Protein AF-A0A940Q2D5-F1 (afdb_monomer_lite)

Sequence (499 aa):
MKLNKYKYTERERLSEFDKWITPSLGDIKDSIEFRNILARLEDGFDSLSNYTNNFSNLETCSSYHVAEKITSSISKVADIQSHLSNILNAILLSTGKTDNNLKCQYPIVLNKIYENGKIPACKNGKAVLVKIPRVFDLDKVIHHFEALSVFPDMLTPQLKLYLDLLLSDEQYKSQLYTLGVSYHKLKETGQSLNLLSSIAIFQSRGSITAKAGHEPERILRSYMADWGLNAGTDYNTDDIDIYELISIKKKKNDKARKYDFIVPFRSKSEGKKLFVQCQFYAGDSGSVSHKVVDQTDASRKQTLKFYPDAVFVEYLDGAGYFAALNGDLKKMLAKKTTKSFIQVKTAPVKFRRELQEIDFLTPLEIEHAILSGNSGEEELVDILQKQGYDKKEIYRCLEICKHNSLLAFEKGKYTIKEERRDIIIKYCLLDCIANFGHVVNVKKEKGILFVPGFSNNWGMSQTNLLETFNKEFPDIELSAKDILEKIQWLIENEFIILK

Structure (mmCIF, N/CA/C/O backbone):
data_AF-A0A940Q2D5-F1
#
_entry.id   AF-A0A940Q2D5-F1
#
loop_
_atom_site.group_PDB
_atom_site.id
_atom_site.type_symbol
_atom_site.label_atom_id
_atom_site.label_alt_id
_atom_site.label_comp_id
_atom_site.label_asym_id
_atom_site.label_entity_id
_atom_site.label_seq_id
_atom_site.pdbx_PDB_ins_code
_atom_site.Cartn_x
_atom_site.Cartn_y
_atom_site.Cartn_z
_atom_site.occupancy
_atom_site.B_iso_or_equiv
_atom_site.auth_seq_id
_atom_site.auth_comp_id
_atom_site.auth_asym_id
_atom_site.auth_atom_id
_atom_site.pdbx_PDB_model_num
ATOM 1 N N . MET A 1 1 ? -12.208 -2.945 23.334 1.00 90.12 1 MET A N 1
ATOM 2 C CA . MET A 1 1 ? -13.595 -2.428 23.319 1.00 90.12 1 MET A CA 1
ATOM 3 C C . MET A 1 1 ? -14.207 -2.775 21.971 1.00 90.12 1 MET A C 1
ATOM 5 O O . MET A 1 1 ? -13.575 -2.516 20.956 1.00 90.12 1 MET A O 1
ATOM 9 N N . LYS A 1 2 ? -15.388 -3.395 21.932 1.00 94.69 2 LYS A N 1
ATOM 10 C CA . LYS A 1 2 ? -16.064 -3.693 20.660 1.00 94.69 2 LYS A CA 1
ATOM 11 C C . LYS A 1 2 ? -16.701 -2.435 20.068 1.00 94.69 2 LYS A C 1
ATOM 13 O O . LYS A 1 2 ? -17.316 -1.659 20.795 1.00 94.69 2 LYS A O 1
ATOM 18 N N . LEU A 1 3 ? -16.544 -2.238 18.764 1.00 96.31 3 LEU A N 1
ATOM 19 C CA . LEU A 1 3 ? -17.105 -1.117 18.020 1.00 96.31 3 LEU A CA 1
ATOM 20 C C . LEU A 1 3 ? -18.589 -1.346 17.728 1.00 96.31 3 LEU A C 1
ATOM 22 O O . LEU A 1 3 ? -19.019 -2.447 17.368 1.00 96.31 3 LEU A O 1
ATOM 26 N N . ASN A 1 4 ? -19.371 -0.276 17.830 1.00 93.88 4 ASN A N 1
ATOM 27 C CA . ASN A 1 4 ? -20.795 -0.299 17.549 1.00 93.88 4 ASN A CA 1
ATOM 28 C C . ASN A 1 4 ? -21.067 -0.645 16.081 1.00 93.88 4 ASN A C 1
ATOM 30 O O . ASN A 1 4 ? -20.465 -0.096 15.148 1.00 93.88 4 ASN A O 1
ATOM 34 N N . LYS A 1 5 ? -22.031 -1.549 15.876 1.00 91.00 5 LYS A N 1
ATOM 35 C CA . LYS A 1 5 ? -22.525 -1.897 14.542 1.00 91.00 5 LYS A CA 1
ATOM 36 C C . LYS A 1 5 ? -23.202 -0.686 13.919 1.00 91.00 5 LYS A C 1
ATOM 38 O O . LYS A 1 5 ? -23.965 0.016 14.580 1.00 91.00 5 LYS A O 1
ATOM 43 N N . TYR A 1 6 ? -22.980 -0.490 12.626 1.00 89.00 6 TYR A N 1
ATOM 44 C CA . TYR A 1 6 ? -23.624 0.583 11.884 1.00 89.00 6 TYR A CA 1
ATOM 45 C C . TYR A 1 6 ? -24.028 0.107 10.492 1.00 89.00 6 TYR A C 1
ATOM 47 O O . TYR A 1 6 ? -23.233 -0.490 9.764 1.00 89.00 6 TYR A O 1
ATOM 55 N N . LYS A 1 7 ? -25.284 0.362 10.118 1.00 85.88 7 LYS A N 1
ATOM 56 C CA . LYS A 1 7 ? -25.827 -0.023 8.817 1.00 85.88 7 LYS A CA 1
ATOM 57 C C . LYS A 1 7 ? -25.999 1.212 7.949 1.00 85.88 7 LYS A C 1
ATOM 59 O O . LYS A 1 7 ? -26.886 2.020 8.186 1.00 85.88 7 LYS A O 1
ATOM 64 N N . TYR A 1 8 ? -25.184 1.293 6.909 1.00 84.69 8 TYR A N 1
ATOM 65 C CA . TYR A 1 8 ? -25.208 2.398 5.962 1.00 84.69 8 TYR A CA 1
ATOM 66 C C . TYR A 1 8 ? -26.262 2.231 4.876 1.00 84.69 8 TYR A C 1
ATOM 68 O O . TYR A 1 8 ? -26.434 1.140 4.320 1.00 84.69 8 TYR A O 1
ATOM 76 N N . THR A 1 9 ? -26.855 3.349 4.477 1.00 86.62 9 THR A N 1
ATOM 77 C CA . THR A 1 9 ? -27.491 3.496 3.166 1.00 86.62 9 THR A CA 1
ATOM 78 C C . THR A 1 9 ? -26.442 3.659 2.060 1.00 86.62 9 THR A C 1
ATOM 80 O O . THR A 1 9 ? -25.302 4.053 2.307 1.00 86.62 9 THR A O 1
ATOM 83 N N . GLU A 1 10 ? -26.814 3.391 0.807 1.00 82.19 10 GLU A N 1
ATOM 84 C CA . GLU A 1 10 ? -25.918 3.599 -0.343 1.00 82.19 10 GLU A CA 1
ATOM 85 C C . GLU A 1 10 ? -25.460 5.062 -0.465 1.00 82.19 10 GLU A C 1
ATOM 87 O O . GLU A 1 10 ? -24.292 5.337 -0.736 1.00 82.19 10 GLU A O 1
ATOM 92 N N . ARG A 1 11 ? -26.359 6.011 -0.176 1.00 85.69 11 ARG A N 1
ATOM 93 C CA . ARG A 1 11 ? -26.053 7.445 -0.179 1.00 85.69 11 ARG A CA 1
ATOM 94 C C . ARG A 1 11 ? -25.023 7.818 0.887 1.00 85.69 11 ARG A C 1
ATOM 96 O O . ARG A 1 11 ? -24.127 8.608 0.605 1.00 85.69 11 ARG A O 1
ATOM 103 N N . GLU A 1 12 ? -25.138 7.260 2.090 1.00 88.50 12 GLU A N 1
ATOM 104 C CA . GLU A 1 12 ? -24.152 7.478 3.156 1.00 88.50 12 GLU A CA 1
ATOM 105 C C . GLU A 1 12 ? -22.805 6.856 2.807 1.00 88.50 12 GLU A C 1
ATOM 107 O O . GLU A 1 12 ? -21.790 7.498 3.036 1.00 88.50 12 GLU A O 1
ATOM 112 N N . ARG A 1 13 ? -22.778 5.666 2.189 1.00 88.12 13 ARG A N 1
ATOM 113 C CA . ARG A 1 13 ? -21.525 5.044 1.727 1.00 88.12 13 ARG A CA 1
ATOM 114 C C . ARG A 1 13 ? -20.759 5.958 0.776 1.00 88.12 13 ARG A C 1
ATOM 116 O O . ARG A 1 13 ? -19.569 6.159 0.971 1.00 88.12 13 ARG A O 1
ATOM 123 N N . LEU A 1 14 ? -21.439 6.521 -0.225 1.00 88.88 14 LEU A N 1
ATOM 124 C CA . LEU A 1 14 ? -20.814 7.432 -1.189 1.00 88.88 14 LEU A CA 1
ATOM 125 C C . LEU A 1 14 ? -20.388 8.752 -0.536 1.00 88.88 14 LEU A C 1
ATOM 127 O O . LEU A 1 14 ? -19.290 9.235 -0.780 1.00 88.88 14 LEU A O 1
ATOM 131 N N . SER A 1 15 ? -21.228 9.315 0.334 1.00 89.00 15 SER A N 1
ATOM 132 C CA . SER A 1 15 ? -20.894 10.560 1.027 1.00 89.00 15 SER A CA 1
ATOM 133 C C . SER A 1 15 ? -19.738 10.401 2.020 1.00 89.00 15 SER A C 1
ATOM 135 O O . SER A 1 15 ? -18.958 11.337 2.189 1.00 89.00 15 SER A O 1
ATOM 137 N N . GLU A 1 16 ? -19.642 9.255 2.697 1.00 90.94 16 GLU A N 1
ATOM 138 C CA . GLU A 1 16 ? -18.508 8.909 3.554 1.00 90.94 16 GLU A CA 1
ATOM 139 C C . GLU A 1 16 ? -17.251 8.736 2.700 1.00 90.94 16 GLU A C 1
ATOM 141 O O . GLU A 1 16 ? -16.222 9.317 3.034 1.00 90.94 16 GLU A O 1
ATOM 146 N N . PHE A 1 17 ? -17.355 8.008 1.582 1.00 91.88 17 PHE A N 1
ATOM 147 C CA . PHE A 1 17 ? -16.243 7.785 0.662 1.00 91.88 17 PHE A CA 1
ATOM 148 C C . PHE A 1 17 ? -15.585 9.104 0.252 1.00 91.88 17 PHE A C 1
ATOM 150 O O . PHE A 1 17 ? -14.380 9.258 0.432 1.00 91.88 17 PHE A O 1
ATOM 157 N N . ASP A 1 18 ? -16.375 10.072 -0.222 1.00 91.25 18 ASP A N 1
ATOM 158 C CA . ASP A 1 18 ? -15.868 11.375 -0.668 1.00 91.25 18 ASP A CA 1
ATOM 159 C C . ASP A 1 18 ? -15.246 12.185 0.481 1.00 91.25 18 ASP A C 1
ATOM 161 O O . ASP A 1 18 ? -14.256 12.887 0.285 1.00 91.25 18 ASP A O 1
ATOM 165 N N . LYS A 1 19 ? -15.808 12.088 1.695 1.00 91.19 19 LYS A N 1
ATOM 166 C CA . LYS A 1 19 ? -15.309 12.812 2.874 1.00 91.19 19 LYS A CA 1
ATOM 167 C C . LYS A 1 19 ? -13.954 12.287 3.354 1.00 91.19 19 LYS A C 1
ATOM 169 O O . LYS A 1 19 ? -13.156 13.076 3.853 1.00 91.19 19 LYS A O 1
ATOM 174 N N . TRP A 1 20 ? -13.724 10.982 3.238 1.00 93.56 20 TRP A N 1
ATOM 175 C CA . TRP A 1 20 ? -12.554 10.293 3.794 1.00 93.56 20 TRP A CA 1
ATOM 176 C C . TRP A 1 20 ? -11.592 9.769 2.728 1.00 93.56 20 TRP A C 1
ATOM 178 O O . TRP A 1 20 ? -10.704 8.974 3.035 1.00 93.56 20 TRP A O 1
ATOM 188 N N . ILE A 1 21 ? -11.750 10.216 1.482 1.00 91.88 21 ILE A N 1
ATOM 189 C CA . ILE A 1 21 ? -10.858 9.834 0.397 1.00 91.88 21 ILE A CA 1
ATOM 190 C C . ILE A 1 21 ? -9.441 10.342 0.646 1.00 91.88 21 ILE A C 1
ATOM 192 O O . ILE A 1 21 ? -9.218 11.456 1.131 1.00 91.88 21 ILE A O 1
ATOM 196 N N . THR A 1 22 ? -8.474 9.515 0.281 1.00 90.38 22 THR A N 1
ATOM 197 C CA . THR A 1 22 ? -7.057 9.850 0.298 1.00 90.38 22 THR A CA 1
ATOM 198 C C . THR A 1 22 ? -6.662 10.335 -1.094 1.00 90.38 22 THR A C 1
ATOM 200 O O . THR A 1 22 ? -6.645 9.536 -2.031 1.00 90.38 22 THR A O 1
ATOM 203 N N . PRO A 1 23 ? -6.360 11.633 -1.294 1.00 83.12 23 PRO A N 1
ATOM 204 C CA . PRO A 1 23 ? -6.081 12.153 -2.633 1.00 83.12 23 PRO A CA 1
ATOM 205 C C . PRO A 1 23 ? -4.799 11.569 -3.238 1.00 83.12 23 PRO A C 1
ATOM 207 O O . PRO A 1 23 ? -4.766 11.240 -4.422 1.00 83.12 23 PRO A O 1
ATOM 210 N N . SER A 1 24 ? -3.760 11.418 -2.413 1.00 81.50 24 SER A N 1
ATOM 211 C CA . SER A 1 24 ? -2.483 10.798 -2.761 1.00 81.50 24 SER A CA 1
ATOM 212 C C . SER A 1 24 ? -1.836 10.182 -1.518 1.00 81.50 24 SER A C 1
ATOM 214 O O . SER A 1 24 ? -2.090 10.642 -0.409 1.00 81.50 24 SER A O 1
ATOM 216 N N . LEU A 1 25 ? -0.985 9.173 -1.714 1.00 76.75 25 LEU A N 1
ATOM 217 C CA . LEU A 1 25 ? -0.151 8.555 -0.671 1.00 76.75 25 LEU A CA 1
ATOM 218 C C . LEU A 1 25 ? 1.284 9.117 -0.628 1.00 76.75 25 LEU A C 1
ATOM 220 O O . LEU A 1 25 ? 2.097 8.674 0.175 1.00 76.75 25 LEU A O 1
ATOM 224 N N . GLY A 1 26 ? 1.602 10.081 -1.495 1.00 71.94 26 GLY A N 1
ATOM 225 C CA . GLY A 1 26 ? 2.913 10.733 -1.588 1.00 71.94 26 GLY A CA 1
ATOM 226 C C . GLY A 1 26 ? 3.161 11.322 -2.980 1.00 71.94 26 GLY A C 1
ATOM 227 O O . GLY A 1 26 ? 2.351 11.126 -3.891 1.00 71.94 26 GLY A O 1
ATOM 228 N N . ASP A 1 27 ? 4.267 12.046 -3.169 1.00 70.31 27 ASP A N 1
ATOM 229 C CA . ASP A 1 27 ? 4.745 12.373 -4.516 1.00 70.31 27 ASP A CA 1
ATOM 230 C C . ASP A 1 27 ? 5.512 11.162 -5.072 1.00 70.31 27 ASP A C 1
ATOM 232 O O . ASP A 1 27 ? 6.335 10.552 -4.388 1.00 70.31 27 ASP A O 1
ATOM 236 N N . ILE A 1 28 ? 5.278 10.819 -6.342 1.00 71.12 28 ILE A N 1
ATOM 237 C CA . ILE A 1 28 ? 6.061 9.803 -7.061 1.00 71.12 28 ILE A CA 1
ATOM 238 C C . ILE A 1 28 ? 7.558 10.113 -6.940 1.00 71.12 28 ILE A C 1
ATOM 240 O O . ILE A 1 28 ? 8.365 9.190 -6.815 1.00 71.12 28 ILE A O 1
ATOM 244 N N . LYS A 1 29 ? 7.916 11.403 -6.925 1.00 72.38 29 LYS A N 1
ATOM 245 C CA . LYS A 1 29 ? 9.298 11.872 -6.792 1.00 72.38 29 LYS A CA 1
ATOM 246 C C . LYS A 1 29 ? 9.964 11.480 -5.477 1.00 72.38 29 LYS A C 1
ATOM 248 O O . LYS A 1 29 ? 11.183 11.315 -5.448 1.00 72.38 29 LYS A O 1
ATOM 253 N N . ASP A 1 30 ? 9.181 11.282 -4.424 1.00 74.62 30 ASP A N 1
ATOM 254 C CA . ASP A 1 30 ? 9.704 10.949 -3.103 1.00 74.62 30 ASP A CA 1
ATOM 255 C C . ASP A 1 30 ? 9.999 9.452 -2.951 1.00 74.62 30 ASP A C 1
ATOM 257 O O . ASP A 1 30 ? 10.758 9.076 -2.052 1.00 74.62 30 ASP A O 1
ATOM 261 N N . SER A 1 31 ? 9.469 8.609 -3.849 1.00 75.06 31 SER A N 1
ATOM 262 C CA . SER A 1 31 ? 9.656 7.154 -3.811 1.00 75.06 31 SER A CA 1
ATOM 263 C C . SER A 1 31 ? 11.112 6.734 -4.049 1.00 75.06 31 SER A C 1
ATOM 265 O O . SER A 1 31 ? 11.834 7.310 -4.870 1.00 75.06 31 SER A O 1
ATOM 267 N N . ILE A 1 32 ? 11.546 5.684 -3.345 1.00 79.25 32 ILE A N 1
ATOM 268 C CA . ILE A 1 32 ? 12.887 5.096 -3.499 1.00 79.25 32 ILE A CA 1
ATOM 269 C C . ILE A 1 32 ? 13.068 4.587 -4.935 1.00 79.25 32 ILE A C 1
ATOM 271 O O . ILE A 1 32 ? 14.128 4.750 -5.534 1.00 79.25 32 ILE A O 1
ATOM 275 N N . GLU A 1 33 ? 12.015 4.024 -5.522 1.00 78.00 33 GLU A N 1
ATOM 276 C CA . GLU A 1 33 ? 11.989 3.541 -6.897 1.00 78.00 33 GLU A CA 1
ATOM 277 C C . GLU A 1 33 ? 12.253 4.661 -7.903 1.00 78.00 33 GLU A C 1
ATOM 279 O O . GLU A 1 33 ? 13.044 4.466 -8.827 1.00 78.00 33 GLU A O 1
ATOM 284 N N . PHE A 1 34 ? 11.632 5.833 -7.728 1.00 83.81 34 PHE A N 1
ATOM 285 C CA . PHE A 1 34 ? 11.876 6.972 -8.609 1.00 83.81 34 PHE A CA 1
ATOM 286 C C . PHE A 1 34 ? 13.307 7.490 -8.472 1.00 83.81 34 PHE A C 1
ATOM 288 O O . PHE A 1 34 ? 13.963 7.725 -9.485 1.00 83.81 34 PHE A O 1
ATOM 295 N N . ARG A 1 35 ? 13.837 7.582 -7.244 1.00 87.31 35 ARG A N 1
ATOM 296 C CA . ARG A 1 35 ? 15.248 7.946 -7.016 1.00 87.31 35 ARG A CA 1
ATOM 297 C C . ARG A 1 35 ? 16.206 6.956 -7.680 1.00 87.31 35 ARG A C 1
ATOM 299 O O . ARG A 1 35 ? 17.155 7.378 -8.330 1.00 87.31 35 ARG A O 1
ATOM 306 N N . ASN A 1 36 ? 15.918 5.657 -7.596 1.00 88.44 36 ASN A N 1
ATOM 307 C CA . ASN A 1 36 ? 16.700 4.618 -8.269 1.00 88.44 36 ASN A CA 1
ATOM 308 C C . ASN A 1 36 ? 16.637 4.743 -9.798 1.00 88.44 36 ASN A C 1
ATOM 310 O O . ASN A 1 36 ? 17.638 4.512 -10.471 1.00 88.44 36 ASN A O 1
ATOM 314 N N . ILE A 1 37 ? 15.482 5.112 -10.362 1.00 88.94 37 ILE A N 1
ATOM 315 C CA . ILE A 1 37 ? 15.353 5.394 -11.799 1.00 88.94 37 ILE A CA 1
ATOM 316 C C . ILE A 1 37 ? 16.200 6.608 -12.186 1.00 88.94 37 ILE A C 1
ATOM 318 O O . ILE A 1 37 ? 16.905 6.544 -13.189 1.00 88.94 37 ILE A O 1
ATOM 322 N N . LEU A 1 38 ? 16.173 7.686 -11.396 1.00 92.31 38 LEU A N 1
ATOM 323 C CA . LEU A 1 38 ? 16.992 8.869 -11.664 1.00 92.31 38 LEU A CA 1
ATOM 324 C C . LEU A 1 38 ? 18.486 8.567 -11.610 1.00 92.31 38 LEU A C 1
ATOM 326 O O . LEU A 1 38 ? 19.187 8.960 -12.534 1.00 92.31 38 LEU A O 1
ATOM 330 N N . ALA A 1 39 ? 18.946 7.827 -10.600 1.00 93.12 39 ALA A N 1
ATOM 331 C CA . ALA A 1 39 ? 20.347 7.423 -10.490 1.00 93.12 39 ALA A CA 1
ATOM 332 C C . ALA A 1 39 ? 20.797 6.603 -11.713 1.00 93.12 39 ALA A C 1
ATOM 334 O O . ALA A 1 39 ? 21.811 6.902 -12.330 1.00 93.12 39 ALA A O 1
ATOM 335 N N . ARG A 1 40 ? 19.984 5.630 -12.148 1.00 93.50 40 ARG A N 1
ATOM 336 C CA . ARG A 1 40 ? 20.274 4.827 -13.351 1.00 93.50 40 ARG A CA 1
ATOM 337 C C . ARG A 1 40 ? 20.299 5.652 -14.635 1.00 93.50 40 ARG A C 1
ATOM 339 O O . ARG A 1 40 ? 21.111 5.394 -15.520 1.00 93.50 40 ARG A O 1
ATOM 346 N N . LEU A 1 41 ? 19.390 6.620 -14.767 1.00 95.12 41 LEU A N 1
ATOM 347 C CA . LEU A 1 41 ? 19.390 7.539 -15.904 1.00 95.12 41 LEU A CA 1
ATOM 348 C C . LEU A 1 41 ? 20.630 8.434 -15.877 1.00 95.12 41 LEU A C 1
ATOM 350 O O . LEU A 1 41 ? 21.238 8.632 -16.923 1.00 95.12 41 LEU A O 1
ATOM 354 N N . GLU A 1 42 ? 21.019 8.934 -14.704 1.00 96.06 42 GLU A N 1
ATOM 355 C CA . GLU A 1 42 ? 22.235 9.722 -14.514 1.00 96.06 42 GLU A CA 1
ATOM 356 C C . GLU A 1 42 ? 23.479 8.935 -14.951 1.00 96.06 42 GLU A C 1
ATOM 358 O O . GLU A 1 42 ? 24.201 9.398 -15.832 1.00 96.06 42 GLU A O 1
ATOM 363 N N . ASP A 1 43 ? 23.646 7.703 -14.463 1.00 96.19 43 ASP A N 1
ATOM 364 C CA . ASP A 1 43 ? 24.731 6.797 -14.869 1.00 96.19 43 ASP A CA 1
ATOM 365 C C . ASP A 1 43 ? 24.744 6.539 -16.390 1.00 96.19 43 ASP A C 1
ATOM 367 O O . ASP A 1 43 ? 25.799 6.458 -17.034 1.00 96.19 43 ASP A O 1
ATOM 371 N N . GLY A 1 44 ? 23.555 6.406 -16.986 1.00 97.00 44 GLY A N 1
ATOM 372 C CA . GLY A 1 44 ? 23.381 6.216 -18.423 1.00 97.00 44 GLY A CA 1
ATOM 373 C C . GLY A 1 44 ? 23.829 7.432 -19.233 1.00 97.00 44 GLY A C 1
ATOM 374 O O . GLY A 1 44 ? 24.582 7.287 -20.200 1.00 97.00 44 GLY A O 1
ATOM 375 N N . PHE A 1 45 ? 23.408 8.634 -18.831 1.00 97.75 45 PHE A N 1
ATOM 376 C CA . PHE A 1 45 ? 23.828 9.882 -19.472 1.00 97.75 45 PHE A CA 1
ATOM 377 C C . PHE A 1 45 ? 25.312 10.181 -19.261 1.00 97.75 45 PHE A C 1
ATOM 379 O O . PHE A 1 45 ? 25.948 10.687 -20.182 1.00 97.75 45 PHE A O 1
ATOM 386 N N . ASP A 1 46 ? 25.887 9.810 -18.121 1.00 96.94 46 ASP A N 1
ATOM 387 C CA . ASP A 1 46 ? 27.324 9.923 -17.868 1.00 96.94 46 ASP A CA 1
ATOM 388 C C . ASP A 1 46 ? 28.150 9.033 -18.784 1.00 96.94 46 ASP A C 1
ATOM 390 O O . ASP A 1 46 ? 29.125 9.475 -19.402 1.00 96.94 46 ASP A O 1
ATOM 394 N N . SER A 1 47 ? 27.715 7.786 -18.943 1.00 96.81 47 SER A N 1
ATOM 395 C CA . SER A 1 47 ? 28.331 6.852 -19.881 1.00 96.81 47 SER A CA 1
ATOM 396 C C . SER A 1 47 ? 28.249 7.379 -21.316 1.00 96.81 47 SER A C 1
ATOM 398 O O . SER A 1 47 ? 29.248 7.392 -22.038 1.00 96.81 47 SER A O 1
ATOM 400 N N . LEU A 1 48 ? 27.082 7.890 -21.718 1.00 97.56 48 LEU A N 1
ATOM 401 C CA . LEU A 1 48 ? 26.889 8.502 -23.031 1.00 97.56 48 LEU A CA 1
ATOM 402 C C . LEU A 1 48 ? 27.724 9.773 -23.210 1.00 97.56 48 LEU A C 1
ATOM 404 O O . LEU A 1 48 ? 28.305 9.950 -24.278 1.00 97.56 48 LEU A O 1
ATOM 408 N N . SER A 1 49 ? 27.857 10.622 -22.189 1.00 96.62 49 SER A N 1
ATOM 409 C CA . SER A 1 49 ? 28.731 11.801 -22.215 1.00 96.62 49 SER A CA 1
ATOM 410 C C . SER A 1 49 ? 30.165 11.379 -22.531 1.00 96.62 49 SER A C 1
ATOM 412 O O . SER A 1 49 ? 30.775 11.906 -23.458 1.00 96.62 49 SER A O 1
ATOM 414 N N . ASN A 1 50 ? 30.677 10.344 -21.864 1.00 95.06 50 ASN A N 1
ATOM 415 C CA . ASN A 1 50 ? 32.020 9.828 -22.131 1.00 95.06 50 ASN A CA 1
ATOM 416 C C . ASN A 1 50 ? 32.168 9.276 -23.561 1.00 95.06 50 ASN A C 1
ATOM 418 O O . ASN A 1 50 ? 33.167 9.536 -24.233 1.00 95.06 50 ASN A O 1
ATOM 422 N N . TYR A 1 51 ? 31.177 8.537 -24.066 1.00 95.75 51 TYR A N 1
ATOM 423 C CA . TYR A 1 51 ? 31.238 7.947 -25.409 1.00 95.75 51 TYR A CA 1
ATOM 424 C C . TYR A 1 51 ? 31.101 8.968 -26.533 1.00 95.75 51 TYR A C 1
ATOM 426 O O . TYR A 1 51 ? 31.744 8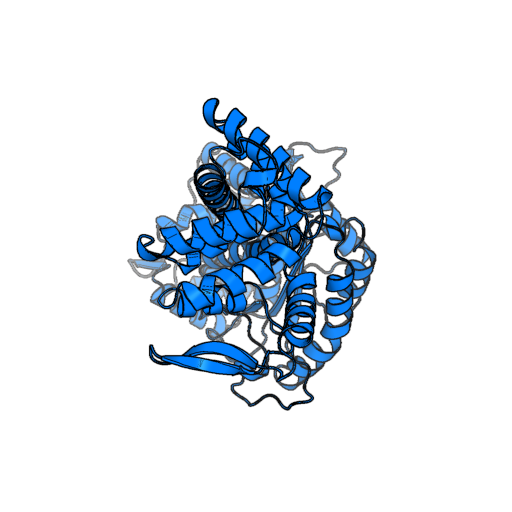.835 -27.575 1.00 95.75 51 TYR A O 1
ATOM 434 N N . THR A 1 52 ? 30.302 10.005 -26.316 1.00 95.88 52 THR A N 1
ATOM 435 C CA . THR A 1 52 ? 29.998 11.038 -27.312 1.00 95.88 52 THR A CA 1
ATOM 436 C C . THR A 1 52 ? 30.947 12.241 -27.243 1.00 95.88 52 THR A C 1
ATOM 438 O O . THR A 1 52 ? 30.756 13.217 -27.977 1.00 95.88 52 THR A O 1
ATOM 441 N N . ASN A 1 53 ? 31.979 12.169 -26.388 1.00 94.50 53 ASN A N 1
ATOM 442 C CA . ASN A 1 53 ? 32.873 13.278 -26.052 1.00 94.50 53 ASN A CA 1
ATOM 443 C C . ASN A 1 53 ? 32.075 14.517 -25.617 1.00 94.50 53 ASN A C 1
ATOM 445 O O . ASN A 1 53 ? 32.075 15.544 -26.293 1.00 94.50 53 ASN A O 1
ATOM 449 N N . ASN A 1 54 ? 31.322 14.358 -24.530 1.00 95.62 54 ASN A N 1
ATOM 450 C CA . ASN A 1 54 ? 30.398 15.332 -23.955 1.00 95.62 54 ASN A CA 1
ATOM 451 C C . ASN A 1 54 ? 29.371 15.859 -24.960 1.00 95.62 54 ASN A C 1
ATOM 453 O O . ASN A 1 54 ? 29.065 17.049 -24.978 1.00 95.62 54 ASN A O 1
ATOM 457 N N . PHE A 1 55 ? 28.855 14.968 -25.815 1.00 96.25 55 PHE A N 1
ATOM 458 C CA . PHE A 1 55 ? 27.917 15.311 -26.882 1.00 96.25 55 PHE A CA 1
ATOM 459 C C . PHE A 1 55 ? 28.448 16.459 -27.755 1.00 96.25 55 PHE A C 1
ATOM 461 O O . PHE A 1 55 ? 27.753 17.437 -28.011 1.00 96.25 55 PHE A O 1
ATOM 468 N N . SER A 1 56 ? 29.713 16.375 -28.188 1.00 93.06 56 SER A N 1
ATOM 469 C CA . SER A 1 56 ? 30.376 17.493 -28.885 1.00 93.06 56 SER A CA 1
ATOM 470 C C . SER A 1 56 ? 29.728 17.865 -30.228 1.00 93.06 56 SER A C 1
ATOM 472 O O . SER A 1 56 ? 29.757 19.032 -30.615 1.00 93.06 56 SER A O 1
ATOM 474 N N . ASN A 1 57 ? 29.123 16.907 -30.939 1.00 94.62 57 ASN A N 1
ATOM 475 C CA . ASN A 1 57 ? 28.372 17.135 -32.177 1.00 94.62 57 ASN A CA 1
ATOM 476 C C . ASN A 1 57 ? 27.349 16.008 -32.430 1.00 94.62 57 ASN A C 1
ATOM 478 O O . ASN A 1 57 ? 27.292 15.025 -31.694 1.00 94.62 57 ASN A O 1
ATOM 482 N N . LEU A 1 58 ? 26.533 16.158 -33.477 1.00 93.75 58 LEU A N 1
ATOM 483 C CA . LEU A 1 58 ? 25.476 15.201 -33.814 1.00 93.75 58 LEU A CA 1
ATOM 484 C C . LEU A 1 58 ? 26.021 13.829 -34.259 1.00 93.75 58 LEU A C 1
ATOM 486 O O . LEU A 1 58 ? 25.417 12.803 -33.952 1.00 93.75 58 LEU A O 1
ATOM 490 N N . GLU A 1 59 ? 27.176 13.788 -34.930 1.00 92.88 59 GLU A N 1
ATOM 491 C CA . GLU A 1 59 ? 27.765 12.548 -35.460 1.00 92.88 59 GLU A CA 1
ATOM 492 C C . GLU A 1 59 ? 28.247 11.607 -34.353 1.00 92.88 59 GLU A C 1
ATOM 494 O O . GLU A 1 59 ? 28.136 10.382 -34.477 1.00 92.88 59 GLU A O 1
ATOM 499 N N . THR A 1 60 ? 28.711 12.156 -33.224 1.00 93.50 60 THR A N 1
ATOM 500 C CA . THR A 1 60 ? 29.084 11.333 -32.064 1.00 93.50 60 THR A CA 1
ATOM 501 C C . THR A 1 60 ? 27.878 10.641 -31.428 1.00 93.50 60 THR A C 1
ATOM 503 O O . THR A 1 60 ? 28.051 9.657 -30.716 1.00 93.50 60 THR A O 1
ATOM 506 N N . CYS A 1 61 ? 26.656 11.092 -31.725 1.00 94.62 61 CYS A N 1
ATOM 507 C CA . CYS A 1 61 ? 25.409 10.455 -31.302 1.00 94.62 61 CYS A CA 1
ATOM 508 C C . CYS A 1 61 ? 24.891 9.414 -32.311 1.00 94.62 61 CYS A C 1
ATOM 510 O O . CYS A 1 61 ? 23.773 8.927 -32.159 1.00 94.62 61 CYS A O 1
ATOM 512 N N . SER A 1 62 ? 25.658 9.074 -33.352 1.00 94.75 62 SER A N 1
ATOM 513 C CA . SER A 1 62 ? 25.272 8.033 -34.309 1.00 94.75 62 SER A CA 1
ATOM 514 C C . SER A 1 62 ? 25.265 6.639 -33.670 1.00 94.75 62 SER A C 1
ATOM 516 O O . SER A 1 62 ? 26.069 6.319 -32.791 1.00 94.75 62 SER A O 1
ATOM 518 N N . SER A 1 63 ? 24.373 5.773 -34.156 1.00 95.06 63 SER A N 1
ATOM 519 C CA . SER A 1 63 ? 24.264 4.374 -33.723 1.00 95.06 63 SER A CA 1
ATOM 520 C C . SER A 1 63 ? 25.588 3.616 -33.842 1.00 95.06 63 SER A C 1
ATOM 522 O O . SER A 1 63 ? 25.939 2.850 -32.947 1.00 95.06 63 SER A O 1
ATOM 524 N N . TYR A 1 64 ? 26.336 3.857 -34.923 1.00 94.88 64 TYR A N 1
ATOM 525 C CA . TYR A 1 64 ? 27.649 3.264 -35.161 1.00 94.88 64 TYR A CA 1
ATOM 526 C C . TYR A 1 64 ? 28.662 3.687 -34.091 1.00 94.88 64 TYR A C 1
ATOM 528 O O . TYR A 1 64 ? 29.235 2.829 -33.422 1.00 94.88 64 TYR A O 1
ATOM 536 N N . HIS A 1 65 ? 28.838 4.997 -33.885 1.00 95.50 65 HIS A N 1
ATOM 537 C CA . HIS A 1 65 ? 29.815 5.524 -32.929 1.00 95.50 65 HIS A CA 1
ATOM 538 C C . HIS A 1 65 ? 29.517 5.049 -31.504 1.00 95.50 65 HIS A C 1
ATOM 540 O O . HIS A 1 65 ? 30.410 4.582 -30.797 1.00 95.50 65 HIS A O 1
ATOM 546 N N . VAL A 1 66 ? 28.248 5.104 -31.089 1.00 96.44 66 VAL A N 1
ATOM 547 C CA . VAL A 1 66 ? 27.826 4.637 -29.762 1.00 96.44 66 VAL A CA 1
ATOM 548 C C . VAL A 1 66 ? 28.046 3.123 -29.613 1.00 96.44 66 VAL A C 1
ATOM 550 O O . VAL A 1 66 ? 28.586 2.697 -28.593 1.00 96.44 66 VAL A O 1
ATOM 553 N N . ALA A 1 67 ? 27.713 2.306 -30.623 1.00 97.38 67 ALA A N 1
ATOM 554 C CA . ALA A 1 67 ? 27.944 0.856 -30.594 1.00 97.38 67 ALA A CA 1
ATOM 555 C C . ALA A 1 67 ? 29.431 0.497 -30.444 1.00 97.38 67 ALA A C 1
ATOM 557 O O . ALA A 1 67 ? 29.778 -0.364 -29.629 1.00 97.38 67 ALA A O 1
ATOM 558 N N . GLU A 1 68 ? 30.313 1.159 -31.198 1.00 97.06 68 GLU A N 1
ATOM 559 C CA . GLU A 1 68 ? 31.760 0.941 -31.101 1.00 97.06 68 GLU A CA 1
ATOM 560 C C . GLU A 1 68 ? 32.299 1.324 -29.722 1.00 97.06 68 GLU A C 1
ATOM 562 O O . GLU A 1 68 ? 33.064 0.570 -29.115 1.00 97.06 68 GLU A O 1
ATOM 567 N N . LYS A 1 69 ? 31.880 2.475 -29.184 1.00 96.94 69 LYS A N 1
ATOM 568 C CA . LYS A 1 69 ? 32.337 2.937 -27.868 1.00 96.94 69 LYS A CA 1
ATOM 569 C C . LYS A 1 69 ? 31.871 2.027 -26.738 1.00 96.94 69 LYS A C 1
ATOM 571 O O . LYS A 1 69 ? 32.692 1.679 -25.884 1.00 96.94 69 LYS A O 1
ATOM 576 N N . ILE A 1 70 ? 30.620 1.567 -26.773 1.00 96.38 70 ILE A N 1
ATOM 577 C CA . ILE A 1 70 ? 30.121 0.552 -25.837 1.00 96.38 70 ILE A CA 1
ATOM 578 C C . ILE A 1 70 ? 30.988 -0.705 -25.946 1.00 96.38 70 ILE A C 1
ATOM 580 O O . ILE A 1 70 ? 31.590 -1.116 -24.959 1.00 96.38 70 ILE A O 1
ATOM 584 N N . THR A 1 71 ? 31.143 -1.262 -27.148 1.00 96.50 71 THR A N 1
ATOM 585 C CA . THR A 1 71 ? 31.878 -2.522 -27.352 1.00 96.50 71 THR A CA 1
ATOM 586 C C . THR A 1 71 ? 33.343 -2.427 -26.915 1.00 96.50 71 THR A C 1
ATOM 588 O O . THR A 1 71 ? 33.853 -3.327 -26.254 1.00 96.50 71 THR A O 1
ATOM 591 N N . SER A 1 72 ? 34.016 -1.310 -27.203 1.00 94.00 72 SER A N 1
ATOM 592 C CA . SER A 1 72 ? 35.421 -1.088 -26.823 1.00 94.00 72 SER A CA 1
ATOM 593 C C . SER A 1 72 ? 35.651 -0.939 -25.312 1.00 94.00 72 SER A C 1
ATOM 595 O O . SER A 1 72 ? 36.769 -1.135 -24.834 1.00 94.00 72 SER A O 1
ATOM 597 N N . SER A 1 73 ? 34.612 -0.582 -24.552 1.00 93.19 73 SER A N 1
ATOM 598 C CA . SER A 1 73 ? 34.710 -0.328 -23.110 1.00 93.19 73 SER A CA 1
ATOM 599 C C . SER A 1 73 ? 34.098 -1.436 -22.253 1.00 93.19 73 SER A C 1
ATOM 601 O O . SER A 1 73 ? 34.472 -1.557 -21.088 1.00 93.19 73 SER A O 1
ATOM 603 N N . ILE A 1 74 ? 33.230 -2.278 -22.823 1.00 92.75 74 ILE A N 1
ATOM 604 C CA . ILE A 1 74 ? 32.435 -3.274 -22.091 1.00 92.75 74 ILE A CA 1
ATOM 605 C C . ILE A 1 74 ? 33.281 -4.299 -21.323 1.00 92.75 74 ILE A C 1
ATOM 607 O O . ILE A 1 74 ? 32.880 -4.743 -20.256 1.00 92.75 74 ILE A O 1
ATOM 611 N N . SER A 1 75 ? 34.485 -4.619 -21.808 1.00 86.88 75 SER A N 1
ATOM 612 C CA . SER A 1 75 ? 35.412 -5.552 -21.148 1.00 86.88 75 SER A CA 1
ATOM 613 C C . SER A 1 75 ? 35.997 -5.027 -19.833 1.00 86.88 75 SER A C 1
ATOM 615 O O . SER A 1 75 ? 36.550 -5.802 -19.057 1.00 86.88 75 SER A O 1
ATOM 617 N N . LYS A 1 76 ? 35.892 -3.716 -19.579 1.00 89.25 76 LYS A N 1
ATOM 618 C CA . LYS A 1 76 ? 36.373 -3.050 -18.357 1.00 89.25 76 LYS A CA 1
ATOM 619 C C . LYS A 1 76 ? 35.256 -2.799 -17.343 1.00 89.25 76 LYS A C 1
ATOM 621 O O . LYS A 1 76 ? 35.516 -2.252 -16.275 1.00 89.25 76 LYS A O 1
ATOM 626 N N . VAL A 1 77 ? 34.020 -3.152 -17.684 1.00 92.31 77 VAL A N 1
ATOM 627 C CA . VAL A 1 77 ? 32.840 -2.917 -16.856 1.00 92.31 77 VAL A CA 1
ATOM 628 C C . VAL A 1 77 ? 32.600 -4.142 -15.977 1.00 92.31 77 VAL A C 1
ATOM 630 O O . VAL A 1 77 ? 32.503 -5.255 -16.482 1.00 92.31 77 VAL A O 1
ATOM 633 N N . ALA A 1 78 ? 32.498 -3.939 -14.661 1.00 90.56 78 ALA A N 1
ATOM 634 C CA . ALA A 1 78 ? 32.261 -5.028 -13.710 1.00 90.56 78 ALA A CA 1
ATOM 635 C C . ALA A 1 78 ? 30.836 -5.604 -13.811 1.00 90.56 78 ALA A C 1
ATOM 637 O O . ALA A 1 78 ? 30.659 -6.816 -13.752 1.00 90.56 78 ALA A O 1
ATOM 638 N N . ASP A 1 79 ? 29.836 -4.736 -13.990 1.00 94.56 79 ASP A N 1
ATOM 639 C CA . ASP A 1 79 ? 28.428 -5.105 -14.164 1.00 94.56 79 ASP A CA 1
ATOM 640 C C . ASP A 1 79 ? 27.940 -4.659 -15.551 1.00 94.56 79 ASP A C 1
ATOM 642 O O . ASP A 1 79 ? 27.439 -3.548 -15.749 1.00 94.56 79 ASP A O 1
ATOM 646 N N . ILE A 1 80 ? 28.157 -5.529 -16.540 1.00 94.62 80 ILE A N 1
ATOM 647 C CA . ILE A 1 80 ? 27.819 -5.268 -17.945 1.00 94.62 80 ILE A CA 1
ATOM 648 C C . ILE A 1 80 ? 26.308 -5.084 -18.122 1.00 94.62 80 ILE A C 1
ATOM 650 O O . ILE A 1 80 ? 25.880 -4.215 -18.887 1.00 94.62 80 ILE A O 1
ATOM 654 N N . GLN A 1 81 ? 25.500 -5.882 -17.420 1.00 94.44 81 GLN A N 1
ATOM 655 C CA . GLN A 1 81 ? 24.047 -5.838 -17.528 1.00 94.44 81 GLN A CA 1
ATOM 656 C C . GLN A 1 81 ? 23.500 -4.484 -17.066 1.00 94.44 81 GLN A C 1
ATOM 658 O O . GLN A 1 81 ? 22.736 -3.850 -17.798 1.00 94.44 81 GLN A O 1
ATOM 663 N N . SER A 1 82 ? 23.907 -4.023 -15.880 1.00 94.62 82 SER A N 1
ATOM 664 C CA . SER A 1 82 ? 23.492 -2.723 -15.345 1.00 94.62 82 SER A CA 1
ATOM 665 C C . SER A 1 82 ? 23.952 -1.576 -16.245 1.00 94.62 82 SER A C 1
ATOM 667 O O . SER A 1 82 ? 23.156 -0.711 -16.614 1.00 94.62 82 SER A O 1
ATOM 669 N N . HIS A 1 83 ? 25.203 -1.621 -16.709 1.00 96.31 83 HIS A N 1
ATOM 670 C CA . HIS A 1 83 ? 25.773 -0.602 -17.590 1.00 96.31 83 HIS A CA 1
ATOM 671 C C . HIS A 1 83 ? 25.013 -0.456 -18.915 1.00 96.31 83 HIS A C 1
ATOM 673 O O . HIS A 1 83 ? 24.593 0.644 -19.285 1.00 96.31 83 HIS A O 1
ATOM 679 N N . LEU A 1 84 ? 24.765 -1.572 -19.610 1.00 96.81 84 LEU A N 1
ATOM 680 C CA . LEU A 1 84 ? 23.965 -1.585 -20.838 1.00 96.81 84 LEU A CA 1
ATOM 681 C C . LEU A 1 84 ? 22.532 -1.109 -20.582 1.00 96.81 84 LEU A C 1
ATOM 683 O O . LEU A 1 84 ? 21.991 -0.339 -21.378 1.00 96.81 84 LEU A O 1
ATOM 687 N N . SER A 1 85 ? 21.927 -1.537 -19.472 1.00 95.69 85 SER A N 1
ATOM 688 C CA . SER A 1 85 ? 20.580 -1.115 -19.088 1.00 95.69 85 SER A CA 1
ATOM 689 C C . SER A 1 85 ? 20.490 0.398 -18.913 1.00 95.69 85 SER A C 1
ATOM 691 O O . SER A 1 85 ? 19.601 1.029 -19.485 1.00 95.69 85 SER A O 1
ATOM 693 N N . ASN A 1 86 ? 21.430 1.001 -18.186 1.00 96.44 86 ASN A N 1
ATOM 694 C CA . ASN A 1 86 ? 21.448 2.437 -17.917 1.00 96.44 86 ASN A CA 1
ATOM 695 C C . ASN A 1 86 ? 21.584 3.250 -19.214 1.00 96.44 86 ASN A C 1
ATOM 697 O O . ASN A 1 86 ? 20.793 4.162 -19.461 1.00 96.44 86 ASN A O 1
ATOM 701 N N . ILE A 1 87 ? 22.516 2.867 -20.095 1.00 97.50 87 ILE A N 1
ATOM 702 C CA . ILE A 1 87 ? 22.719 3.530 -21.393 1.00 97.50 87 ILE A CA 1
ATOM 703 C C . ILE A 1 87 ? 21.471 3.432 -22.272 1.00 97.50 87 ILE A C 1
ATOM 705 O O . ILE A 1 87 ? 20.989 4.442 -22.787 1.00 97.50 87 ILE A O 1
ATOM 709 N N . LEU A 1 88 ? 20.927 2.224 -22.453 1.00 96.44 88 LEU A N 1
ATOM 710 C CA . LEU A 1 88 ? 19.775 2.023 -23.331 1.00 96.44 88 LEU A CA 1
ATOM 711 C C . LEU A 1 88 ? 18.530 2.736 -22.790 1.00 96.44 88 LEU A C 1
ATOM 713 O O . LEU A 1 88 ? 17.781 3.315 -23.575 1.00 96.44 88 LEU A O 1
ATOM 717 N N . ASN A 1 89 ? 18.334 2.775 -21.469 1.00 94.12 89 ASN A N 1
ATOM 718 C CA . ASN A 1 89 ? 17.245 3.536 -20.857 1.00 94.12 89 ASN A CA 1
ATOM 719 C C . ASN A 1 89 ? 17.407 5.052 -21.034 1.00 94.12 89 ASN A C 1
ATOM 721 O O . ASN A 1 89 ? 16.413 5.727 -21.300 1.00 94.12 89 ASN A O 1
ATOM 725 N N . ALA A 1 90 ? 18.629 5.590 -20.973 1.00 95.81 90 ALA A N 1
ATOM 726 C CA . ALA A 1 90 ? 18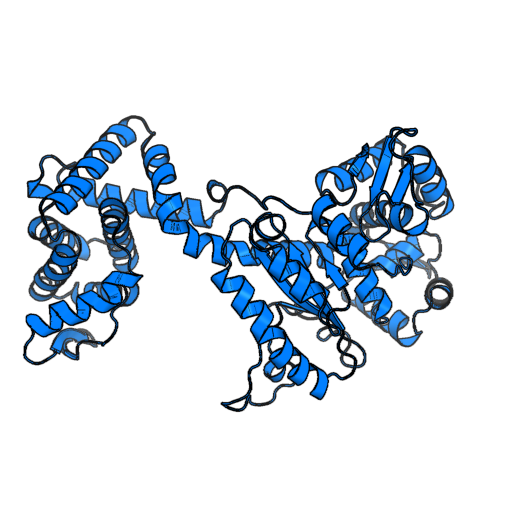.877 7.002 -21.272 1.00 95.81 90 ALA A CA 1
ATOM 727 C C . ALA A 1 90 ? 18.555 7.348 -22.741 1.00 95.81 90 ALA A C 1
ATOM 729 O O . ALA A 1 90 ? 17.930 8.375 -23.020 1.00 95.81 90 ALA A O 1
ATOM 730 N N . ILE A 1 91 ? 18.887 6.466 -23.692 1.00 96.00 91 ILE A N 1
ATOM 731 C CA . ILE A 1 91 ? 18.511 6.639 -25.109 1.00 96.00 91 ILE A CA 1
ATOM 732 C C . ILE A 1 91 ? 16.989 6.530 -25.299 1.00 96.00 91 ILE A C 1
ATOM 734 O O . ILE A 1 91 ? 16.397 7.325 -26.032 1.00 96.00 91 ILE A O 1
ATOM 738 N N . LEU A 1 92 ? 16.325 5.586 -24.625 1.00 93.31 92 LEU A N 1
ATOM 739 C CA . LEU A 1 92 ? 14.862 5.462 -24.646 1.00 93.31 92 LEU A CA 1
ATOM 740 C C . LEU A 1 92 ? 14.176 6.720 -24.104 1.00 93.31 92 LEU A C 1
ATOM 742 O O . LEU A 1 92 ? 13.240 7.210 -24.734 1.00 93.31 92 LEU A O 1
ATOM 746 N N . LEU A 1 93 ? 14.668 7.271 -22.986 1.00 92.69 93 LEU A N 1
ATOM 747 C CA . LEU A 1 93 ? 14.178 8.535 -22.429 1.00 92.69 93 LEU A CA 1
ATOM 748 C C . LEU A 1 93 ? 14.329 9.666 -23.452 1.00 92.69 93 LEU A C 1
ATOM 750 O O . LEU A 1 93 ? 13.387 10.421 -23.678 1.00 92.69 93 LEU A O 1
ATOM 754 N N . SER A 1 94 ? 15.497 9.746 -24.094 1.00 93.62 94 SER A N 1
ATOM 755 C CA . SER A 1 94 ? 15.824 10.807 -25.051 1.00 93.62 94 SER A CA 1
ATOM 756 C C . SER A 1 94 ? 14.945 10.763 -26.300 1.00 93.62 94 SER A C 1
ATOM 758 O O . SER A 1 94 ? 14.507 11.797 -26.790 1.00 93.62 94 SER A O 1
ATOM 760 N N . THR A 1 95 ? 14.666 9.562 -26.805 1.00 92.25 95 THR A N 1
ATOM 761 C CA . THR A 1 95 ? 13.910 9.343 -28.050 1.00 92.25 95 THR A CA 1
ATOM 762 C C . THR A 1 95 ? 12.399 9.228 -27.836 1.00 92.25 95 THR A C 1
ATOM 764 O O . THR A 1 95 ? 11.634 9.167 -28.798 1.00 92.25 95 THR A O 1
ATOM 767 N N . GLY A 1 96 ? 11.943 9.123 -26.583 1.00 88.00 96 GLY A N 1
ATOM 768 C CA . GLY A 1 96 ? 10.546 8.843 -26.243 1.00 88.00 96 GLY A CA 1
ATOM 769 C C . GLY A 1 96 ? 10.060 7.449 -26.668 1.00 88.00 96 GLY A C 1
ATOM 770 O O . GLY A 1 96 ? 8.860 7.168 -26.610 1.00 88.00 96 GLY A O 1
ATOM 771 N N . LYS A 1 97 ? 10.960 6.560 -27.113 1.00 89.25 97 LYS A N 1
ATOM 772 C CA . LYS A 1 97 ? 10.613 5.180 -27.475 1.00 89.25 97 LYS A CA 1
ATOM 773 C C . LYS A 1 97 ? 10.388 4.340 -26.218 1.00 89.25 97 LYS A C 1
ATOM 775 O O . LYS A 1 97 ? 10.906 4.623 -25.141 1.00 89.25 97 LYS A O 1
ATOM 780 N N . THR A 1 98 ? 9.591 3.280 -26.353 1.00 86.06 98 THR A N 1
ATOM 781 C CA . THR A 1 98 ? 9.238 2.394 -25.235 1.00 86.06 98 THR A CA 1
ATOM 782 C C . THR A 1 98 ? 9.551 0.942 -25.567 1.00 86.06 98 THR A C 1
ATOM 784 O O . THR A 1 98 ? 9.357 0.500 -26.703 1.00 86.06 98 THR A O 1
ATOM 787 N N . ASP A 1 99 ? 9.970 0.176 -24.556 1.00 86.50 99 ASP A N 1
ATOM 788 C CA . ASP A 1 99 ? 10.189 -1.271 -24.688 1.00 86.50 99 ASP A CA 1
ATOM 789 C C . ASP A 1 99 ? 8.933 -1.996 -25.201 1.00 86.50 99 ASP A C 1
ATOM 791 O O . ASP A 1 99 ? 9.015 -2.894 -26.035 1.00 86.50 99 ASP A O 1
ATOM 795 N N . ASN A 1 100 ? 7.741 -1.538 -24.800 1.00 82.12 100 ASN A N 1
ATOM 796 C CA . ASN A 1 100 ? 6.478 -2.116 -25.258 1.00 82.12 100 ASN A CA 1
ATOM 797 C C . ASN A 1 100 ? 6.325 -2.133 -26.783 1.00 82.12 100 ASN A C 1
ATOM 799 O O . ASN A 1 100 ? 5.762 -3.094 -27.312 1.00 82.12 100 ASN A O 1
ATOM 803 N N . ASN A 1 101 ? 6.841 -1.118 -27.476 1.00 83.19 101 ASN A N 1
ATOM 804 C CA . ASN A 1 101 ? 6.840 -1.080 -28.935 1.00 83.19 101 ASN A CA 1
ATOM 805 C C . ASN A 1 101 ? 8.022 -1.878 -29.505 1.00 83.19 101 ASN A C 1
ATOM 807 O O . ASN A 1 101 ? 7.858 -2.680 -30.428 1.00 83.19 101 ASN A O 1
ATOM 811 N N . LEU A 1 102 ? 9.213 -1.690 -28.934 1.00 90.50 102 LEU A N 1
ATOM 812 C CA . LEU A 1 102 ? 10.463 -2.243 -29.460 1.00 90.50 102 LEU A CA 1
ATOM 813 C C . LEU A 1 102 ? 10.541 -3.763 -29.354 1.00 90.50 102 LEU A C 1
ATOM 815 O O . LEU A 1 102 ? 11.005 -4.405 -30.297 1.00 90.50 102 LEU A O 1
ATOM 819 N N . LYS A 1 103 ? 10.003 -4.355 -28.282 1.00 91.94 103 LYS A N 1
ATOM 820 C CA . LYS A 1 103 ? 10.023 -5.808 -28.066 1.00 91.94 103 LYS A CA 1
ATOM 821 C C . LYS A 1 103 ? 9.348 -6.608 -29.178 1.00 91.94 103 LYS A C 1
ATOM 823 O O . LYS A 1 103 ? 9.639 -7.790 -29.354 1.00 91.94 103 LYS A O 1
ATOM 828 N N . CYS A 1 104 ? 8.458 -5.966 -29.934 1.00 91.44 104 CYS A N 1
ATOM 829 C CA . CYS A 1 104 ? 7.805 -6.534 -31.109 1.00 91.44 104 CYS A CA 1
ATOM 830 C C . CYS A 1 104 ? 8.499 -6.123 -32.419 1.00 91.44 104 CYS A C 1
ATOM 832 O O . CYS A 1 104 ? 8.552 -6.916 -33.356 1.00 91.44 104 CYS A O 1
ATOM 834 N N . GLN A 1 105 ? 9.035 -4.902 -32.500 1.00 93.62 105 GLN A N 1
ATOM 835 C CA . GLN A 1 105 ? 9.675 -4.374 -33.711 1.00 93.62 105 GLN A CA 1
ATOM 836 C C . GLN A 1 105 ? 11.070 -4.962 -33.955 1.00 93.62 105 GLN A C 1
ATOM 838 O O . GLN A 1 105 ? 11.401 -5.290 -35.094 1.00 93.62 105 GLN A O 1
ATOM 843 N N . TYR A 1 106 ? 11.878 -5.140 -32.908 1.00 95.06 106 TYR A N 1
ATOM 844 C CA . TYR A 1 106 ? 13.259 -5.596 -33.051 1.00 95.06 106 TYR A CA 1
ATOM 845 C C . TYR A 1 106 ? 13.373 -6.993 -33.689 1.00 95.06 106 TYR A C 1
ATOM 847 O O . TYR A 1 106 ? 14.109 -7.129 -34.669 1.00 95.06 106 TYR A O 1
ATOM 855 N N . PRO A 1 107 ? 12.579 -8.010 -33.288 1.00 94.44 107 PRO A N 1
ATOM 856 C CA . PRO A 1 107 ? 12.511 -9.276 -34.017 1.00 94.44 107 PRO A CA 1
ATOM 857 C C . PRO A 1 107 ? 12.193 -9.145 -35.507 1.00 94.44 107 PRO A C 1
ATOM 859 O O . PRO A 1 107 ? 12.710 -9.914 -36.315 1.00 94.44 107 PRO A O 1
ATOM 862 N N . ILE A 1 108 ? 11.331 -8.198 -35.890 1.00 92.88 108 ILE A N 1
ATOM 863 C CA . ILE A 1 108 ? 10.956 -7.980 -37.293 1.00 92.88 108 ILE A CA 1
ATOM 864 C C . ILE A 1 108 ? 12.156 -7.438 -38.071 1.00 92.88 108 ILE A C 1
ATOM 866 O O . ILE A 1 108 ? 12.429 -7.917 -39.169 1.00 92.88 108 ILE A O 1
ATOM 870 N N . VAL A 1 109 ? 12.892 -6.482 -37.495 1.00 92.75 109 VAL A N 1
ATOM 871 C CA . VAL A 1 109 ? 14.133 -5.952 -38.083 1.00 92.75 109 VAL A CA 1
ATOM 872 C C . VAL A 1 109 ? 15.170 -7.063 -38.241 1.00 92.75 109 VAL A C 1
ATOM 874 O O . VAL A 1 109 ? 15.708 -7.243 -39.330 1.00 92.75 109 VAL A O 1
ATOM 877 N N . LEU A 1 110 ? 15.380 -7.873 -37.201 1.00 94.19 110 LEU A N 1
ATOM 878 C CA . LEU A 1 110 ? 16.315 -8.995 -37.251 1.00 94.19 110 LEU A CA 1
ATOM 879 C C . LEU A 1 110 ? 15.952 -10.008 -38.344 1.00 94.19 110 LEU A C 1
ATOM 881 O O . LEU A 1 110 ? 16.837 -10.438 -39.071 1.00 94.19 110 LEU A O 1
ATOM 885 N N . ASN A 1 111 ? 14.671 -10.357 -38.516 1.00 92.44 111 ASN A N 1
ATOM 886 C CA . ASN A 1 111 ? 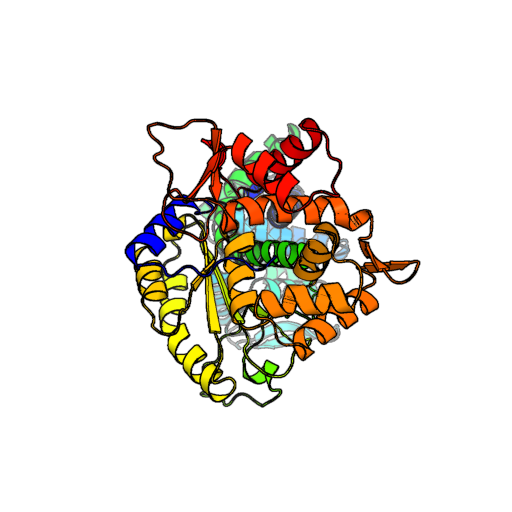14.249 -11.300 -39.564 1.00 92.44 111 ASN A CA 1
ATOM 887 C C . ASN A 1 111 ? 14.433 -10.750 -40.989 1.00 92.44 111 ASN A C 1
ATOM 889 O O . ASN A 1 111 ? 14.533 -11.539 -41.922 1.00 92.44 111 ASN A O 1
ATOM 893 N N . LYS A 1 112 ? 14.477 -9.424 -41.174 1.00 91.19 112 LYS A N 1
ATOM 894 C CA . LYS A 1 112 ? 14.786 -8.813 -42.479 1.00 91.19 112 LYS A CA 1
ATOM 895 C C . LYS A 1 112 ? 16.274 -8.873 -42.819 1.00 91.19 112 LYS A C 1
ATOM 897 O O . LYS A 1 112 ? 16.619 -8.882 -43.991 1.00 91.19 112 LYS A O 1
ATOM 902 N N . ILE A 1 113 ? 17.135 -8.874 -41.804 1.00 91.94 113 ILE A N 1
ATOM 903 C CA . ILE A 1 113 ? 18.595 -8.870 -41.964 1.00 91.94 113 ILE A CA 1
ATOM 904 C C . ILE A 1 113 ? 19.141 -10.299 -41.995 1.00 91.94 113 ILE A C 1
ATOM 906 O O . ILE A 1 113 ? 20.016 -10.625 -42.791 1.00 91.94 113 ILE A O 1
ATOM 910 N N . TYR A 1 114 ? 18.616 -11.164 -41.132 1.00 91.06 114 TYR A N 1
ATOM 911 C CA . TYR A 1 114 ? 19.013 -12.559 -41.004 1.00 91.06 114 TYR A CA 1
ATOM 912 C C . TYR A 1 114 ? 17.972 -13.458 -41.673 1.00 91.06 114 TYR A C 1
ATOM 914 O O . TYR A 1 114 ? 17.090 -14.005 -41.010 1.00 91.06 114 TYR A O 1
ATOM 922 N N . GLU A 1 115 ? 18.092 -13.637 -42.990 1.00 80.06 115 GLU A N 1
ATOM 923 C CA . GLU A 1 115 ? 17.142 -14.401 -43.822 1.00 80.06 115 GLU A CA 1
ATOM 924 C C . GLU A 1 115 ? 16.930 -15.853 -43.351 1.00 80.06 115 GLU A C 1
ATOM 926 O O . GLU A 1 115 ? 15.867 -16.439 -43.546 1.00 80.06 115 GLU A O 1
ATOM 931 N N . ASN A 1 116 ? 17.917 -16.440 -42.664 1.00 87.38 116 ASN A N 1
ATOM 932 C CA . ASN A 1 116 ? 17.827 -17.786 -42.089 1.00 87.38 116 ASN A CA 1
ATOM 933 C C . ASN A 1 116 ? 17.060 -17.848 -40.747 1.00 87.38 116 ASN A C 1
ATOM 935 O O . ASN A 1 116 ? 16.960 -18.923 -40.143 1.00 87.38 116 ASN A O 1
ATOM 939 N N . GLY A 1 117 ? 16.552 -16.713 -40.253 1.00 90.12 117 GLY A N 1
ATOM 940 C CA . GLY A 1 117 ? 15.804 -16.598 -39.002 1.00 90.12 117 GLY A CA 1
ATOM 941 C C . GLY A 1 117 ? 16.641 -16.822 -37.738 1.00 90.12 117 GLY A C 1
ATOM 942 O O . GLY A 1 117 ? 16.079 -17.163 -36.687 1.00 90.12 117 GLY A O 1
ATOM 943 N N . LYS A 1 118 ? 17.974 -16.697 -37.820 1.00 94.62 118 LYS A N 1
ATOM 944 C CA . LYS A 1 118 ? 18.899 -16.933 -36.705 1.00 94.62 118 LYS A CA 1
ATOM 945 C C . LYS A 1 118 ? 19.884 -15.782 -36.512 1.00 94.62 118 LYS A C 1
ATOM 947 O O . LYS A 1 118 ? 20.418 -15.254 -37.477 1.00 94.62 118 LYS A O 1
ATOM 952 N N . ILE A 1 119 ? 20.184 -15.469 -35.255 1.00 94.88 119 ILE A N 1
ATOM 953 C CA . ILE A 1 119 ? 21.151 -14.440 -34.847 1.00 94.88 119 ILE A CA 1
ATOM 954 C C . ILE A 1 119 ? 22.354 -15.059 -34.120 1.00 94.88 119 ILE A C 1
ATOM 956 O O . ILE A 1 119 ? 22.196 -16.116 -33.493 1.00 94.88 119 ILE A O 1
ATOM 960 N N . PRO A 1 120 ? 23.545 -14.432 -34.188 1.00 93.94 120 PRO A N 1
ATOM 961 C CA . PRO A 1 120 ? 24.694 -14.799 -33.361 1.00 93.94 120 PRO A CA 1
ATOM 962 C C . PRO A 1 120 ? 24.356 -14.710 -31.876 1.00 93.94 120 PRO A C 1
ATOM 964 O O . PRO A 1 120 ? 23.708 -13.766 -31.456 1.00 93.94 120 PRO A O 1
ATOM 967 N N . ALA A 1 121 ? 24.799 -15.673 -31.077 1.00 93.62 121 ALA A N 1
ATOM 968 C CA . ALA A 1 121 ? 24.682 -15.677 -29.623 1.00 93.62 121 ALA A CA 1
ATOM 969 C C . ALA A 1 121 ? 25.872 -16.412 -28.999 1.00 93.62 121 ALA A C 1
ATOM 971 O O . ALA A 1 121 ? 26.564 -17.177 -29.671 1.00 93.62 121 ALA A O 1
ATOM 972 N N . CYS A 1 122 ? 26.064 -16.247 -27.693 1.00 92.19 122 CYS A N 1
ATOM 973 C CA . CYS A 1 122 ? 27.000 -17.052 -26.919 1.00 92.19 122 CYS A CA 1
ATOM 974 C C . CYS A 1 122 ? 26.241 -18.096 -26.090 1.00 92.19 122 CYS A C 1
ATOM 976 O O . CYS A 1 122 ? 25.306 -17.768 -25.359 1.00 92.19 122 CYS A O 1
ATOM 978 N N . LYS A 1 123 ? 26.635 -19.368 -26.201 1.00 87.44 123 LYS A N 1
ATOM 979 C CA . LYS A 1 123 ? 26.195 -20.446 -25.303 1.00 87.44 123 LYS A CA 1
ATOM 980 C C . LYS A 1 123 ? 27.411 -21.191 -24.784 1.00 87.44 123 LYS A C 1
ATOM 982 O O . LYS A 1 123 ? 28.218 -21.669 -25.577 1.00 87.44 123 LYS A O 1
ATOM 987 N N . ASN A 1 124 ? 27.522 -21.318 -23.462 1.00 85.31 124 ASN A N 1
ATOM 988 C CA . ASN A 1 124 ? 28.640 -21.994 -22.795 1.00 85.31 124 ASN A CA 1
ATOM 989 C C . ASN A 1 124 ? 30.014 -21.484 -23.284 1.00 85.31 124 ASN A C 1
ATOM 991 O O . ASN A 1 124 ? 30.906 -22.278 -23.574 1.00 85.31 124 ASN A O 1
ATOM 995 N N . GLY A 1 125 ? 30.148 -20.163 -23.462 1.00 84.12 125 GLY A N 1
ATOM 996 C CA . GLY A 1 125 ? 31.383 -19.523 -23.930 1.00 84.12 125 GLY A CA 1
ATOM 997 C C . GLY A 1 125 ? 31.699 -19.714 -25.417 1.00 84.12 125 GLY A C 1
ATOM 998 O O . GLY A 1 125 ? 32.790 -19.360 -25.851 1.00 84.12 125 GLY A O 1
ATOM 999 N N . LYS A 1 126 ? 30.784 -20.283 -26.213 1.00 90.88 126 LYS A N 1
ATOM 1000 C CA . LYS A 1 126 ? 30.974 -20.514 -27.651 1.00 90.88 126 LYS A CA 1
ATOM 1001 C C . LYS A 1 126 ? 29.974 -19.721 -28.478 1.00 90.88 126 LYS A C 1
ATOM 1003 O O . LYS A 1 126 ? 28.790 -19.661 -28.140 1.00 90.88 126 LYS A O 1
ATOM 1008 N N . ALA A 1 127 ? 30.447 -19.185 -29.598 1.00 92.19 127 ALA A N 1
ATOM 1009 C CA . ALA A 1 127 ? 29.595 -18.565 -30.598 1.00 92.19 127 ALA A CA 1
ATOM 1010 C C . ALA A 1 127 ? 28.693 -19.615 -31.268 1.00 92.19 127 ALA A C 1
ATOM 1012 O O . ALA A 1 127 ? 29.159 -20.644 -31.760 1.00 92.19 127 ALA A O 1
ATOM 1013 N N . VAL A 1 128 ? 27.389 -19.355 -31.276 1.00 94.25 128 VAL A N 1
ATOM 1014 C CA . VAL A 1 128 ? 26.355 -20.206 -31.874 1.00 94.25 128 VAL A CA 1
ATOM 1015 C C . VAL A 1 128 ? 25.304 -19.347 -32.572 1.00 94.25 128 VAL A C 1
ATOM 1017 O O . VAL A 1 128 ? 25.157 -18.167 -32.277 1.00 94.25 128 VAL A O 1
ATOM 1020 N N . LEU A 1 129 ? 24.521 -19.947 -33.469 1.00 93.81 129 LEU A N 1
ATOM 1021 C CA . LEU A 1 129 ? 23.351 -19.297 -34.063 1.00 93.81 129 LEU A CA 1
ATOM 1022 C C . LEU A 1 129 ? 22.073 -19.759 -33.357 1.00 93.81 129 LEU A C 1
ATOM 1024 O O . LEU A 1 129 ? 21.790 -20.958 -33.289 1.00 93.81 129 LEU A O 1
ATOM 1028 N N . VAL A 1 130 ? 21.275 -18.813 -32.862 1.00 94.44 130 VAL A N 1
ATOM 1029 C CA . VAL A 1 130 ? 19.997 -19.080 -32.180 1.00 94.44 130 VAL A CA 1
ATOM 1030 C C . VAL A 1 130 ? 18.833 -18.490 -32.957 1.00 94.44 130 VAL A C 1
ATOM 1032 O O . VAL A 1 130 ? 18.979 -17.487 -33.644 1.00 94.44 130 VAL A O 1
ATOM 1035 N N . LYS A 1 131 ? 17.658 -19.115 -32.856 1.00 96.25 131 LYS A N 1
ATOM 1036 C CA . LYS A 1 131 ? 16.444 -18.638 -33.526 1.00 96.25 131 LYS A CA 1
ATOM 1037 C C . LYS A 1 131 ? 16.024 -17.270 -32.980 1.00 96.25 131 LYS A C 1
ATOM 1039 O O . LYS A 1 131 ? 16.008 -17.084 -31.765 1.00 96.25 131 LYS A O 1
ATOM 1044 N N . ILE A 1 132 ? 15.607 -16.368 -33.867 1.00 94.81 132 ILE A N 1
ATOM 1045 C CA . ILE A 1 132 ? 15.042 -15.071 -33.480 1.00 94.81 132 ILE A CA 1
ATOM 1046 C C . ILE A 1 132 ? 13.728 -15.301 -32.707 1.00 94.81 132 ILE A C 1
ATOM 1048 O O . ILE A 1 132 ? 12.829 -15.991 -33.210 1.00 94.81 132 ILE A O 1
ATOM 1052 N N . PRO A 1 133 ? 13.585 -14.765 -31.481 1.00 93.31 133 PRO A N 1
ATOM 1053 C CA . PRO A 1 133 ? 12.352 -14.897 -30.713 1.00 93.31 133 PRO A CA 1
ATOM 1054 C C . PRO A 1 133 ? 11.231 -14.042 -31.321 1.00 93.31 133 PRO A C 1
ATOM 1056 O O . PRO A 1 133 ? 11.488 -13.034 -31.965 1.00 93.31 133 PRO A O 1
ATOM 1059 N N . ARG A 1 134 ? 9.962 -14.406 -31.087 1.00 91.06 134 ARG A N 1
ATOM 1060 C CA . ARG A 1 134 ? 8.818 -13.581 -31.536 1.00 91.06 134 ARG A CA 1
ATOM 1061 C C . ARG A 1 134 ? 8.672 -12.266 -30.766 1.00 91.06 134 ARG A C 1
ATOM 1063 O O . ARG A 1 134 ? 8.101 -11.324 -31.298 1.00 91.06 134 ARG A O 1
ATOM 1070 N N . VAL A 1 135 ? 9.145 -12.238 -29.522 1.00 92.75 135 VAL A N 1
ATOM 1071 C CA . VAL A 1 135 ? 9.170 -11.063 -28.646 1.00 92.75 135 VAL A CA 1
ATOM 1072 C C . VAL A 1 135 ? 10.549 -11.003 -28.008 1.00 92.75 135 VAL A C 1
ATOM 1074 O O . VAL A 1 135 ? 10.996 -12.001 -27.437 1.00 92.75 135 VAL A O 1
ATOM 1077 N N . PHE A 1 136 ? 11.204 -9.852 -28.108 1.00 93.81 136 PHE A N 1
ATOM 1078 C CA . PHE A 1 136 ? 12.560 -9.626 -27.617 1.00 93.81 136 PHE A CA 1
ATOM 1079 C C . PHE A 1 136 ? 12.593 -8.341 -26.787 1.00 93.81 136 PHE A C 1
ATOM 1081 O O . PHE A 1 136 ? 12.951 -7.284 -27.292 1.00 93.81 136 PHE A O 1
ATOM 1088 N N . ASP A 1 137 ? 12.113 -8.435 -25.546 1.00 92.81 137 ASP A N 1
ATOM 1089 C CA . ASP A 1 137 ? 12.121 -7.327 -24.582 1.00 92.81 137 ASP A CA 1
ATOM 1090 C C . ASP A 1 137 ? 13.544 -6.883 -24.214 1.00 92.81 137 ASP A C 1
ATOM 1092 O O . ASP A 1 137 ? 14.512 -7.628 -24.399 1.00 92.81 137 ASP A O 1
ATOM 1096 N N . LEU A 1 138 ? 13.657 -5.651 -23.716 1.00 92.88 138 LEU A N 1
ATOM 1097 C CA . LEU A 1 138 ? 14.921 -5.000 -23.385 1.00 92.88 138 LEU A CA 1
ATOM 1098 C C . LEU A 1 138 ? 15.803 -5.856 -22.465 1.00 92.88 138 LEU A C 1
ATOM 1100 O O . LEU A 1 138 ? 16.996 -5.973 -22.731 1.00 92.88 138 LEU A O 1
ATOM 1104 N N . ASP A 1 139 ? 15.235 -6.507 -21.447 1.00 93.69 139 ASP A N 1
ATOM 1105 C CA . ASP A 1 139 ? 15.992 -7.367 -20.525 1.00 93.69 139 ASP A CA 1
ATOM 1106 C C . ASP A 1 139 ? 16.649 -8.542 -21.263 1.00 93.69 139 ASP A C 1
ATOM 1108 O O . ASP A 1 139 ? 17.839 -8.818 -21.091 1.00 93.69 139 ASP A O 1
ATOM 1112 N N . LYS A 1 140 ? 15.907 -9.213 -22.153 1.00 95.38 140 LYS A N 1
ATOM 1113 C CA . LYS A 1 140 ? 16.473 -10.274 -22.997 1.00 95.38 140 LYS A CA 1
ATOM 1114 C C . LYS A 1 140 ? 17.522 -9.736 -23.964 1.00 95.38 140 LYS A C 1
ATOM 1116 O O . LYS A 1 140 ? 18.506 -10.431 -24.213 1.00 95.38 140 LYS A O 1
ATOM 1121 N N . VAL A 1 141 ? 17.314 -8.549 -24.538 1.00 96.12 141 VAL A N 1
ATOM 1122 C CA . VAL A 1 141 ? 18.283 -7.910 -25.445 1.00 96.12 141 VAL A CA 1
ATOM 1123 C C . VAL A 1 141 ? 19.587 -7.603 -24.706 1.00 96.12 141 VAL A C 1
ATOM 1125 O O . VAL A 1 141 ? 20.660 -7.925 -25.210 1.00 96.12 141 VAL A O 1
ATOM 1128 N N . ILE A 1 142 ? 19.508 -7.065 -23.488 1.00 96.81 142 ILE A N 1
ATOM 1129 C CA . ILE A 1 142 ? 20.679 -6.782 -22.652 1.00 96.81 142 ILE A CA 1
ATOM 1130 C C . ILE A 1 142 ? 21.431 -8.072 -22.326 1.00 96.81 142 ILE A C 1
ATOM 1132 O O . ILE A 1 142 ? 22.631 -8.140 -22.574 1.00 96.81 142 ILE A O 1
ATOM 1136 N N . HIS A 1 143 ? 20.743 -9.118 -21.859 1.00 95.44 143 HIS A N 1
ATOM 1137 C CA . HIS A 1 143 ? 21.383 -10.412 -21.597 1.00 95.44 143 HIS A CA 1
ATOM 1138 C C . HIS A 1 143 ? 22.024 -11.022 -22.846 1.00 95.44 143 HIS A C 1
ATOM 1140 O O . HIS A 1 143 ? 23.062 -11.680 -22.778 1.00 95.44 143 HIS A O 1
ATOM 1146 N N . HIS A 1 144 ? 21.414 -10.808 -24.010 1.00 95.44 144 HIS A N 1
ATOM 1147 C CA . HIS A 1 144 ? 21.984 -11.245 -25.273 1.00 95.44 144 HIS A CA 1
ATOM 1148 C C . HIS A 1 144 ? 23.294 -10.510 -25.599 1.00 95.44 144 HIS A C 1
ATOM 1150 O O . HIS A 1 144 ? 24.273 -11.155 -25.974 1.00 95.44 144 HIS A O 1
ATOM 1156 N N . PHE A 1 145 ? 23.337 -9.189 -25.417 1.00 96.12 145 PHE A N 1
ATOM 1157 C CA . PHE A 1 145 ? 24.544 -8.380 -25.616 1.00 96.12 145 PHE A CA 1
ATOM 1158 C C . PHE A 1 145 ? 25.632 -8.684 -24.588 1.00 96.12 145 PHE A C 1
ATOM 1160 O O . PHE A 1 145 ? 26.794 -8.831 -24.956 1.00 96.12 145 PHE A O 1
ATOM 1167 N N . GLU A 1 146 ? 25.259 -8.853 -23.322 1.00 95.12 146 GLU A N 1
ATOM 1168 C CA . GLU A 1 146 ? 26.154 -9.284 -22.252 1.00 95.12 146 GLU A CA 1
ATOM 1169 C C . GLU A 1 146 ? 26.839 -10.606 -22.613 1.00 95.12 146 GLU A C 1
ATOM 1171 O O . GLU A 1 146 ? 28.065 -10.699 -22.581 1.00 95.12 146 GLU A O 1
ATOM 1176 N N . ALA A 1 147 ? 26.073 -11.609 -23.049 1.00 93.94 147 ALA A N 1
ATOM 1177 C CA . ALA A 1 147 ? 26.631 -12.894 -23.454 1.00 93.94 147 ALA A CA 1
ATOM 1178 C C . ALA A 1 147 ? 27.596 -12.764 -24.651 1.00 93.94 147 ALA A C 1
ATOM 1180 O O . ALA A 1 147 ? 28.560 -13.523 -24.760 1.00 93.94 147 ALA A O 1
ATOM 1181 N N . LEU A 1 148 ? 27.353 -11.802 -25.546 1.00 94.94 148 LEU A N 1
ATOM 1182 C CA . LEU A 1 148 ? 28.207 -11.501 -26.696 1.00 94.94 148 LEU A CA 1
ATOM 1183 C C . LEU A 1 148 ? 29.422 -10.620 -26.369 1.00 94.94 148 LEU A C 1
ATOM 1185 O O . LEU A 1 148 ? 30.277 -10.462 -27.235 1.00 94.94 148 LEU A O 1
ATOM 1189 N N . SER A 1 149 ? 29.556 -10.092 -25.151 1.00 93.88 149 SER A N 1
ATOM 1190 C CA . SER A 1 149 ? 30.667 -9.203 -24.764 1.00 93.88 149 SER A CA 1
ATOM 1191 C C . SER A 1 149 ? 32.062 -9.809 -24.947 1.00 93.88 149 SER A C 1
ATOM 1193 O O . SER A 1 149 ? 33.019 -9.084 -25.213 1.00 93.88 149 SER A O 1
ATOM 1195 N N . VAL A 1 150 ? 32.177 -11.138 -24.885 1.00 91.75 150 VAL A N 1
ATOM 1196 C CA . VAL A 1 150 ? 33.424 -11.880 -25.145 1.00 91.75 150 VAL A CA 1
ATOM 1197 C C . VAL A 1 150 ? 33.763 -12.010 -26.640 1.00 91.75 150 VAL A C 1
ATOM 1199 O O . VAL A 1 150 ? 34.858 -12.448 -26.982 1.00 91.75 150 VAL A O 1
ATOM 1202 N N . PHE A 1 151 ? 32.848 -11.616 -27.533 1.00 94.44 151 PHE A N 1
ATOM 1203 C CA . PHE A 1 151 ? 33.006 -11.618 -28.991 1.00 94.44 151 PHE A CA 1
ATOM 1204 C C . PHE A 1 151 ? 32.720 -10.218 -29.573 1.00 94.44 151 PHE A C 1
ATOM 1206 O O . PHE A 1 151 ? 31.652 -10.008 -30.158 1.00 94.44 151 PHE A O 1
ATOM 1213 N N . PRO A 1 152 ? 33.656 -9.253 -29.463 1.00 92.38 152 PRO A N 1
ATOM 1214 C CA . PRO A 1 152 ? 33.460 -7.875 -29.929 1.00 92.38 152 PRO A CA 1
ATOM 1215 C C . PRO A 1 152 ? 32.979 -7.760 -31.384 1.00 92.38 152 PRO A C 1
ATOM 1217 O O . PRO A 1 152 ? 32.055 -6.998 -31.668 1.00 92.38 152 PRO A O 1
ATOM 1220 N N . ASP A 1 153 ? 33.520 -8.584 -32.286 1.00 93.62 153 ASP A N 1
ATOM 1221 C CA . ASP A 1 153 ? 33.147 -8.605 -33.710 1.00 93.62 153 ASP A CA 1
ATOM 1222 C C . ASP A 1 153 ? 31.685 -9.022 -33.947 1.00 93.62 153 ASP A C 1
ATOM 1224 O O . ASP A 1 153 ? 31.088 -8.679 -34.967 1.00 93.62 153 ASP A O 1
ATOM 1228 N N . MET A 1 154 ? 31.088 -9.758 -33.003 1.00 94.19 154 MET A N 1
ATOM 1229 C CA . MET A 1 154 ? 29.673 -10.140 -33.033 1.00 94.19 154 MET A CA 1
ATOM 1230 C C . MET A 1 154 ? 28.795 -9.148 -32.270 1.00 94.19 154 MET A C 1
ATOM 1232 O O . MET A 1 154 ? 27.652 -8.917 -32.664 1.00 94.19 154 MET A O 1
ATOM 1236 N N . LEU A 1 155 ? 29.317 -8.558 -31.192 1.00 95.56 155 LEU A N 1
ATOM 1237 C CA . LEU A 1 155 ? 28.597 -7.598 -30.366 1.00 95.56 155 LEU A CA 1
ATOM 1238 C C . LEU A 1 155 ? 28.366 -6.269 -31.098 1.00 95.56 155 LEU A C 1
ATOM 1240 O O . LEU A 1 155 ? 27.230 -5.793 -31.116 1.00 95.56 155 LEU A O 1
ATOM 1244 N N . THR A 1 156 ? 29.394 -5.686 -31.728 1.00 97.06 156 THR A N 1
ATOM 1245 C CA . THR A 1 156 ? 29.286 -4.356 -32.360 1.00 97.06 156 THR A CA 1
ATOM 1246 C C . THR A 1 156 ? 28.153 -4.291 -33.393 1.00 97.06 156 THR A C 1
ATOM 1248 O O . THR A 1 156 ? 27.320 -3.385 -33.293 1.00 97.06 156 THR A O 1
ATOM 1251 N N . PRO A 1 157 ? 28.023 -5.242 -34.346 1.00 95.31 157 PRO A N 1
ATOM 1252 C CA . PRO A 1 157 ? 26.917 -5.220 -35.302 1.00 95.31 157 PRO A CA 1
ATOM 1253 C C . PRO A 1 157 ? 25.547 -5.387 -34.635 1.00 95.31 157 PRO A C 1
ATOM 1255 O O . PRO A 1 157 ? 24.592 -4.728 -35.034 1.00 95.31 157 PRO A O 1
ATOM 1258 N N . GLN A 1 158 ? 25.439 -6.231 -33.603 1.00 95.25 158 GLN A N 1
ATOM 1259 C CA . GLN A 1 158 ? 24.184 -6.453 -32.877 1.00 95.25 158 GLN A CA 1
ATOM 1260 C C . GLN A 1 158 ? 23.738 -5.203 -32.103 1.00 95.25 158 GLN A C 1
ATOM 1262 O O . GLN A 1 158 ? 22.577 -4.801 -32.203 1.00 95.25 158 GLN A O 1
ATOM 1267 N N . LEU A 1 159 ? 24.663 -4.540 -31.401 1.00 96.50 159 LEU A N 1
ATOM 1268 C CA . LEU A 1 159 ? 24.404 -3.259 -30.740 1.00 96.50 159 LEU A CA 1
ATOM 1269 C C . LEU A 1 159 ? 23.989 -2.193 -31.747 1.00 96.50 159 LEU A C 1
ATOM 1271 O O . LEU A 1 159 ? 22.990 -1.509 -31.532 1.00 96.50 159 LEU A O 1
ATOM 1275 N N . LYS A 1 160 ? 24.718 -2.081 -32.864 1.00 96.69 160 LYS A N 1
ATOM 1276 C CA . LYS A 1 160 ? 24.400 -1.119 -33.919 1.00 96.69 160 LYS A CA 1
ATOM 1277 C C . LYS A 1 160 ? 22.980 -1.315 -34.440 1.00 96.69 160 LYS A C 1
ATOM 1279 O O . LYS A 1 160 ? 22.259 -0.336 -34.549 1.00 96.69 160 LYS A O 1
ATOM 1284 N N . LEU A 1 161 ? 22.552 -2.548 -34.718 1.00 95.75 161 LEU A N 1
ATOM 1285 C CA . LEU A 1 161 ? 21.199 -2.817 -35.222 1.00 95.75 161 LEU A CA 1
ATOM 1286 C C . LEU A 1 161 ? 20.100 -2.399 -34.245 1.00 95.75 161 LEU A C 1
ATOM 1288 O O . LEU A 1 161 ? 19.068 -1.869 -34.657 1.00 95.75 161 LEU A O 1
ATOM 1292 N N . TYR A 1 162 ? 20.311 -2.623 -32.950 1.00 97.06 162 TYR A N 1
ATOM 1293 C CA . TYR A 1 162 ? 19.361 -2.175 -31.938 1.00 97.06 162 TYR A CA 1
ATOM 1294 C C . TYR A 1 162 ? 19.372 -0.649 -31.785 1.00 97.06 162 TYR A C 1
ATOM 1296 O O . TYR A 1 162 ? 18.315 -0.025 -31.705 1.00 97.06 162 TYR A O 1
ATOM 1304 N N . LEU A 1 163 ? 20.553 -0.028 -31.822 1.00 96.88 163 LEU A N 1
ATOM 1305 C CA . LEU A 1 163 ? 20.701 1.426 -31.780 1.00 96.88 163 LEU A CA 1
ATOM 1306 C C . LEU A 1 163 ? 20.159 2.110 -33.039 1.00 96.88 163 LEU A C 1
ATOM 1308 O O . LEU A 1 163 ? 19.589 3.183 -32.914 1.00 96.88 163 LEU A O 1
ATOM 1312 N N . ASP A 1 164 ? 20.251 1.494 -34.217 1.00 95.12 164 ASP A N 1
ATOM 1313 C CA . ASP A 1 164 ? 19.608 1.961 -35.452 1.00 95.12 164 ASP A CA 1
ATOM 1314 C C . ASP A 1 164 ? 18.082 1.981 -35.289 1.00 95.12 164 ASP A C 1
ATOM 1316 O O . ASP A 1 164 ? 17.411 2.880 -35.784 1.00 95.12 164 ASP A O 1
ATOM 1320 N N . LEU A 1 165 ? 17.505 1.026 -34.552 1.00 94.31 165 LEU A N 1
ATOM 1321 C CA . LEU A 1 165 ? 16.077 1.057 -34.246 1.00 94.31 165 LEU A CA 1
ATOM 1322 C C . LEU A 1 165 ? 15.730 2.188 -33.272 1.00 94.31 165 LEU A C 1
ATOM 1324 O O . LEU A 1 165 ? 14.653 2.768 -33.383 1.00 94.31 165 LEU A O 1
ATOM 1328 N N . LEU A 1 166 ? 16.609 2.520 -32.325 1.00 94.94 166 LEU A N 1
ATOM 1329 C CA . LEU A 1 166 ? 16.391 3.614 -31.376 1.00 94.94 166 LEU A CA 1
ATOM 1330 C C . LEU A 1 166 ? 16.590 4.991 -32.025 1.00 94.94 166 LEU A C 1
ATOM 1332 O O . LEU A 1 166 ? 15.740 5.863 -31.875 1.00 94.94 166 LEU A O 1
ATOM 1336 N N . LEU A 1 167 ? 17.646 5.135 -32.818 1.00 94.88 167 LEU A N 1
ATOM 1337 C CA . LEU A 1 167 ? 18.140 6.357 -33.454 1.00 94.88 167 LEU A CA 1
ATOM 1338 C C . LEU A 1 167 ? 17.887 6.330 -34.970 1.00 94.88 167 LEU A C 1
ATOM 1340 O O . LEU A 1 167 ? 18.771 6.619 -35.772 1.00 94.88 167 LEU A O 1
ATOM 1344 N N . SER A 1 168 ? 16.673 5.931 -35.353 1.00 87.38 168 SER A N 1
ATOM 1345 C CA . SER A 1 168 ? 16.310 5.543 -36.725 1.00 87.38 168 SER A CA 1
ATOM 1346 C C . SER A 1 168 ? 16.357 6.658 -37.766 1.00 87.38 168 SER A C 1
ATOM 1348 O O . SER A 1 168 ? 16.347 6.369 -38.959 1.00 87.38 168 SER A O 1
ATOM 1350 N N . ASP A 1 169 ? 16.388 7.915 -37.332 1.00 88.75 169 ASP A N 1
ATOM 1351 C CA . ASP A 1 169 ? 16.461 9.090 -38.194 1.00 88.75 169 ASP A CA 1
ATOM 1352 C C . ASP A 1 169 ? 17.224 10.237 -37.506 1.00 88.75 169 ASP A C 1
ATOM 1354 O O . ASP A 1 169 ? 17.601 10.162 -36.331 1.00 88.75 169 ASP A O 1
ATOM 1358 N N . GLU A 1 170 ? 17.465 11.314 -38.261 1.00 91.12 170 GLU A N 1
ATOM 1359 C CA . GLU A 1 170 ? 18.126 12.523 -37.758 1.00 91.12 170 GLU A CA 1
ATOM 1360 C C . GLU A 1 170 ? 17.383 13.176 -36.592 1.00 91.12 170 GLU A C 1
ATOM 1362 O O . GLU A 1 170 ? 18.017 13.778 -35.728 1.00 91.12 170 GLU A O 1
ATOM 1367 N N . GLN A 1 171 ? 16.055 13.042 -36.521 1.00 94.25 171 GLN A N 1
ATOM 1368 C CA . GLN A 1 171 ? 15.274 13.636 -35.444 1.00 94.25 171 GLN A CA 1
ATOM 1369 C C . GLN A 1 171 ? 15.558 12.926 -34.117 1.00 94.25 171 GLN A C 1
ATOM 1371 O O . GLN A 1 171 ? 15.835 13.597 -33.124 1.00 94.25 171 GLN A O 1
ATOM 1376 N N . TYR A 1 172 ? 15.571 11.591 -34.087 1.00 95.12 172 TYR A N 1
ATOM 1377 C CA . TYR A 1 172 ? 15.919 10.834 -32.878 1.00 95.12 172 TYR A CA 1
ATOM 1378 C C . TYR A 1 172 ? 17.375 11.049 -32.448 1.00 95.12 172 TYR A C 1
ATOM 1380 O O . TYR A 1 172 ? 17.652 11.182 -31.254 1.00 95.12 172 TYR A O 1
ATOM 1388 N N . LYS A 1 173 ? 18.309 11.143 -33.405 1.00 95.12 173 LYS A N 1
ATOM 1389 C CA . LYS A 1 173 ? 19.704 11.514 -33.109 1.00 95.12 173 LYS A CA 1
ATOM 1390 C C . LYS A 1 173 ? 19.800 12.922 -32.527 1.00 95.12 173 LYS A C 1
ATOM 1392 O O . LYS A 1 173 ? 20.480 13.124 -31.523 1.00 95.12 173 LYS A O 1
ATOM 1397 N N . SER A 1 174 ? 19.076 13.879 -33.109 1.00 96.06 174 SER A N 1
ATOM 1398 C CA . SER A 1 174 ? 19.021 15.257 -32.622 1.00 96.06 174 SER A CA 1
ATOM 1399 C C . SER A 1 174 ? 18.419 15.338 -31.220 1.00 96.06 174 SER A C 1
ATOM 1401 O O . SER A 1 174 ? 18.928 16.098 -30.406 1.00 96.06 174 SER A O 1
ATOM 1403 N N . GLN A 1 175 ? 17.410 14.527 -30.897 1.00 96.12 175 GLN A N 1
ATOM 1404 C CA . GLN A 1 175 ? 16.843 14.451 -29.548 1.00 96.12 175 GLN A CA 1
ATOM 1405 C C . GLN A 1 175 ? 17.861 13.957 -28.513 1.00 96.12 175 GLN A C 1
ATOM 1407 O O . GLN A 1 175 ? 18.007 14.588 -27.464 1.00 96.12 175 GLN A O 1
ATOM 1412 N N . LEU A 1 176 ? 18.597 12.877 -28.814 1.00 96.94 176 LEU A N 1
ATOM 1413 C CA . LEU A 1 176 ? 19.679 12.387 -27.951 1.00 96.94 176 LEU A CA 1
ATOM 1414 C C . LEU A 1 176 ? 20.762 13.452 -27.759 1.00 96.94 176 LEU A C 1
ATOM 1416 O O . LEU A 1 176 ? 21.161 13.721 -26.628 1.00 96.94 176 LEU A O 1
ATOM 1420 N N . TYR A 1 177 ? 21.195 14.084 -28.850 1.00 97.69 177 TYR A N 1
ATOM 1421 C CA . TYR A 1 177 ? 22.181 15.159 -28.816 1.00 97.69 177 TYR A CA 1
ATOM 1422 C C . TYR A 1 177 ? 21.717 16.333 -27.945 1.00 97.69 177 TYR A C 1
ATOM 1424 O O . TYR A 1 177 ? 22.416 16.728 -27.016 1.00 97.69 177 TYR A O 1
ATOM 1432 N N . THR A 1 178 ? 20.522 16.875 -28.197 1.00 96.56 178 THR A N 1
ATOM 1433 C CA . THR A 1 178 ? 19.993 18.029 -27.462 1.00 96.56 178 THR A CA 1
ATOM 1434 C C . THR A 1 178 ? 19.839 17.721 -25.979 1.00 96.56 178 THR A C 1
ATOM 1436 O O . THR A 1 178 ? 20.292 18.511 -25.149 1.00 96.56 178 THR A O 1
ATOM 1439 N N . LEU A 1 179 ? 19.249 16.573 -25.630 1.00 96.31 179 LEU A N 1
ATOM 1440 C CA . LEU A 1 179 ? 19.065 16.212 -24.228 1.00 96.31 179 LEU A CA 1
ATOM 1441 C C . LEU A 1 179 ? 20.407 15.942 -23.534 1.00 96.31 179 LEU A C 1
ATOM 1443 O O . LEU A 1 179 ? 20.599 16.386 -22.404 1.00 96.31 179 LEU A O 1
ATOM 1447 N N . GLY A 1 180 ? 21.348 15.291 -24.221 1.00 97.12 180 GLY A N 1
ATOM 1448 C CA . GLY A 1 180 ? 22.699 15.034 -23.727 1.00 97.12 180 GLY A CA 1
ATOM 1449 C C . GLY A 1 180 ? 23.507 16.308 -23.467 1.00 97.12 180 GLY A C 1
ATOM 1450 O O . GLY A 1 180 ? 24.080 16.461 -22.389 1.00 97.12 180 GLY A O 1
ATOM 1451 N N . VAL A 1 181 ? 23.490 17.271 -24.398 1.00 97.12 181 VAL A N 1
ATOM 1452 C CA . VAL A 1 181 ? 24.133 18.587 -24.217 1.00 97.12 181 VAL A CA 1
ATOM 1453 C C . VAL A 1 181 ? 23.523 19.337 -23.032 1.00 97.12 181 VAL A C 1
ATOM 1455 O O . VAL A 1 181 ? 24.254 19.902 -22.217 1.00 97.12 181 VAL A O 1
ATOM 1458 N N . SER A 1 182 ? 22.192 19.348 -22.917 1.00 96.75 182 SER A N 1
ATOM 1459 C CA . SER A 1 182 ? 21.503 19.976 -21.785 1.00 96.75 182 SER A CA 1
ATOM 1460 C C . SER A 1 182 ? 21.856 19.306 -20.458 1.00 96.75 182 SER A C 1
ATOM 1462 O O . SER A 1 182 ? 22.156 20.007 -19.494 1.00 96.75 182 SER A O 1
ATOM 1464 N N . TYR A 1 183 ? 21.864 17.972 -20.412 1.00 97.06 183 TYR A N 1
ATOM 1465 C CA . TYR A 1 183 ? 22.269 17.208 -19.235 1.00 97.06 183 TYR A CA 1
ATOM 1466 C C . TYR A 1 183 ? 23.701 17.554 -18.815 1.00 97.06 183 TYR A C 1
ATOM 1468 O O . TYR A 1 183 ? 23.917 17.924 -17.663 1.00 97.06 183 TYR A O 1
ATOM 1476 N N . HIS A 1 184 ? 24.655 17.506 -19.751 1.00 95.19 184 HIS A N 1
ATOM 1477 C CA . HIS A 1 184 ? 26.069 17.755 -19.473 1.00 95.19 184 HIS A CA 1
ATOM 1478 C C . HIS A 1 184 ? 26.294 19.159 -18.895 1.00 95.19 184 HIS A C 1
ATOM 1480 O O . HIS A 1 184 ? 26.891 19.299 -17.831 1.00 95.19 184 HIS A O 1
ATOM 1486 N N . LYS A 1 185 ? 25.722 20.193 -19.529 1.00 95.19 185 LYS A N 1
ATOM 1487 C CA . LYS A 1 185 ? 25.808 21.580 -19.039 1.00 95.19 185 LYS A CA 1
ATOM 1488 C C . LYS A 1 185 ? 25.189 21.757 -17.654 1.00 95.19 185 LYS A C 1
ATOM 1490 O O . LYS A 1 185 ? 25.736 22.450 -16.806 1.00 95.19 185 LYS A O 1
ATOM 1495 N N . LEU A 1 186 ? 24.033 21.142 -17.403 1.00 96.00 186 LEU A N 1
ATOM 1496 C CA . LEU A 1 186 ? 23.384 21.246 -16.096 1.00 96.00 186 LEU A CA 1
ATOM 1497 C C . LEU A 1 186 ? 24.136 20.465 -15.018 1.00 96.00 186 LEU A C 1
ATOM 1499 O O . LEU A 1 186 ? 24.104 20.874 -13.856 1.00 96.00 186 LEU A O 1
ATOM 1503 N N . LYS A 1 187 ? 24.850 19.396 -15.385 1.00 94.56 187 LYS A N 1
ATOM 1504 C CA . LYS A 1 187 ? 25.693 18.636 -14.462 1.00 94.56 187 LYS A CA 1
ATOM 1505 C C . LYS A 1 187 ? 26.800 19.500 -13.857 1.00 94.56 187 LYS A C 1
ATOM 1507 O O . LYS A 1 187 ? 27.015 19.427 -12.652 1.00 94.56 187 LYS A O 1
ATOM 1512 N N . GLU A 1 188 ? 27.416 20.386 -14.643 1.00 92.06 188 GLU A N 1
ATOM 1513 C CA . GLU A 1 188 ? 28.437 21.339 -14.165 1.00 92.06 188 GLU A CA 1
ATOM 1514 C C . GLU A 1 188 ? 27.920 22.260 -13.045 1.00 92.06 188 GLU A C 1
ATOM 1516 O O . GLU A 1 188 ? 28.688 22.730 -12.209 1.00 92.06 188 GLU A O 1
ATOM 1521 N N . THR A 1 189 ? 26.604 22.482 -12.995 1.00 94.31 189 THR A N 1
ATOM 1522 C CA . THR A 1 189 ? 25.930 23.309 -11.978 1.00 94.31 189 THR A CA 1
ATOM 1523 C C . THR A 1 189 ? 25.195 22.495 -10.903 1.00 94.31 189 THR A C 1
ATOM 1525 O O . THR A 1 189 ? 24.514 23.071 -10.056 1.00 94.31 189 THR A O 1
ATOM 1528 N N . GLY A 1 190 ? 25.290 21.160 -10.936 1.00 92.81 190 GLY A N 1
ATOM 1529 C CA . GLY A 1 190 ? 24.573 20.264 -10.019 1.00 92.81 190 GLY A CA 1
ATOM 1530 C C . GLY A 1 190 ? 23.054 20.202 -10.241 1.00 92.81 190 GLY A C 1
ATOM 1531 O O . GLY A 1 190 ? 22.314 19.854 -9.327 1.00 92.81 190 GLY A O 1
ATOM 1532 N N . GLN A 1 191 ? 22.568 20.564 -11.434 1.00 93.56 191 GLN A N 1
ATOM 1533 C CA . GLN A 1 191 ? 21.137 20.676 -11.764 1.00 93.56 191 GLN A CA 1
ATOM 1534 C C . GLN A 1 191 ? 20.635 19.585 -12.729 1.00 93.56 191 GLN A C 1
ATOM 1536 O O . GLN A 1 191 ? 19.462 19.582 -13.106 1.00 93.56 191 GLN A O 1
ATOM 1541 N N . SER A 1 192 ? 21.492 18.647 -13.143 1.00 93.44 192 SER A N 1
ATOM 1542 C CA . SER A 1 192 ? 21.162 17.562 -14.087 1.00 93.44 192 SER A CA 1
ATOM 1543 C C . SER A 1 192 ? 19.957 16.723 -13.638 1.00 93.44 192 SER A C 1
ATOM 1545 O O . SER A 1 192 ? 19.073 16.420 -14.442 1.00 93.44 192 SER A O 1
ATOM 1547 N N . LEU A 1 193 ? 19.868 16.405 -12.344 1.00 91.62 193 LEU A N 1
ATOM 1548 C CA . LEU A 1 193 ? 18.763 15.623 -11.782 1.00 91.62 193 LEU A CA 1
ATOM 1549 C C . LEU A 1 193 ? 17.410 16.338 -11.876 1.00 91.62 193 LEU A C 1
ATOM 1551 O O . LEU A 1 193 ? 16.388 15.673 -12.039 1.00 91.62 193 LEU A O 1
ATOM 1555 N N . ASN A 1 194 ? 17.379 17.674 -11.846 1.00 91.38 194 ASN A N 1
ATOM 1556 C CA . ASN A 1 194 ? 16.137 18.435 -12.010 1.00 91.38 194 ASN A CA 1
ATOM 1557 C C . ASN A 1 194 ? 15.583 18.301 -13.437 1.00 91.38 194 ASN A C 1
ATOM 1559 O O . ASN A 1 194 ? 14.374 18.119 -13.611 1.00 91.38 194 ASN A O 1
ATOM 1563 N N . LEU A 1 195 ? 16.464 18.297 -14.446 1.00 92.81 195 LEU A N 1
ATOM 1564 C CA . LEU A 1 195 ? 16.093 17.996 -15.831 1.00 92.81 195 LEU A CA 1
ATOM 1565 C C . LEU A 1 195 ? 15.537 16.570 -15.940 1.00 92.81 195 LEU A C 1
ATOM 1567 O O . LEU A 1 195 ? 14.407 16.391 -16.394 1.00 92.81 195 LEU A O 1
ATOM 1571 N N . LEU A 1 196 ? 16.289 15.567 -15.473 1.00 92.56 196 LEU A N 1
ATOM 1572 C CA . LEU A 1 196 ? 15.887 14.160 -15.583 1.00 92.56 196 LEU A CA 1
ATOM 1573 C C . LEU A 1 196 ? 14.585 13.866 -14.827 1.00 92.56 196 LEU A C 1
ATOM 1575 O O . LEU A 1 196 ? 13.703 13.210 -15.375 1.00 92.56 196 LEU A O 1
ATOM 1579 N N . SER A 1 197 ? 14.414 14.415 -13.621 1.00 89.19 197 SER A N 1
ATOM 1580 C CA . SER A 1 197 ? 13.202 14.275 -12.801 1.00 89.19 197 SER A CA 1
ATOM 1581 C C . SER A 1 197 ? 11.940 14.734 -13.531 1.00 89.19 197 SER A C 1
ATOM 1583 O O . SER A 1 197 ? 10.911 14.055 -13.495 1.00 89.19 197 SER A O 1
ATOM 1585 N N . SER A 1 198 ? 12.020 15.848 -14.262 1.00 85.75 198 SER A N 1
ATOM 1586 C CA . SER A 1 198 ? 10.873 16.386 -15.002 1.00 85.75 198 SER A CA 1
ATOM 1587 C C . SER A 1 198 ? 10.408 15.493 -16.162 1.00 85.75 198 SER A C 1
ATOM 1589 O O . SER A 1 198 ? 9.218 15.473 -16.474 1.00 85.75 198 SER A O 1
ATOM 1591 N N . ILE A 1 199 ? 11.316 14.717 -16.764 1.00 86.75 199 ILE A N 1
ATOM 1592 C CA . ILE A 1 199 ? 11.037 13.874 -17.937 1.00 86.75 199 ILE A CA 1
ATOM 1593 C C . ILE A 1 199 ? 10.728 12.436 -17.503 1.00 86.75 199 ILE A C 1
ATOM 1595 O O . ILE A 1 199 ? 9.738 11.844 -17.942 1.00 86.75 199 ILE A O 1
ATOM 1599 N N . ALA A 1 200 ? 11.532 11.885 -16.587 1.00 85.56 200 ALA A N 1
ATOM 1600 C CA . ALA A 1 200 ? 11.427 10.510 -16.104 1.00 85.56 200 ALA A CA 1
ATOM 1601 C C . ALA A 1 200 ? 10.046 10.203 -15.511 1.00 85.56 200 ALA A C 1
ATOM 1603 O O . ALA A 1 200 ? 9.549 9.082 -15.638 1.00 85.56 200 ALA A O 1
ATOM 1604 N N . ILE A 1 201 ? 9.379 11.197 -14.914 1.00 77.31 201 ILE A N 1
ATOM 1605 C CA . ILE A 1 201 ? 8.027 11.036 -14.365 1.00 77.31 201 ILE A CA 1
ATOM 1606 C C . ILE A 1 201 ? 6.995 10.652 -15.435 1.00 77.31 201 ILE A C 1
ATOM 1608 O O . ILE A 1 201 ? 6.051 9.933 -15.133 1.00 77.31 201 ILE A O 1
ATOM 1612 N N . PHE A 1 202 ? 7.155 11.069 -16.694 1.00 73.50 202 PHE A N 1
ATOM 1613 C CA . PHE A 1 202 ? 6.221 10.705 -17.766 1.00 73.50 202 PHE A CA 1
ATOM 1614 C C . PHE A 1 202 ? 6.482 9.303 -18.318 1.00 73.50 202 PHE A C 1
ATOM 1616 O O . PHE A 1 202 ? 5.536 8.604 -18.676 1.00 73.50 202 PHE A O 1
ATOM 1623 N N . GLN A 1 203 ? 7.740 8.863 -18.325 1.00 70.88 203 GLN A N 1
ATOM 1624 C CA . GLN A 1 203 ? 8.117 7.525 -18.784 1.00 70.88 203 GLN A CA 1
ATOM 1625 C C . GLN A 1 203 ? 7.787 6.440 -17.743 1.00 70.88 203 GLN A C 1
ATOM 1627 O O . GLN A 1 203 ? 7.423 5.319 -18.092 1.00 70.88 203 GLN A O 1
ATOM 1632 N N . SER A 1 204 ? 7.889 6.771 -16.453 1.00 62.66 204 SER A N 1
ATOM 1633 C CA . SER A 1 204 ? 7.824 5.806 -15.347 1.00 62.66 204 SER A CA 1
ATOM 1634 C C . SER A 1 204 ? 6.441 5.631 -14.705 1.00 62.66 204 SER A C 1
ATOM 1636 O O . SER A 1 204 ? 6.248 4.672 -13.951 1.00 62.66 204 SER A O 1
ATOM 1638 N N . ARG A 1 205 ? 5.456 6.480 -15.048 1.00 57.72 205 ARG A N 1
ATOM 1639 C CA . ARG A 1 205 ? 4.073 6.448 -14.518 1.00 57.72 205 ARG A CA 1
ATOM 1640 C C . ARG A 1 205 ? 3.453 5.048 -14.503 1.00 57.72 205 ARG A C 1
ATOM 1642 O O . ARG A 1 205 ? 2.852 4.665 -13.515 1.00 57.72 205 ARG A O 1
ATOM 1649 N N . GLY A 1 206 ? 3.634 4.239 -15.547 1.00 53.31 206 GLY A N 1
ATOM 1650 C CA . GLY A 1 206 ? 3.047 2.891 -15.586 1.00 53.31 206 GLY A CA 1
ATOM 1651 C C . GLY A 1 206 ? 3.663 1.890 -14.594 1.00 53.31 206 GLY A C 1
ATOM 1652 O O . GLY A 1 206 ? 2.948 1.061 -14.041 1.00 53.31 206 GLY A O 1
ATOM 1653 N N . SER A 1 207 ? 4.978 1.962 -14.362 1.00 53.47 207 SER A N 1
ATOM 1654 C CA . SER A 1 207 ? 5.731 0.994 -13.544 1.00 53.47 207 SER A CA 1
ATOM 1655 C C . SER A 1 207 ? 5.749 1.381 -12.064 1.00 53.47 207 SER A C 1
ATOM 1657 O O . SER A 1 207 ? 5.533 0.538 -11.193 1.00 53.47 207 SER A O 1
ATOM 1659 N N . ILE A 1 208 ? 5.935 2.673 -11.770 1.00 53.44 208 ILE A N 1
ATOM 1660 C CA . ILE A 1 208 ? 5.972 3.161 -10.389 1.00 53.44 208 ILE A CA 1
ATOM 1661 C C . ILE A 1 208 ? 4.572 3.168 -9.787 1.00 53.44 208 ILE A C 1
ATOM 1663 O O . ILE A 1 208 ? 4.415 2.720 -8.660 1.00 53.44 208 ILE A O 1
ATOM 1667 N N . THR A 1 209 ? 3.533 3.575 -10.527 1.00 53.09 209 THR A N 1
ATOM 1668 C CA . THR A 1 209 ? 2.155 3.527 -10.010 1.00 53.09 209 THR A CA 1
ATOM 1669 C C . THR A 1 209 ? 1.685 2.092 -9.753 1.00 53.09 209 THR A C 1
ATOM 1671 O O . THR A 1 209 ? 0.935 1.870 -8.809 1.00 53.09 209 THR A O 1
ATOM 1674 N N . ALA A 1 210 ? 2.160 1.106 -10.524 1.00 50.03 210 ALA A N 1
ATOM 1675 C CA . ALA A 1 210 ? 1.868 -0.303 -10.256 1.00 50.03 210 ALA A CA 1
ATOM 1676 C C . ALA A 1 210 ? 2.517 -0.795 -8.949 1.00 50.03 210 ALA A C 1
ATOM 1678 O O . ALA A 1 210 ? 1.860 -1.486 -8.179 1.00 50.03 210 ALA A O 1
ATOM 1679 N N . LYS A 1 211 ? 3.768 -0.402 -8.665 1.00 51.47 211 LYS A N 1
ATOM 1680 C CA . LYS A 1 211 ? 4.461 -0.757 -7.410 1.00 51.47 211 LYS A CA 1
ATOM 1681 C C . LYS A 1 211 ? 3.977 0.044 -6.199 1.00 51.47 211 LYS A C 1
ATOM 1683 O O . LYS A 1 211 ? 3.826 -0.526 -5.126 1.00 51.47 211 LYS A O 1
ATOM 1688 N N . ALA A 1 212 ? 3.649 1.323 -6.384 1.00 50.75 212 ALA A N 1
ATOM 1689 C CA . ALA A 1 212 ? 2.956 2.144 -5.389 1.00 50.75 212 ALA A CA 1
ATOM 1690 C C . ALA A 1 212 ? 1.563 1.585 -5.044 1.00 50.75 212 ALA A C 1
ATOM 1692 O O . ALA A 1 212 ? 1.015 1.917 -3.998 1.00 50.75 212 ALA A O 1
ATOM 1693 N N . GLY A 1 213 ? 1.008 0.694 -5.877 1.00 57.78 213 GLY A N 1
ATOM 1694 C CA . GLY A 1 213 ? -0.195 -0.079 -5.568 1.00 57.78 213 GLY A CA 1
ATOM 1695 C C . GLY A 1 213 ? -0.081 -0.952 -4.312 1.00 57.78 213 GLY A C 1
ATOM 1696 O O . GLY A 1 213 ? -1.110 -1.224 -3.703 1.00 57.78 213 GLY A O 1
ATOM 1697 N N . HIS A 1 214 ? 1.137 -1.306 -3.875 1.00 73.06 214 HIS A N 1
ATOM 1698 C CA . HIS A 1 214 ? 1.372 -2.031 -2.618 1.00 73.06 214 HIS A CA 1
ATOM 1699 C C . HIS A 1 214 ? 1.460 -1.120 -1.386 1.00 73.06 214 HIS A C 1
ATOM 1701 O O . HIS A 1 214 ? 1.426 -1.608 -0.258 1.00 73.06 214 HIS A O 1
ATOM 1707 N N . GLU A 1 215 ? 1.572 0.199 -1.563 1.00 80.50 215 GLU A N 1
ATOM 1708 C CA . GLU A 1 215 ? 1.628 1.140 -0.441 1.00 80.50 215 GLU A CA 1
ATOM 1709 C C . GLU A 1 215 ? 0.356 1.106 0.434 1.00 80.50 215 GLU A C 1
ATOM 1711 O O . GLU A 1 215 ? 0.485 0.965 1.651 1.00 80.50 215 GLU A O 1
ATOM 1716 N N . PRO A 1 216 ? -0.872 1.115 -0.131 1.00 85.12 216 PRO A N 1
ATOM 1717 C CA . PRO A 1 216 ? -2.100 0.907 0.639 1.00 85.12 216 PRO A CA 1
ATOM 1718 C C . PRO A 1 216 ? -2.092 -0.386 1.460 1.00 85.12 216 PRO A C 1
ATOM 1720 O O . PRO A 1 216 ? -2.558 -0.406 2.601 1.00 85.12 216 PRO A O 1
ATOM 1723 N N . GLU A 1 217 ? -1.554 -1.470 0.895 1.00 90.31 217 GLU A N 1
ATOM 1724 C CA . GLU A 1 217 ? -1.434 -2.743 1.599 1.00 90.31 217 GLU A CA 1
ATOM 1725 C C . GLU A 1 217 ? -0.412 -2.652 2.737 1.00 90.31 217 GLU A C 1
ATOM 1727 O O . GLU A 1 217 ? -0.665 -3.149 3.830 1.00 90.31 217 GLU A O 1
ATOM 1732 N N . ARG A 1 218 ? 0.744 -2.012 2.509 1.00 90.75 218 ARG A N 1
ATOM 1733 C CA . ARG A 1 218 ? 1.772 -1.788 3.537 1.00 90.75 218 ARG A CA 1
ATOM 1734 C C . ARG A 1 218 ? 1.205 -1.006 4.719 1.00 90.75 218 ARG A C 1
ATOM 1736 O O . ARG A 1 218 ? 1.425 -1.402 5.860 1.00 90.75 218 ARG A O 1
ATOM 1743 N N . ILE A 1 219 ? 0.429 0.038 4.440 1.00 92.12 219 ILE A N 1
ATOM 1744 C CA . ILE A 1 219 ? -0.256 0.839 5.457 1.00 92.12 219 ILE A CA 1
ATOM 1745 C C . ILE A 1 219 ? -1.303 -0.000 6.210 1.00 92.12 219 ILE A C 1
ATOM 1747 O O . ILE A 1 219 ? -1.378 0.039 7.436 1.00 92.12 219 ILE A O 1
ATOM 1751 N N . LEU A 1 220 ? -2.091 -0.827 5.513 1.00 95.38 220 LEU A N 1
ATOM 1752 C CA . LEU A 1 220 ? -3.043 -1.703 6.201 1.00 95.38 220 LEU A CA 1
ATOM 1753 C C . LEU A 1 220 ? -2.335 -2.735 7.093 1.00 95.38 220 LEU A C 1
ATOM 1755 O O . LEU A 1 220 ? -2.802 -3.012 8.199 1.00 95.38 220 LEU A O 1
ATOM 1759 N N . ARG A 1 221 ? -1.198 -3.282 6.640 1.00 96.25 221 ARG A N 1
ATOM 1760 C CA . ARG A 1 221 ? -0.349 -4.183 7.437 1.00 96.25 221 ARG A CA 1
ATOM 1761 C C . ARG A 1 221 ? 0.174 -3.489 8.694 1.00 96.25 221 ARG A C 1
ATOM 1763 O O . ARG A 1 221 ? 0.147 -4.116 9.751 1.00 96.25 221 ARG A O 1
ATOM 1770 N N . SER A 1 222 ? 0.591 -2.220 8.615 1.00 96.25 222 SER A N 1
ATOM 1771 C CA . SER A 1 222 ? 1.032 -1.482 9.806 1.00 96.25 222 SER A CA 1
ATOM 1772 C C . SER A 1 222 ? -0.104 -1.272 10.802 1.00 96.25 222 SER A C 1
ATOM 1774 O O . SER A 1 222 ? 0.099 -1.510 11.985 1.00 96.25 222 SER A O 1
ATOM 1776 N N . TYR A 1 223 ? -1.321 -0.952 10.349 1.00 97.62 223 TYR A N 1
ATOM 1777 C CA . TYR A 1 223 ? -2.461 -0.851 11.269 1.00 97.62 223 TYR A CA 1
ATOM 1778 C C . TYR A 1 223 ? -2.794 -2.196 11.919 1.00 97.62 223 TYR A C 1
ATOM 1780 O O . TYR A 1 223 ? -3.004 -2.267 13.122 1.00 97.62 223 TYR A O 1
ATOM 1788 N N . MET A 1 224 ? -2.787 -3.293 11.158 1.00 97.81 224 MET A N 1
ATOM 1789 C CA . MET A 1 224 ? -2.991 -4.627 11.733 1.00 97.81 224 MET A CA 1
ATOM 1790 C C . MET A 1 224 ? -1.915 -4.988 12.766 1.00 97.81 224 MET A C 1
ATOM 1792 O O . MET A 1 224 ? -2.238 -5.600 13.784 1.00 97.81 224 MET A O 1
ATOM 1796 N N . ALA A 1 225 ? -0.663 -4.582 12.541 1.00 96.88 225 ALA A N 1
ATOM 1797 C CA . ALA A 1 225 ? 0.413 -4.740 13.516 1.00 96.88 225 ALA A CA 1
ATOM 1798 C C . ALA A 1 225 ? 0.175 -3.889 14.776 1.00 96.88 225 ALA A C 1
ATOM 1800 O O . ALA A 1 225 ? 0.364 -4.384 15.890 1.00 96.88 225 ALA A O 1
ATOM 1801 N N . ASP A 1 226 ? -0.331 -2.658 14.633 1.00 96.81 226 ASP A N 1
ATOM 1802 C CA . ASP A 1 226 ? -0.766 -1.854 15.780 1.00 96.81 226 ASP A CA 1
ATOM 1803 C C . ASP A 1 226 ? -1.853 -2.569 16.588 1.00 96.81 226 ASP A C 1
ATOM 1805 O O . ASP A 1 226 ? -1.899 -2.416 17.804 1.00 96.81 226 ASP A O 1
ATOM 1809 N N . TRP A 1 227 ? -2.703 -3.382 15.952 1.00 97.62 227 TRP A N 1
ATOM 1810 C CA . TRP A 1 227 ? -3.747 -4.160 16.635 1.00 97.62 227 TRP A CA 1
ATOM 1811 C C . TRP A 1 227 ? -3.235 -5.477 17.242 1.00 97.62 227 TRP A C 1
ATOM 1813 O O . TRP A 1 227 ? -4.014 -6.240 17.817 1.00 97.62 227 TRP A O 1
ATOM 1823 N N . GLY A 1 228 ? -1.933 -5.753 17.106 1.00 96.06 228 GLY A N 1
ATOM 1824 C CA . GLY A 1 228 ? -1.259 -6.952 17.604 1.00 96.06 228 GLY A CA 1
ATOM 1825 C C . GLY A 1 228 ? -1.349 -8.172 16.680 1.00 96.06 228 GLY A C 1
ATOM 1826 O O . GLY A 1 228 ? -1.060 -9.282 17.122 1.00 96.06 228 GLY A O 1
ATOM 1827 N N . LEU A 1 229 ? -1.760 -7.997 15.418 1.00 96.88 229 LEU A N 1
ATOM 1828 C CA . LEU A 1 229 ? -1.863 -9.086 14.442 1.00 96.88 229 LEU A CA 1
ATOM 1829 C C . LEU A 1 229 ? -0.526 -9.357 13.741 1.00 96.88 229 LEU A C 1
ATOM 1831 O O . LEU A 1 229 ? 0.179 -8.437 13.325 1.00 96.88 229 LEU A O 1
ATOM 1835 N N . ASN A 1 230 ? -0.230 -10.635 13.510 1.00 95.25 230 ASN A N 1
ATOM 1836 C CA . ASN A 1 230 ? 1.015 -11.078 12.890 1.00 95.25 230 ASN A CA 1
ATOM 1837 C C . ASN A 1 230 ? 0.866 -11.410 11.403 1.00 95.25 230 ASN A C 1
ATOM 1839 O O . ASN A 1 230 ? -0.005 -12.188 10.990 1.00 95.25 230 ASN A O 1
ATOM 1843 N N . ALA A 1 231 ? 1.820 -10.929 10.607 1.00 94.94 231 ALA A N 1
ATOM 1844 C CA . ALA A 1 231 ? 1.978 -11.333 9.216 1.00 94.94 231 ALA A CA 1
ATOM 1845 C C . ALA A 1 231 ? 2.241 -12.844 9.088 1.00 94.94 231 ALA A C 1
ATOM 1847 O O . ALA A 1 231 ? 2.933 -13.457 9.901 1.00 94.94 231 ALA A O 1
ATOM 1848 N N . GLY A 1 232 ? 1.661 -13.465 8.064 1.00 93.44 232 GLY A N 1
ATOM 1849 C CA . GLY A 1 232 ? 1.759 -14.901 7.786 1.00 93.44 232 GLY A CA 1
ATOM 1850 C C . GLY A 1 232 ? 0.913 -15.794 8.702 1.00 93.44 232 GLY A C 1
ATOM 1851 O O . GLY A 1 232 ? 0.743 -16.976 8.394 1.00 93.44 232 GLY A O 1
ATOM 1852 N N . THR A 1 233 ? 0.351 -15.245 9.787 1.00 93.69 233 THR A N 1
ATOM 1853 C CA . THR A 1 233 ? -0.444 -15.990 10.776 1.00 93.69 233 THR A CA 1
ATOM 1854 C C . THR A 1 233 ? -1.870 -15.458 10.861 1.00 93.69 233 THR A C 1
ATOM 1856 O O . THR A 1 233 ? -2.809 -16.204 10.588 1.00 93.69 233 THR A O 1
ATOM 1859 N N . ASP A 1 234 ? -2.055 -14.177 11.172 1.00 95.75 234 ASP A N 1
ATOM 1860 C CA . ASP A 1 234 ? -3.376 -13.542 11.229 1.00 95.75 234 ASP A CA 1
ATOM 1861 C C . ASP A 1 234 ? -3.833 -13.034 9.863 1.00 95.75 234 ASP A C 1
ATOM 1863 O O . ASP A 1 234 ? -5.019 -13.102 9.551 1.00 95.75 234 ASP A O 1
ATOM 1867 N N . TYR A 1 235 ? -2.893 -12.613 9.019 1.00 96.06 235 TYR A N 1
ATOM 1868 C CA . TYR A 1 235 ? -3.123 -12.227 7.628 1.00 96.06 235 TYR A CA 1
ATOM 1869 C C . TYR A 1 235 ? -2.012 -12.782 6.725 1.00 96.06 235 TYR A C 1
ATOM 1871 O O . TYR A 1 235 ? -0.910 -13.074 7.186 1.00 96.06 235 TYR A O 1
ATOM 1879 N N . ASN A 1 236 ? -2.288 -12.967 5.436 1.00 94.50 236 ASN A N 1
ATOM 1880 C CA . ASN A 1 236 ? -1.308 -13.427 4.445 1.00 94.50 236 ASN A CA 1
ATOM 1881 C C . ASN A 1 236 ? -0.293 -12.330 4.072 1.00 94.50 236 ASN A C 1
ATOM 1883 O O . ASN A 1 236 ? -0.605 -11.142 4.088 1.00 94.50 236 ASN A O 1
ATOM 1887 N N . THR A 1 237 ? 0.932 -12.738 3.734 1.00 90.56 237 THR A N 1
ATOM 1888 C CA . THR A 1 237 ? 2.001 -11.839 3.262 1.00 90.56 237 THR A CA 1
ATOM 1889 C C . THR A 1 237 ? 1.892 -11.547 1.774 1.00 90.56 237 THR A C 1
ATOM 1891 O O . THR A 1 237 ? 2.027 -10.397 1.370 1.00 90.56 237 THR A O 1
ATOM 1894 N N . ASP A 1 238 ? 1.609 -12.587 0.995 1.00 88.88 238 ASP A N 1
ATOM 1895 C CA . ASP A 1 238 ? 1.550 -12.554 -0.462 1.00 88.88 238 ASP A CA 1
ATOM 1896 C C . ASP A 1 238 ? 0.112 -12.704 -0.948 1.00 88.88 238 ASP A C 1
ATOM 1898 O O . ASP A 1 238 ? -0.726 -13.279 -0.252 1.00 88.88 238 ASP A O 1
ATOM 1902 N N . ASP A 1 239 ? -0.154 -12.259 -2.170 1.00 88.38 239 ASP A N 1
ATOM 1903 C CA . ASP A 1 239 ? -1.441 -12.415 -2.840 1.00 88.38 239 ASP A CA 1
ATOM 1904 C C . ASP A 1 239 ? -1.814 -13.898 -3.005 1.00 88.38 239 ASP A C 1
ATOM 1906 O O . ASP A 1 239 ? -1.175 -14.645 -3.762 1.00 88.38 239 ASP A O 1
ATOM 1910 N N . ILE A 1 240 ? -2.903 -14.320 -2.361 1.00 88.00 240 ILE A N 1
ATOM 1911 C CA . ILE A 1 240 ? -3.338 -15.724 -2.337 1.00 88.00 240 ILE A CA 1
ATOM 1912 C C . ILE A 1 240 ? -4.653 -15.892 -3.088 1.00 88.00 240 ILE A C 1
ATOM 1914 O O . ILE A 1 240 ? -5.623 -15.174 -2.841 1.00 88.00 240 ILE A O 1
ATOM 1918 N N . ASP A 1 241 ? -4.718 -16.866 -4.001 1.00 88.25 241 ASP A N 1
ATOM 1919 C CA . ASP A 1 241 ? -6.005 -17.301 -4.555 1.00 88.25 241 ASP A CA 1
ATOM 1920 C C . ASP A 1 241 ? -6.647 -18.419 -3.718 1.00 88.25 241 ASP A C 1
ATOM 1922 O O . ASP A 1 241 ? -6.023 -19.051 -2.865 1.00 88.25 241 ASP A O 1
ATOM 1926 N N . ILE A 1 242 ? -7.940 -18.662 -3.942 1.00 87.50 242 ILE A N 1
ATOM 1927 C CA . ILE A 1 242 ? -8.688 -19.641 -3.146 1.00 87.50 242 ILE A CA 1
ATOM 1928 C C . ILE A 1 242 ? -8.113 -21.063 -3.231 1.00 87.50 242 ILE A C 1
ATOM 1930 O O . ILE A 1 242 ? -8.239 -21.826 -2.279 1.00 87.50 242 ILE A O 1
ATOM 1934 N N . TYR A 1 243 ? -7.480 -21.425 -4.349 1.00 86.81 243 TYR A N 1
ATOM 1935 C CA . TYR A 1 243 ? -6.906 -22.752 -4.560 1.00 86.81 243 TYR A CA 1
ATOM 1936 C C . TYR A 1 243 ? -5.597 -22.922 -3.799 1.00 86.81 243 TYR A C 1
ATOM 1938 O O . TYR A 1 243 ? -5.369 -23.982 -3.218 1.00 86.81 243 TYR A O 1
ATOM 1946 N N . GLU A 1 244 ? -4.778 -21.869 -3.763 1.00 86.06 244 GLU A N 1
ATOM 1947 C CA . GLU A 1 244 ? -3.591 -21.782 -2.912 1.00 86.06 244 GLU A CA 1
ATOM 1948 C C . GLU A 1 244 ? -3.981 -21.884 -1.426 1.00 86.06 244 GLU A C 1
ATOM 1950 O O . GLU A 1 244 ? -3.396 -22.690 -0.704 1.00 86.06 244 GLU A O 1
ATOM 1955 N N . LEU A 1 245 ? -5.027 -21.168 -0.985 1.00 86.38 245 LEU A N 1
ATOM 1956 C CA . LEU A 1 245 ? -5.504 -21.207 0.407 1.00 86.38 245 LEU A CA 1
ATOM 1957 C C . LEU A 1 245 ? -5.903 -22.622 0.862 1.00 86.38 245 LEU A C 1
ATOM 1959 O O . LEU A 1 245 ? -5.545 -23.038 1.962 1.00 86.38 245 LEU A O 1
ATOM 1963 N N . ILE A 1 246 ? -6.633 -23.363 0.023 1.00 86.50 246 ILE A N 1
ATOM 1964 C CA . ILE A 1 246 ? -7.114 -24.722 0.340 1.00 86.50 246 ILE A CA 1
ATOM 1965 C C . ILE A 1 246 ? -6.163 -25.831 -0.134 1.00 86.50 246 ILE A C 1
ATOM 1967 O O . ILE A 1 246 ? -6.474 -27.010 0.021 1.00 86.50 246 ILE A O 1
ATOM 1971 N N . SER A 1 247 ? -5.015 -25.476 -0.723 1.00 85.69 247 SER A N 1
ATOM 1972 C CA . SER A 1 247 ? -4.005 -26.416 -1.233 1.00 85.69 247 SER A CA 1
ATOM 1973 C C . SER A 1 247 ? -4.520 -27.410 -2.294 1.00 85.69 247 SER A C 1
ATOM 1975 O O . SER A 1 247 ? -4.118 -28.574 -2.325 1.00 85.69 247 SER A O 1
ATOM 1977 N N . ILE A 1 248 ? -5.395 -26.962 -3.205 1.00 86.44 248 ILE A N 1
ATOM 1978 C CA . ILE A 1 248 ? -5.944 -27.771 -4.316 1.00 86.44 248 ILE A CA 1
ATOM 1979 C C . ILE A 1 248 ? -5.443 -27.237 -5.665 1.00 86.44 248 ILE A C 1
ATOM 1981 O O . ILE A 1 248 ? -5.258 -26.040 -5.846 1.00 86.44 248 ILE A O 1
ATOM 1985 N N . LYS A 1 249 ? -5.251 -28.106 -6.669 1.00 82.62 249 LYS A N 1
ATOM 1986 C CA . LYS A 1 249 ? -4.883 -27.665 -8.028 1.00 82.62 249 LYS A CA 1
ATOM 1987 C C . LYS A 1 249 ? -6.038 -26.934 -8.725 1.00 82.62 249 LYS A C 1
ATOM 1989 O O . LYS A 1 249 ? -7.103 -27.509 -8.951 1.00 82.62 249 LYS A O 1
ATOM 1994 N N . LYS A 1 250 ? -5.776 -25.702 -9.163 1.00 80.19 250 LYS A N 1
ATOM 1995 C CA . LYS A 1 250 ? -6.659 -24.892 -10.017 1.00 80.19 250 LYS A CA 1
ATOM 1996 C C . LYS A 1 250 ? -6.896 -25.571 -11.369 1.00 80.19 250 LYS A C 1
ATOM 1998 O O . LYS A 1 250 ? -5.938 -25.955 -12.046 1.00 80.19 250 LYS A O 1
ATOM 2003 N N . LYS A 1 251 ? -8.155 -25.703 -11.804 1.00 79.25 251 LYS A N 1
ATOM 2004 C CA . LYS A 1 251 ? -8.452 -26.196 -13.161 1.00 79.25 251 LYS A CA 1
ATOM 2005 C C . LYS A 1 251 ? -8.240 -25.075 -14.178 1.00 79.25 251 LYS A C 1
ATOM 2007 O O . LYS A 1 251 ? -8.447 -23.903 -13.884 1.00 79.25 251 LYS A O 1
ATOM 2012 N N . LYS A 1 252 ? -7.883 -25.440 -15.414 1.00 71.44 252 LYS A N 1
ATOM 2013 C CA . LYS A 1 252 ? -7.501 -24.504 -16.493 1.00 71.44 252 LYS A CA 1
ATOM 2014 C C . LYS A 1 252 ? -8.569 -23.445 -16.830 1.00 71.44 252 LYS A C 1
ATOM 2016 O O . LYS A 1 252 ? -8.219 -22.378 -17.321 1.00 71.44 252 LYS A O 1
ATOM 2021 N N . ASN A 1 253 ? -9.842 -23.727 -16.543 1.00 70.56 253 ASN A N 1
ATOM 2022 C CA . ASN A 1 253 ? -10.972 -22.832 -16.821 1.00 70.56 253 ASN A CA 1
ATOM 2023 C C . ASN A 1 253 ? -11.437 -22.025 -15.596 1.00 70.56 253 ASN A C 1
ATOM 2025 O O . ASN A 1 253 ? -12.328 -21.185 -15.726 1.00 70.56 253 ASN A O 1
ATOM 2029 N N . ASP A 1 254 ? -10.861 -22.261 -14.414 1.00 71.06 254 ASP A N 1
ATOM 2030 C CA . ASP A 1 254 ? -11.294 -21.586 -13.197 1.00 71.06 254 ASP A CA 1
ATOM 2031 C C . ASP A 1 254 ? -10.663 -20.196 -13.106 1.00 71.06 254 ASP A C 1
ATOM 2033 O O . ASP A 1 254 ? -9.459 -20.029 -12.889 1.00 71.06 254 ASP A O 1
ATOM 2037 N N . LYS A 1 255 ? -11.504 -19.169 -13.241 1.00 67.25 255 LYS A N 1
ATOM 2038 C CA . LYS A 1 255 ? -11.123 -17.788 -12.944 1.00 67.25 255 LYS A CA 1
ATOM 2039 C C . LYS A 1 255 ? -11.082 -17.617 -11.426 1.00 67.25 255 LYS A C 1
ATOM 2041 O O . LYS A 1 255 ? -12.124 -17.495 -10.793 1.00 67.25 255 LYS A O 1
ATOM 2046 N N . ALA A 1 256 ? -9.884 -17.613 -10.853 1.00 69.62 256 ALA A N 1
ATOM 2047 C CA . ALA A 1 256 ? -9.666 -17.184 -9.474 1.00 69.62 256 ALA A CA 1
ATOM 2048 C C . ALA A 1 256 ? -8.700 -16.010 -9.474 1.00 69.62 256 ALA A C 1
ATOM 2050 O O . ALA A 1 256 ? -7.610 -16.108 -10.053 1.00 69.62 256 ALA A O 1
ATOM 2051 N N . ARG A 1 257 ? -9.151 -14.915 -8.865 1.00 78.19 257 ARG A N 1
ATOM 2052 C CA . ARG A 1 257 ? -8.334 -13.750 -8.567 1.00 78.19 257 ARG A CA 1
ATOM 2053 C C . ARG A 1 257 ? -7.731 -13.936 -7.180 1.00 78.19 257 ARG A C 1
ATOM 2055 O O . ARG A 1 257 ? -8.341 -14.576 -6.323 1.00 78.19 257 ARG A O 1
ATOM 2062 N N . LYS A 1 258 ? -6.537 -13.392 -6.994 1.00 87.50 258 LYS A N 1
ATOM 2063 C CA . LYS A 1 258 ? -5.878 -13.375 -5.698 1.00 87.50 258 LYS A CA 1
ATOM 2064 C C . LYS A 1 258 ? -6.503 -12.308 -4.794 1.00 87.50 258 LYS A C 1
ATOM 2066 O O . LYS A 1 258 ? -7.096 -11.338 -5.281 1.00 87.50 258 LYS A O 1
ATOM 2071 N N . TYR A 1 259 ? -6.434 -12.549 -3.499 1.00 91.19 259 TYR A N 1
ATOM 2072 C CA . TYR A 1 259 ? -6.823 -11.619 -2.453 1.00 91.19 259 TYR A CA 1
ATOM 2073 C C . TYR A 1 259 ? -5.559 -11.076 -1.807 1.00 91.19 259 TYR A C 1
ATOM 2075 O O . TYR A 1 259 ? -4.668 -11.859 -1.472 1.00 91.19 259 TYR A O 1
ATOM 2083 N N . ASP A 1 260 ? -5.516 -9.760 -1.629 1.00 92.19 260 ASP A N 1
ATOM 2084 C CA . ASP A 1 260 ? -4.394 -9.083 -0.982 1.00 92.19 260 ASP A CA 1
ATOM 2085 C C . ASP A 1 260 ? -4.406 -9.400 0.521 1.00 92.19 260 ASP A C 1
ATOM 2087 O O . ASP A 1 260 ? -3.363 -9.678 1.106 1.00 92.19 260 ASP A O 1
ATOM 2091 N N . PHE A 1 261 ? -5.602 -9.491 1.132 1.00 95.50 261 PHE A N 1
ATOM 2092 C CA . PHE A 1 261 ? -5.754 -9.945 2.519 1.00 95.50 261 PHE A CA 1
ATOM 2093 C C . PHE A 1 261 ? -6.872 -10.967 2.722 1.00 95.50 261 PHE A C 1
ATOM 2095 O O . PHE A 1 261 ? -7.990 -10.830 2.221 1.00 95.50 261 PHE A O 1
ATOM 2102 N N . ILE A 1 262 ? -6.575 -11.961 3.552 1.00 95.94 262 ILE A N 1
ATOM 2103 C CA . ILE A 1 262 ? -7.488 -12.958 4.097 1.00 95.94 262 ILE A CA 1
ATOM 2104 C C . ILE A 1 262 ? -7.306 -12.936 5.612 1.00 95.94 262 ILE A C 1
ATOM 2106 O O . ILE A 1 262 ? -6.237 -13.290 6.102 1.00 95.94 262 ILE A O 1
ATOM 2110 N N . VAL A 1 263 ? -8.331 -12.508 6.352 1.00 96.81 263 VAL A N 1
ATOM 2111 C CA . VAL A 1 263 ? -8.235 -12.299 7.808 1.00 96.81 263 VAL A CA 1
ATOM 2112 C C . VAL A 1 263 ? -9.468 -12.869 8.515 1.00 96.81 263 VAL A C 1
ATOM 2114 O O . VAL A 1 263 ? -10.584 -12.481 8.171 1.00 96.81 263 VAL A O 1
ATOM 2117 N N . PRO A 1 264 ? -9.324 -13.763 9.505 1.00 95.50 264 PRO A N 1
ATOM 2118 C CA . PRO A 1 264 ? -8.081 -14.417 9.913 1.00 95.50 264 PRO A CA 1
ATOM 2119 C C . PRO A 1 264 ? -7.542 -15.382 8.855 1.00 95.50 264 PRO A C 1
ATOM 2121 O O . PRO A 1 264 ? -8.314 -16.063 8.176 1.00 95.50 264 PRO A O 1
ATOM 2124 N N . PHE A 1 265 ? -6.219 -15.499 8.753 1.00 94.25 265 PHE A N 1
ATOM 2125 C CA . PHE A 1 265 ? -5.551 -16.386 7.803 1.00 94.25 265 PHE A CA 1
ATOM 2126 C C . PHE A 1 265 ? -5.391 -17.808 8.359 1.00 94.25 265 PHE A C 1
ATOM 2128 O O . PHE A 1 265 ? -6.193 -18.689 8.036 1.00 94.25 265 PHE A O 1
ATOM 2135 N N . ARG A 1 266 ? -4.390 -18.031 9.219 1.00 90.94 266 ARG A N 1
ATOM 2136 C CA . ARG A 1 266 ? -4.054 -19.320 9.854 1.00 90.94 266 ARG A CA 1
ATOM 2137 C C . ARG A 1 266 ? -4.343 -19.348 11.351 1.00 90.94 266 ARG A C 1
ATOM 2139 O O . ARG A 1 266 ? -4.570 -20.427 11.884 1.00 90.94 266 ARG A O 1
ATOM 2146 N N . SER A 1 267 ? -4.386 -18.192 12.012 1.00 88.56 267 SER A N 1
ATOM 2147 C CA . SER A 1 267 ? -4.674 -18.088 13.450 1.00 88.56 267 SER A CA 1
ATOM 2148 C C . SER A 1 267 ? -6.069 -18.577 13.837 1.00 88.56 267 SER A C 1
ATOM 2150 O O . SER A 1 267 ? -6.314 -18.888 15.000 1.00 88.56 267 SER A O 1
ATOM 2152 N N . LYS A 1 268 ? -6.978 -18.671 12.862 1.00 87.62 268 LYS A N 1
ATOM 2153 C CA . LYS A 1 268 ? -8.305 -19.268 12.999 1.00 87.62 268 LYS A CA 1
ATOM 2154 C C . LYS A 1 268 ? -8.668 -19.970 11.690 1.00 87.62 268 LYS A C 1
ATOM 2156 O O . LYS A 1 268 ? -8.908 -19.321 10.669 1.00 87.62 268 LYS A O 1
ATOM 2161 N N . SER A 1 269 ? -8.635 -21.301 11.688 1.00 78.00 269 SER A N 1
ATOM 2162 C CA . SER A 1 269 ? -8.911 -22.128 10.503 1.00 78.00 269 SER A CA 1
ATOM 2163 C C . SER A 1 269 ? -10.405 -22.205 10.180 1.00 78.00 269 SER A C 1
ATOM 2165 O O . SER A 1 269 ? -10.777 -22.160 9.007 1.00 78.00 269 SER A O 1
ATOM 2167 N N . GLU A 1 270 ? -11.247 -22.274 11.211 1.00 81.81 270 GLU A N 1
ATOM 2168 C CA . GLU A 1 270 ? -12.699 -22.428 11.108 1.00 81.81 270 GLU A CA 1
ATOM 2169 C C . GLU A 1 270 ? -13.456 -21.103 11.271 1.00 81.81 270 GLU A C 1
ATOM 2171 O O . GLU A 1 270 ? -13.008 -20.173 11.940 1.00 81.81 270 GLU A O 1
ATOM 2176 N N . GLY A 1 271 ? -14.653 -21.038 10.691 1.00 86.56 271 GLY A N 1
ATOM 2177 C CA . GLY A 1 271 ? -15.533 -19.878 10.783 1.00 86.56 271 GLY A CA 1
ATOM 2178 C C . GLY A 1 271 ? -15.336 -18.862 9.660 1.00 86.56 271 GLY A C 1
ATOM 2179 O O . GLY A 1 271 ? -14.828 -19.159 8.577 1.00 86.56 271 GLY A O 1
ATOM 2180 N N . LYS A 1 272 ? -15.821 -17.648 9.915 1.00 94.06 272 LYS A N 1
ATOM 2181 C CA . LYS A 1 272 ? -15.878 -16.565 8.933 1.00 94.06 272 LYS A CA 1
ATOM 2182 C C . LYS A 1 272 ? -14.493 -15.975 8.683 1.00 94.06 272 LYS A C 1
ATOM 2184 O O . LYS A 1 272 ? -13.692 -15.838 9.602 1.00 94.06 272 LYS A O 1
ATOM 2189 N N . LYS A 1 273 ? -14.242 -15.582 7.434 1.00 95.81 273 LYS A N 1
ATOM 2190 C CA . LYS A 1 273 ? -13.026 -14.879 7.008 1.00 95.81 273 LYS A CA 1
ATOM 2191 C C . LYS A 1 273 ? -13.403 -13.656 6.184 1.00 95.81 273 LYS A C 1
ATOM 2193 O O . LYS A 1 273 ? -14.315 -13.725 5.354 1.00 95.81 273 LYS A O 1
ATOM 2198 N N . LEU A 1 274 ? -12.698 -12.556 6.413 1.00 96.94 274 LEU A N 1
ATOM 2199 C CA . LEU A 1 274 ? -12.695 -11.396 5.538 1.00 96.94 274 LEU A CA 1
ATOM 2200 C C . LEU A 1 274 ? -11.773 -11.669 4.355 1.00 96.94 274 LEU A C 1
ATOM 2202 O O . LEU A 1 274 ? -10.637 -12.095 4.540 1.00 96.94 274 LEU A O 1
ATOM 2206 N N . PHE A 1 275 ? -12.261 -11.387 3.156 1.00 95.88 275 PHE A N 1
ATOM 2207 C CA . PHE A 1 275 ? -11.498 -11.405 1.916 1.00 95.88 275 PHE A CA 1
ATOM 2208 C C . PHE A 1 275 ? -11.454 -9.980 1.376 1.00 95.88 275 PHE A C 1
ATOM 2210 O O . PHE A 1 275 ? -12.502 -9.411 1.049 1.00 95.88 275 PHE A O 1
ATOM 2217 N N . VAL A 1 276 ? -10.253 -9.414 1.304 1.00 94.75 276 VAL A N 1
ATOM 2218 C CA . VAL A 1 276 ? -10.018 -8.022 0.924 1.00 94.75 276 VAL A CA 1
ATOM 2219 C C . VAL A 1 276 ? -9.273 -7.960 -0.394 1.00 94.75 276 VAL A C 1
ATOM 2221 O O . VAL A 1 276 ? -8.326 -8.715 -0.622 1.00 94.75 276 VAL A O 1
ATOM 2224 N N . GLN A 1 277 ? -9.726 -7.053 -1.256 1.00 88.94 277 GLN A N 1
ATOM 2225 C CA . GLN A 1 277 ? -9.001 -6.659 -2.456 1.00 88.94 277 GLN A CA 1
ATOM 2226 C C . GLN A 1 277 ? -8.689 -5.166 -2.396 1.00 88.94 277 GLN A C 1
ATOM 2228 O O . GLN A 1 277 ? -9.598 -4.353 -2.210 1.00 88.94 277 GLN A O 1
ATOM 2233 N N . CYS A 1 278 ? -7.414 -4.829 -2.541 1.00 89.31 278 CYS A N 1
ATOM 2234 C CA . CYS A 1 278 ? -6.878 -3.481 -2.485 1.00 89.31 278 CYS A CA 1
ATOM 2235 C C . CYS A 1 278 ? -6.875 -2.835 -3.864 1.00 89.31 278 CYS A C 1
ATOM 2237 O O . CYS A 1 278 ? -6.363 -3.364 -4.849 1.00 89.31 278 CYS A O 1
ATOM 2239 N N . GLN A 1 279 ? -7.506 -1.668 -3.939 1.00 87.56 279 GLN A N 1
ATOM 2240 C CA . GLN A 1 279 ? -7.605 -0.858 -5.140 1.00 87.56 279 GLN A CA 1
ATOM 2241 C C . GLN A 1 279 ? -7.393 0.600 -4.747 1.00 87.56 279 GLN A C 1
ATOM 2243 O O . GLN A 1 279 ? -8.271 1.244 -4.171 1.00 87.56 279 GLN A O 1
ATOM 2248 N N . PHE A 1 280 ? -6.211 1.114 -5.073 1.00 86.06 280 PHE A N 1
ATOM 2249 C CA . PHE A 1 280 ? -5.889 2.525 -4.927 1.00 86.06 280 PHE A CA 1
ATOM 2250 C C . PHE A 1 280 ? -5.629 3.139 -6.297 1.00 86.06 280 PHE A C 1
ATOM 2252 O O . PHE A 1 280 ? -4.689 2.746 -6.991 1.00 86.06 280 PHE A O 1
ATOM 2259 N N . TYR A 1 281 ? -6.444 4.117 -6.691 1.00 81.81 281 TYR A N 1
ATOM 2260 C CA . TYR A 1 281 ? -6.291 4.798 -7.975 1.00 81.81 281 TYR A CA 1
ATOM 2261 C C . TYR A 1 281 ? -6.124 6.301 -7.772 1.00 81.81 281 TYR A C 1
ATOM 2263 O O . TYR A 1 281 ? -7.091 7.015 -7.536 1.00 81.81 281 TYR A O 1
ATOM 2271 N N . ALA A 1 282 ? -4.895 6.800 -7.915 1.00 74.19 282 ALA A N 1
ATOM 2272 C CA . ALA A 1 282 ? -4.611 8.239 -7.892 1.00 74.19 282 ALA A CA 1
ATOM 2273 C C . ALA A 1 282 ? -5.043 8.964 -9.186 1.00 74.19 282 ALA A C 1
ATOM 2275 O O . ALA A 1 282 ? -5.272 10.168 -9.171 1.00 74.19 282 ALA A O 1
ATOM 2276 N N . GLY A 1 283 ? -5.136 8.236 -10.306 1.00 70.06 283 GLY A N 1
ATOM 2277 C CA . GLY A 1 283 ? -5.449 8.773 -11.635 1.00 70.06 283 GLY A CA 1
ATOM 2278 C C . GLY A 1 283 ? -6.647 8.097 -12.307 1.00 70.06 283 GLY A C 1
ATOM 2279 O O . GLY A 1 283 ? -7.373 7.314 -11.700 1.00 70.06 283 GLY A O 1
ATOM 2280 N N . ASP A 1 284 ? -6.831 8.372 -13.594 1.00 62.34 284 ASP A N 1
ATOM 2281 C CA . ASP A 1 284 ? -8.007 8.024 -14.399 1.00 62.34 284 ASP A CA 1
ATOM 2282 C C . ASP A 1 284 ? -7.906 6.671 -15.130 1.00 62.34 284 ASP A C 1
ATOM 2284 O O . ASP A 1 284 ? -8.531 6.481 -16.172 1.00 62.34 284 ASP A O 1
ATOM 2288 N N . SER A 1 285 ? -7.144 5.703 -14.605 1.00 61.09 285 SER A N 1
ATOM 2289 C CA . SER A 1 285 ? -6.906 4.407 -15.270 1.00 61.09 285 SER A CA 1
ATOM 2290 C C . SER A 1 285 ? -8.146 3.486 -15.284 1.00 61.09 285 SER A C 1
ATOM 2292 O O . SER A 1 285 ? -8.188 2.424 -14.657 1.00 61.09 285 SER A O 1
ATOM 2294 N N . GLY A 1 286 ? -9.177 3.869 -16.045 1.00 58.12 286 GLY A N 1
ATOM 2295 C CA . GLY A 1 286 ? -10.461 3.168 -16.143 1.00 58.12 286 GLY A CA 1
ATOM 2296 C C . GLY A 1 286 ? -10.355 1.762 -16.726 1.00 58.12 286 GLY A C 1
ATOM 2297 O O . GLY A 1 286 ? -11.093 0.865 -16.327 1.00 58.12 286 GLY A O 1
ATOM 2298 N N . SER A 1 287 ? -9.376 1.511 -17.603 1.00 58.75 287 SER A N 1
ATOM 2299 C CA . SER A 1 287 ? -9.198 0.189 -18.227 1.00 58.75 287 SER A CA 1
ATOM 2300 C C . SER A 1 287 ? -8.848 -0.924 -17.229 1.00 58.75 287 SER A C 1
ATOM 2302 O O . SER A 1 287 ? -9.169 -2.090 -17.475 1.00 58.75 287 SER A O 1
ATOM 2304 N N . VAL A 1 288 ? -8.200 -0.585 -16.109 1.00 61.72 288 VAL A N 1
ATOM 2305 C CA . VAL A 1 288 ? -7.886 -1.539 -15.038 1.00 61.72 288 VAL A CA 1
ATOM 2306 C C . VAL A 1 288 ? -9.101 -1.709 -14.130 1.00 61.72 288 VAL A C 1
ATOM 2308 O O . VAL A 1 288 ? -9.487 -2.844 -13.862 1.00 61.72 288 VAL A O 1
ATOM 2311 N N . SER A 1 289 ? -9.754 -0.609 -13.742 1.00 64.69 289 SER A N 1
ATOM 2312 C CA . SER A 1 289 ? -10.927 -0.640 -12.858 1.00 64.69 289 SER A CA 1
ATOM 2313 C C . SER A 1 289 ? -12.093 -1.444 -13.452 1.00 64.69 289 SER A C 1
ATOM 2315 O O . SER A 1 289 ? -12.603 -2.357 -12.804 1.00 64.69 289 SER A O 1
ATOM 2317 N N . HIS A 1 290 ? -12.434 -1.248 -14.731 1.00 70.75 290 HIS A N 1
ATOM 2318 C CA . HIS A 1 290 ? -13.493 -2.026 -15.388 1.00 70.75 290 HIS A CA 1
ATOM 2319 C C . HIS A 1 290 ? -13.214 -3.539 -15.379 1.00 70.75 290 HIS A C 1
ATOM 2321 O O . HIS A 1 290 ? -14.097 -4.338 -15.063 1.00 70.75 290 HIS A O 1
ATOM 2327 N N . LYS A 1 291 ? -11.960 -3.949 -15.636 1.00 73.31 291 LYS A N 1
ATOM 2328 C CA . LYS A 1 291 ? -11.564 -5.368 -15.566 1.00 73.31 291 LYS A CA 1
ATOM 2329 C C . LYS A 1 291 ? -11.746 -5.940 -14.164 1.00 73.31 291 LYS A C 1
ATOM 2331 O O . LYS A 1 291 ? -12.099 -7.112 -14.036 1.00 73.31 291 LYS A O 1
ATOM 2336 N N . VAL A 1 292 ? -11.493 -5.140 -13.127 1.00 74.56 292 VAL A N 1
ATOM 2337 C CA . VAL A 1 292 ? -11.705 -5.546 -11.736 1.00 74.56 292 VAL A CA 1
ATOM 2338 C C . VAL A 1 292 ? -13.187 -5.813 -11.495 1.00 74.56 292 VAL A C 1
ATOM 2340 O O . VAL A 1 292 ? -13.528 -6.922 -11.083 1.00 74.56 292 VAL A O 1
ATOM 2343 N N . VAL A 1 293 ? -14.053 -4.851 -11.824 1.00 76.81 293 VAL A N 1
ATOM 2344 C CA . VAL A 1 293 ? -15.507 -4.956 -11.624 1.00 76.81 293 VAL A CA 1
ATOM 2345 C C . VAL A 1 293 ? -16.084 -6.216 -12.281 1.00 76.81 293 VAL A C 1
ATOM 2347 O O . VAL A 1 293 ? -16.903 -6.912 -11.665 1.00 76.81 293 VAL A O 1
ATOM 2350 N N . ASP A 1 294 ? -15.625 -6.530 -13.496 1.00 74.12 294 ASP A N 1
ATOM 2351 C CA . ASP A 1 294 ? -16.092 -7.672 -14.288 1.00 74.12 294 ASP A CA 1
ATOM 2352 C C . ASP A 1 294 ? -15.607 -9.026 -13.740 1.00 74.12 294 ASP A C 1
ATOM 2354 O O . ASP A 1 294 ? -16.302 -10.040 -13.839 1.00 74.12 294 ASP A O 1
ATOM 2358 N N . GLN A 1 295 ? -14.406 -9.076 -13.157 1.00 77.31 295 GLN A N 1
ATOM 2359 C CA . GLN A 1 295 ? -13.813 -10.324 -12.663 1.00 77.31 295 GLN A CA 1
ATOM 2360 C C . GLN A 1 295 ? -14.240 -10.680 -11.234 1.00 77.31 295 GLN A C 1
ATOM 2362 O O . GLN A 1 295 ? -14.205 -11.860 -10.864 1.00 77.31 295 GLN A O 1
ATOM 2367 N N . THR A 1 296 ? -14.663 -9.694 -10.436 1.00 84.06 296 THR A N 1
ATOM 2368 C CA . THR A 1 296 ? -15.012 -9.880 -9.021 1.00 84.06 296 THR A CA 1
ATOM 2369 C C . THR A 1 296 ? -16.112 -10.924 -8.814 1.00 84.06 296 THR A C 1
ATOM 2371 O O . THR A 1 296 ? -15.970 -11.789 -7.949 1.00 84.06 296 THR A O 1
ATOM 2374 N N . ASP A 1 297 ? -17.179 -10.915 -9.617 1.00 84.94 297 ASP A N 1
ATOM 2375 C CA . ASP A 1 297 ? -18.322 -11.817 -9.394 1.00 84.94 297 ASP A CA 1
ATOM 2376 C C . ASP A 1 297 ? -17.949 -13.287 -9.615 1.00 84.94 297 ASP A C 1
ATOM 2378 O O . ASP A 1 297 ? -18.338 -14.160 -8.836 1.00 84.94 297 ASP A O 1
ATOM 2382 N N . ALA A 1 298 ? -17.142 -13.563 -10.644 1.00 82.56 298 ALA A N 1
ATOM 2383 C CA . ALA A 1 298 ? -16.659 -14.910 -10.927 1.00 82.56 298 ALA A CA 1
ATOM 2384 C C . ALA A 1 298 ? -15.760 -15.432 -9.796 1.00 82.56 298 ALA A C 1
ATOM 2386 O O . ALA A 1 298 ? -15.942 -16.565 -9.345 1.00 82.56 298 ALA A O 1
ATOM 2387 N N . SER A 1 299 ? -14.840 -14.593 -9.304 1.00 85.06 299 SER A N 1
ATOM 2388 C CA . SER A 1 299 ? -13.925 -14.970 -8.221 1.00 85.06 299 SER A CA 1
ATOM 2389 C C . SER A 1 299 ? -14.675 -15.218 -6.912 1.00 85.06 299 SER A C 1
ATOM 2391 O O . SER A 1 299 ? -14.505 -16.266 -6.295 1.00 85.06 299 SER A O 1
ATOM 2393 N N . ARG A 1 300 ? -15.579 -14.309 -6.519 1.00 90.69 300 ARG A N 1
ATOM 2394 C CA . ARG A 1 300 ? -16.373 -14.446 -5.287 1.00 90.69 300 ARG A CA 1
ATOM 2395 C C . ARG A 1 300 ? -17.285 -15.666 -5.318 1.00 90.69 300 ARG A C 1
ATOM 2397 O O . ARG A 1 300 ? -17.383 -16.372 -4.319 1.00 90.69 300 ARG A O 1
ATOM 2404 N N . LYS A 1 301 ? -17.902 -15.968 -6.469 1.00 89.50 301 LYS A N 1
ATOM 2405 C CA . LYS A 1 301 ? -18.701 -17.191 -6.643 1.00 89.50 301 LYS A CA 1
ATOM 2406 C C . LYS A 1 301 ? -17.872 -18.451 -6.400 1.00 89.50 301 LYS A C 1
ATOM 2408 O O . LYS A 1 301 ? -18.411 -19.424 -5.883 1.00 89.50 301 LYS A O 1
ATOM 2413 N N . GLN A 1 302 ? -16.594 -18.456 -6.776 1.00 88.25 302 GLN A N 1
ATOM 2414 C CA . GLN A 1 302 ? -15.715 -19.589 -6.508 1.00 88.25 302 GLN A CA 1
ATOM 2415 C C . GLN A 1 302 ? -15.308 -19.654 -5.034 1.00 88.25 302 GLN A C 1
ATOM 2417 O O . GLN A 1 302 ? -15.379 -20.728 -4.446 1.00 88.25 302 GLN A O 1
ATOM 2422 N N . THR A 1 303 ? -14.962 -18.521 -4.423 1.00 90.81 303 THR A N 1
ATOM 2423 C CA . THR A 1 303 ? -14.634 -18.437 -2.991 1.00 90.81 303 THR A CA 1
ATOM 2424 C C . THR A 1 303 ? -15.779 -18.933 -2.114 1.00 90.81 303 THR A C 1
ATOM 2426 O O . THR A 1 303 ? -15.556 -19.772 -1.247 1.00 90.81 303 THR A O 1
ATOM 2429 N N . LEU A 1 304 ? -17.017 -18.527 -2.411 1.00 92.44 304 LEU A N 1
ATOM 2430 C CA . LEU A 1 304 ? -18.214 -18.948 -1.675 1.00 92.44 304 LEU A CA 1
ATOM 2431 C C . LEU A 1 304 ? -18.507 -20.456 -1.757 1.00 92.44 304 LEU A C 1
ATOM 2433 O O . LEU A 1 304 ? -19.242 -20.970 -0.922 1.00 92.44 304 LEU A O 1
ATOM 2437 N N . LYS A 1 305 ? -17.940 -21.191 -2.727 1.00 90.69 305 LYS A N 1
ATOM 2438 C CA . LYS A 1 305 ? -18.064 -22.661 -2.757 1.00 90.69 305 LYS A CA 1
ATOM 2439 C C . LYS A 1 305 ? -17.235 -23.340 -1.671 1.00 90.69 305 LYS A C 1
ATOM 2441 O O . LYS A 1 305 ? -17.615 -24.415 -1.224 1.00 90.69 305 LYS A O 1
ATOM 2446 N N . PHE A 1 306 ? -16.101 -22.748 -1.300 1.00 88.38 306 PHE A N 1
ATOM 2447 C CA . PHE A 1 306 ? -15.177 -23.307 -0.310 1.00 88.38 306 PHE A CA 1
ATOM 2448 C C . PHE A 1 306 ? -15.339 -22.655 1.066 1.00 88.38 306 PHE A C 1
ATOM 2450 O O . PHE A 1 306 ? -15.193 -23.331 2.076 1.00 88.38 306 PHE A O 1
ATOM 2457 N N . TYR A 1 307 ? -15.699 -21.370 1.100 1.00 90.75 307 TYR A N 1
ATOM 2458 C CA . TYR A 1 307 ? -16.021 -20.612 2.309 1.00 90.75 307 TYR A CA 1
ATOM 2459 C C . TYR A 1 307 ? -17.410 -19.975 2.160 1.00 90.75 307 TYR A C 1
ATOM 2461 O O . TYR A 1 307 ? -17.506 -18.817 1.749 1.00 90.75 307 TYR A O 1
ATOM 2469 N N . PRO A 1 308 ? -1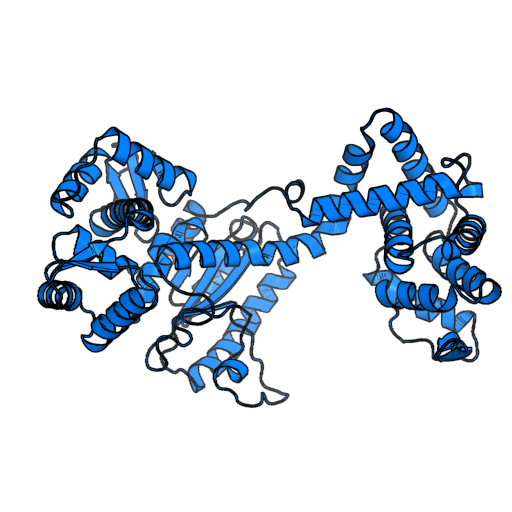8.497 -20.706 2.470 1.00 91.88 308 PRO A N 1
ATOM 2470 C CA . PRO A 1 308 ? -19.866 -20.199 2.333 1.00 91.88 308 PRO A CA 1
ATOM 2471 C C . PRO A 1 308 ? -20.139 -18.931 3.148 1.00 91.88 308 PRO A C 1
ATOM 2473 O O . PRO A 1 308 ? -20.900 -18.072 2.708 1.00 91.88 308 PRO A O 1
ATOM 2476 N N . ASP A 1 309 ? -19.464 -18.784 4.290 1.00 92.88 309 ASP A N 1
ATOM 2477 C CA . ASP A 1 309 ? -19.581 -17.616 5.165 1.00 92.88 309 ASP A CA 1
ATOM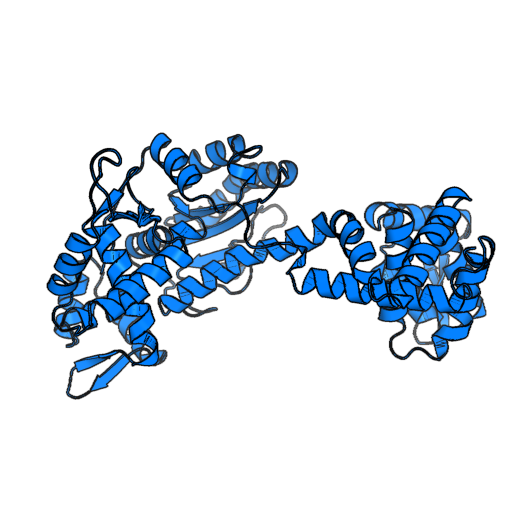 2478 C C . ASP A 1 309 ? -18.494 -16.550 4.916 1.00 92.88 309 ASP A C 1
ATOM 2480 O O . ASP A 1 309 ? -18.232 -15.707 5.779 1.00 92.88 309 ASP A O 1
ATOM 2484 N N . ALA A 1 310 ? -17.829 -16.590 3.754 1.00 94.25 310 ALA A N 1
ATOM 2485 C CA . ALA A 1 310 ? -16.865 -15.573 3.348 1.00 94.25 310 ALA A CA 1
ATOM 2486 C C . ALA A 1 310 ? -17.505 -14.180 3.328 1.00 94.25 310 ALA A C 1
ATOM 2488 O O . ALA A 1 310 ? -18.575 -13.965 2.753 1.00 94.25 310 ALA A O 1
ATOM 2489 N N . VAL A 1 311 ? -16.804 -13.211 3.906 1.00 95.50 311 VAL A N 1
ATOM 2490 C CA . VAL A 1 311 ? -17.213 -11.810 3.919 1.00 95.50 311 VAL A CA 1
ATOM 2491 C C . VAL A 1 311 ? -16.267 -11.017 3.029 1.00 95.50 311 VAL A C 1
ATOM 2493 O O . VAL A 1 311 ? -15.064 -10.999 3.262 1.00 95.50 311 VAL A O 1
ATOM 2496 N N . PHE A 1 312 ? -16.800 -10.336 2.017 1.00 95.19 312 PHE A N 1
ATOM 2497 C CA . PHE A 1 312 ? -15.986 -9.522 1.115 1.00 95.19 312 PHE A CA 1
ATOM 2498 C C . PHE A 1 312 ? -16.017 -8.054 1.532 1.00 95.19 312 PHE A C 1
ATOM 2500 O O . PHE A 1 312 ? -17.093 -7.444 1.605 1.00 95.19 312 PHE A O 1
ATOM 2507 N N . VAL A 1 313 ? -14.832 -7.498 1.776 1.00 94.62 313 VAL A N 1
ATOM 2508 C CA . VAL A 1 313 ? -14.613 -6.084 2.093 1.00 94.62 313 VAL A CA 1
ATOM 2509 C C . VAL A 1 313 ? -13.724 -5.503 1.006 1.00 94.62 313 VAL A C 1
ATOM 2511 O O . VAL A 1 313 ? -12.675 -6.054 0.703 1.00 94.62 313 VAL A O 1
ATOM 2514 N N . GLU A 1 314 ? -14.138 -4.403 0.394 1.00 93.12 314 GLU A N 1
ATOM 2515 C CA . GLU A 1 314 ? -13.339 -3.771 -0.656 1.00 93.12 314 GLU A CA 1
ATOM 2516 C C . GLU A 1 314 ? -12.462 -2.675 -0.059 1.00 93.12 314 GLU A C 1
ATOM 2518 O O . GLU A 1 314 ? -12.975 -1.778 0.601 1.00 93.12 314 GLU A O 1
ATOM 2523 N N . TYR A 1 315 ? -11.155 -2.702 -0.298 1.00 93.62 315 TYR A N 1
ATOM 2524 C CA . TYR A 1 315 ? -10.312 -1.550 0.002 1.00 93.62 315 TYR A CA 1
ATOM 2525 C C . TYR A 1 315 ? -10.278 -0.685 -1.254 1.00 93.62 315 TYR A C 1
ATOM 2527 O O . TYR A 1 315 ? -9.611 -1.031 -2.226 1.00 93.62 315 TYR A O 1
ATOM 2535 N N . LEU A 1 316 ? -11.028 0.415 -1.244 1.00 92.62 316 LEU A N 1
ATOM 2536 C CA . LEU A 1 316 ? -11.207 1.318 -2.381 1.00 92.62 316 LEU A CA 1
ATOM 2537 C C . LEU A 1 316 ? -10.801 2.720 -1.943 1.00 92.62 316 LEU A C 1
ATOM 2539 O O . LEU A 1 316 ? -11.454 3.279 -1.068 1.00 92.62 316 LEU A O 1
ATOM 2543 N N . ASP A 1 317 ? -9.758 3.295 -2.535 1.00 91.62 317 ASP A N 1
ATOM 2544 C CA . ASP A 1 317 ? -9.298 4.643 -2.181 1.00 91.62 317 ASP A CA 1
ATOM 2545 C C . ASP A 1 317 ? -8.566 5.327 -3.356 1.00 91.62 317 ASP A C 1
ATOM 2547 O O . ASP A 1 317 ? -8.300 4.706 -4.389 1.00 91.62 317 ASP A O 1
ATOM 2551 N N . GLY A 1 318 ? -8.258 6.616 -3.232 1.00 88.06 318 GLY A N 1
ATOM 2552 C CA . GLY A 1 318 ? -7.551 7.387 -4.258 1.00 88.06 318 GLY A CA 1
ATOM 2553 C C . GLY A 1 318 ? -8.449 8.310 -5.087 1.00 88.06 318 GLY A C 1
ATOM 2554 O O . GLY A 1 318 ? -9.586 7.974 -5.428 1.00 88.06 318 GLY A O 1
ATOM 2555 N N . ALA A 1 319 ? -7.908 9.474 -5.466 1.00 85.25 319 ALA A N 1
ATOM 2556 C CA . ALA A 1 319 ? -8.623 10.546 -6.173 1.00 85.25 319 ALA A CA 1
ATOM 2557 C C . ALA A 1 319 ? -9.337 10.116 -7.473 1.00 85.25 319 ALA A C 1
ATOM 2559 O O . ALA A 1 319 ? -10.342 10.716 -7.860 1.00 85.25 319 ALA A O 1
ATOM 2560 N N . GLY A 1 320 ? -8.876 9.054 -8.135 1.00 84.25 320 GLY A N 1
ATOM 2561 C CA . GLY A 1 320 ? -9.505 8.495 -9.330 1.00 84.25 320 GLY A CA 1
ATOM 2562 C C . GLY A 1 320 ? -10.961 8.076 -9.104 1.00 84.25 320 GLY A C 1
ATOM 2563 O O . GLY A 1 320 ? -11.794 8.294 -9.984 1.00 84.25 320 GLY A O 1
ATOM 2564 N N . TYR A 1 321 ? -11.302 7.552 -7.920 1.00 86.94 321 TYR A N 1
ATOM 2565 C CA . TYR A 1 321 ? -12.679 7.172 -7.566 1.00 86.94 321 TYR A CA 1
ATOM 2566 C C . TYR A 1 321 ? -13.605 8.353 -7.279 1.00 86.94 321 TYR A C 1
ATOM 2568 O O . TYR A 1 321 ? -14.814 8.235 -7.492 1.00 86.94 321 TYR A O 1
ATOM 2576 N N . PHE A 1 322 ? -13.055 9.492 -6.856 1.00 86.75 322 PHE A N 1
ATOM 2577 C CA . PHE A 1 322 ? -13.823 10.733 -6.755 1.00 86.75 322 PHE A CA 1
ATOM 2578 C C . PHE A 1 322 ? -14.215 11.257 -8.144 1.00 86.75 322 PHE A C 1
ATOM 2580 O O . PHE A 1 322 ? -15.310 11.780 -8.332 1.00 86.75 322 PHE A O 1
ATOM 2587 N N . ALA A 1 323 ? -13.333 11.073 -9.131 1.00 84.94 323 ALA A N 1
ATOM 2588 C CA . ALA A 1 323 ? -13.510 11.560 -10.493 1.00 84.94 323 ALA A CA 1
ATOM 2589 C C . ALA A 1 323 ? -13.947 10.447 -11.470 1.00 84.94 323 ALA A C 1
ATOM 2591 O O . ALA A 1 323 ? -15.089 9.983 -11.443 1.00 84.94 323 ALA A O 1
ATOM 2592 N N . ALA A 1 324 ? -13.046 10.030 -12.366 1.00 80.00 324 ALA A N 1
ATOM 2593 C CA . ALA A 1 324 ? -13.352 9.186 -13.521 1.00 80.00 324 ALA A CA 1
ATOM 2594 C C . ALA A 1 324 ? -13.893 7.789 -13.161 1.00 80.00 324 ALA A C 1
ATOM 2596 O O . ALA A 1 324 ? -14.652 7.208 -13.935 1.00 80.00 324 ALA A O 1
ATOM 2597 N N . LEU A 1 325 ? -13.540 7.252 -11.989 1.00 83.69 325 LEU A N 1
ATOM 2598 C CA . LEU A 1 325 ? -13.910 5.899 -11.559 1.00 83.69 325 LEU A CA 1
ATOM 2599 C C . LEU A 1 325 ? -15.136 5.870 -10.633 1.00 83.69 325 LEU A C 1
ATOM 2601 O O . LEU A 1 325 ? -15.490 4.810 -10.118 1.00 83.69 325 LEU A O 1
ATOM 2605 N N . ASN A 1 326 ? -15.834 6.995 -10.442 1.00 87.94 326 ASN A N 1
ATOM 2606 C CA . ASN A 1 326 ? -17.016 7.059 -9.574 1.00 87.94 326 ASN A CA 1
ATOM 2607 C C . ASN A 1 326 ? -18.131 6.085 -10.009 1.00 87.94 326 ASN A C 1
ATOM 2609 O O . ASN A 1 326 ? -18.841 5.512 -9.179 1.00 87.94 326 ASN A O 1
ATOM 2613 N N . GLY A 1 327 ? -18.271 5.853 -11.320 1.00 88.06 327 GLY A N 1
ATOM 2614 C CA . GLY A 1 327 ? -19.201 4.857 -11.857 1.00 88.06 327 GLY A CA 1
ATOM 2615 C C . GLY A 1 327 ? -18.845 3.424 -11.449 1.00 88.06 327 GLY A C 1
ATOM 2616 O O . GLY A 1 327 ? -19.733 2.646 -11.097 1.00 88.06 327 GLY A O 1
ATOM 2617 N N . ASP A 1 328 ? -17.557 3.082 -11.443 1.00 86.88 328 ASP A N 1
ATOM 2618 C CA . ASP A 1 328 ? -17.078 1.760 -11.031 1.00 86.88 328 ASP A CA 1
ATOM 2619 C C . ASP A 1 328 ? -17.155 1.576 -9.514 1.00 86.88 328 ASP A C 1
ATOM 2621 O O . ASP A 1 328 ? -17.574 0.511 -9.058 1.00 86.88 328 ASP A O 1
ATOM 2625 N N . LEU A 1 329 ? -16.878 2.629 -8.735 1.00 89.44 329 LEU A N 1
ATOM 2626 C CA . LEU A 1 329 ? -17.127 2.656 -7.291 1.00 89.44 329 LEU A CA 1
ATOM 2627 C C . LEU A 1 329 ? -18.583 2.281 -6.986 1.00 89.44 329 LEU A C 1
ATOM 2629 O O . LEU A 1 329 ? -18.839 1.337 -6.239 1.00 89.44 329 LEU A O 1
ATOM 2633 N N . LYS A 1 330 ? -19.545 2.967 -7.616 1.00 90.94 330 LYS A N 1
ATOM 2634 C CA . LYS A 1 330 ? -20.981 2.686 -7.444 1.00 90.94 330 LYS A CA 1
ATOM 2635 C C . LYS A 1 330 ? -21.319 1.237 -7.788 1.00 90.94 330 LYS A C 1
ATOM 2637 O O . LYS A 1 330 ? -21.979 0.561 -7.001 1.00 90.94 330 LYS A O 1
ATOM 2642 N N . LYS A 1 331 ? -20.815 0.720 -8.916 1.00 91.00 331 LYS A N 1
ATOM 2643 C CA . LYS A 1 331 ? -21.017 -0.686 -9.306 1.00 91.00 331 LYS A CA 1
ATOM 2644 C C . LYS A 1 331 ? -20.454 -1.659 -8.268 1.00 91.00 331 LYS A C 1
ATOM 2646 O O . LYS A 1 331 ? -21.123 -2.637 -7.947 1.00 91.00 331 LYS A O 1
ATOM 2651 N N . MET A 1 332 ? -19.259 -1.408 -7.731 1.00 89.56 332 MET A N 1
ATOM 2652 C CA . MET A 1 332 ? -18.638 -2.264 -6.713 1.00 89.56 332 MET A CA 1
ATOM 2653 C C . MET A 1 332 ? -19.405 -2.263 -5.392 1.00 89.56 332 MET A C 1
ATOM 2655 O O . MET A 1 332 ? -19.612 -3.332 -4.807 1.00 89.56 332 MET A O 1
ATOM 2659 N N . LEU A 1 333 ? -19.861 -1.090 -4.947 1.00 89.31 333 LEU A N 1
ATOM 2660 C CA . LEU A 1 333 ? -20.637 -0.931 -3.715 1.00 89.31 333 LEU A CA 1
ATOM 2661 C C . LEU A 1 333 ? -22.059 -1.499 -3.827 1.00 89.31 333 LEU A C 1
ATOM 2663 O O . LEU A 1 333 ? -22.610 -1.935 -2.816 1.00 89.31 333 LEU A O 1
ATOM 2667 N N . ALA A 1 334 ? -22.631 -1.534 -5.035 1.00 89.81 334 ALA A N 1
ATOM 2668 C CA . ALA A 1 334 ? -23.954 -2.097 -5.305 1.00 89.81 334 ALA A CA 1
ATOM 2669 C C . ALA A 1 334 ? -23.972 -3.638 -5.393 1.00 89.81 334 ALA A C 1
ATOM 2671 O O . ALA A 1 334 ? -25.041 -4.253 -5.328 1.00 89.81 334 ALA A O 1
ATOM 2672 N N . LYS A 1 335 ? -22.813 -4.302 -5.539 1.00 89.94 335 LYS A N 1
ATOM 2673 C CA . LYS A 1 335 ? -22.744 -5.775 -5.558 1.00 89.94 335 LYS A CA 1
ATOM 2674 C C . LYS A 1 335 ? -23.232 -6.336 -4.220 1.00 89.94 335 LYS A C 1
ATOM 2676 O O . LYS A 1 335 ? -22.652 -6.051 -3.179 1.00 89.94 335 LYS A O 1
ATOM 2681 N N . LYS A 1 336 ? -24.224 -7.235 -4.254 1.00 88.62 336 LYS A N 1
ATOM 2682 C CA . LYS A 1 336 ? -24.817 -7.864 -3.052 1.00 88.62 336 LYS A CA 1
ATOM 2683 C C . LYS A 1 336 ? -23.803 -8.567 -2.143 1.00 88.62 336 LYS A C 1
ATOM 2685 O O . LYS A 1 336 ? -24.022 -8.660 -0.944 1.00 88.62 336 LYS A O 1
ATOM 2690 N N . THR A 1 337 ? -22.716 -9.082 -2.715 1.00 90.56 337 THR A N 1
ATOM 2691 C CA . THR A 1 337 ? -21.644 -9.756 -1.971 1.00 90.56 337 THR A CA 1
ATOM 2692 C C . THR A 1 337 ? -20.658 -8.784 -1.321 1.00 90.56 337 THR A C 1
ATOM 2694 O O . THR A 1 337 ? -19.880 -9.210 -0.478 1.00 90.56 337 THR A O 1
ATOM 2697 N N . THR A 1 338 ? -20.644 -7.504 -1.712 1.00 91.25 338 THR A N 1
ATOM 2698 C CA . THR A 1 338 ? -19.807 -6.479 -1.075 1.00 91.25 338 THR A CA 1
ATOM 2699 C C . THR A 1 338 ? -20.470 -6.055 0.231 1.00 91.25 338 THR A C 1
ATOM 2701 O O . THR A 1 338 ? -21.456 -5.314 0.227 1.00 91.25 338 THR A O 1
ATOM 2704 N N . LYS A 1 339 ? -19.931 -6.511 1.365 1.00 91.25 339 LYS A N 1
ATOM 2705 C CA . LYS A 1 339 ? -20.478 -6.148 2.677 1.00 91.25 339 LYS A CA 1
ATOM 2706 C C . LYS A 1 339 ? -20.204 -4.679 2.985 1.00 91.25 339 LYS A C 1
ATOM 2708 O O . LYS A 1 339 ? -21.127 -3.926 3.301 1.00 91.25 339 LYS A O 1
ATOM 2713 N N . SER A 1 340 ? -18.941 -4.288 2.853 1.00 91.06 340 SER A N 1
ATOM 2714 C CA . SER A 1 340 ? -18.413 -2.991 3.269 1.00 91.06 340 SER A CA 1
ATOM 2715 C C . SER A 1 340 ? -17.237 -2.583 2.383 1.00 91.06 340 SER A C 1
ATOM 2717 O O . SER A 1 340 ? -16.759 -3.374 1.565 1.00 91.06 340 SER A O 1
ATOM 2719 N N . PHE A 1 341 ? -16.776 -1.350 2.560 1.00 93.62 341 PHE A N 1
ATOM 2720 C CA . PHE A 1 341 ? -15.536 -0.866 1.965 1.00 93.62 341 PHE A CA 1
ATOM 2721 C C . PHE A 1 341 ? -14.680 -0.178 3.023 1.00 93.62 341 PHE A C 1
ATOM 2723 O O . PHE A 1 341 ? -15.211 0.330 4.012 1.00 93.62 341 PHE A O 1
ATOM 2730 N N . ILE A 1 342 ? -13.378 -0.122 2.797 1.00 95.62 342 ILE A N 1
ATOM 2731 C CA . ILE A 1 342 ? -12.419 0.600 3.624 1.00 95.62 342 ILE A CA 1
ATOM 2732 C C . ILE A 1 342 ? -11.516 1.459 2.738 1.00 95.62 342 ILE A C 1
ATOM 2734 O O . ILE A 1 342 ? -11.377 1.217 1.543 1.00 95.62 342 ILE A O 1
ATOM 2738 N N . GLN A 1 343 ? -10.938 2.475 3.354 1.00 95.19 343 GLN A N 1
ATOM 2739 C CA . GLN A 1 343 ? -9.964 3.418 2.812 1.00 95.19 343 GLN A CA 1
ATOM 2740 C C . GLN A 1 343 ? -8.803 3.474 3.801 1.00 95.19 343 GLN A C 1
ATOM 2742 O O . GLN A 1 343 ? -8.960 3.011 4.936 1.00 95.19 343 GLN A O 1
ATOM 2747 N N . VAL A 1 344 ? -7.691 4.101 3.423 1.00 93.88 344 VAL A N 1
ATOM 2748 C CA . VAL A 1 344 ? -6.546 4.319 4.325 1.00 93.88 344 VAL A CA 1
ATOM 2749 C C . VAL A 1 344 ? -7.035 4.899 5.657 1.00 93.88 344 VAL A C 1
ATOM 2751 O O . VAL A 1 344 ? -6.880 4.293 6.713 1.00 93.88 344 VAL A O 1
ATOM 2754 N N . LYS A 1 345 ? -7.768 6.012 5.578 1.00 95.00 345 LYS A N 1
ATOM 2755 C CA . LYS A 1 345 ? -8.241 6.787 6.733 1.00 95.00 345 LYS A CA 1
ATOM 2756 C C . LYS A 1 345 ? -9.342 6.101 7.535 1.00 95.00 345 LYS A C 1
ATOM 2758 O O . LYS A 1 345 ? -9.568 6.426 8.694 1.00 95.00 345 LYS A O 1
ATOM 2763 N N . THR A 1 346 ? -10.065 5.160 6.923 1.00 96.00 346 THR A N 1
ATOM 2764 C CA . THR A 1 346 ? -11.240 4.531 7.547 1.00 96.00 346 THR A CA 1
ATOM 2765 C C . THR A 1 346 ? -10.962 3.133 8.086 1.00 96.00 346 THR A C 1
ATOM 2767 O O . THR A 1 346 ? -11.731 2.648 8.918 1.00 96.00 346 THR A O 1
ATOM 2770 N N . ALA A 1 347 ? -9.871 2.486 7.665 1.00 97.00 347 ALA A N 1
ATOM 2771 C CA . ALA A 1 347 ? -9.501 1.140 8.090 1.00 97.00 347 ALA A CA 1
ATOM 2772 C C . ALA A 1 347 ? -9.367 0.973 9.621 1.00 97.00 347 ALA A C 1
ATOM 2774 O O . ALA A 1 347 ? -9.929 -0.006 10.123 1.00 97.00 347 ALA A O 1
ATOM 2775 N N . PRO A 1 348 ? -8.762 1.914 10.382 1.00 97.31 348 PRO A N 1
ATOM 2776 C CA . PRO A 1 348 ? -8.673 1.847 11.850 1.00 97.31 348 PRO A CA 1
ATOM 2777 C C . PRO A 1 348 ? -9.997 1.655 12.591 1.00 97.31 348 PRO A C 1
ATOM 2779 O O . PRO A 1 348 ? -10.005 1.131 13.700 1.00 97.31 348 PRO A O 1
ATOM 2782 N N . VAL A 1 349 ? -11.121 2.037 11.978 1.00 97.19 349 VAL A N 1
ATOM 2783 C CA . VAL A 1 349 ? -12.461 1.862 12.554 1.00 97.19 349 VAL A CA 1
ATOM 2784 C C . VAL A 1 349 ? -13.247 0.810 11.782 1.00 97.19 349 VAL A C 1
ATOM 2786 O O . VAL A 1 349 ? -13.724 -0.171 12.349 1.00 97.19 349 VAL A O 1
ATOM 2789 N N . LYS A 1 350 ? -13.386 0.984 10.464 1.00 96.31 350 LYS A N 1
ATOM 2790 C CA . LYS A 1 350 ? -14.241 0.125 9.641 1.00 96.31 350 LYS A CA 1
ATOM 2791 C C . LYS A 1 350 ? -13.681 -1.282 9.534 1.00 96.31 350 LYS A C 1
ATOM 2793 O O . LYS A 1 350 ? -14.438 -2.219 9.751 1.00 96.31 350 LYS A O 1
ATOM 2798 N N . PHE A 1 351 ? -12.389 -1.450 9.245 1.00 97.38 351 PHE A N 1
ATOM 2799 C CA . PHE A 1 351 ? -11.824 -2.792 9.083 1.00 97.38 351 PHE A CA 1
ATOM 2800 C C . PHE A 1 351 ? -11.841 -3.556 10.407 1.00 97.38 351 PHE A C 1
ATOM 2802 O O . PHE A 1 351 ? -12.318 -4.688 10.441 1.00 97.38 351 PHE A O 1
ATOM 2809 N N . ARG A 1 352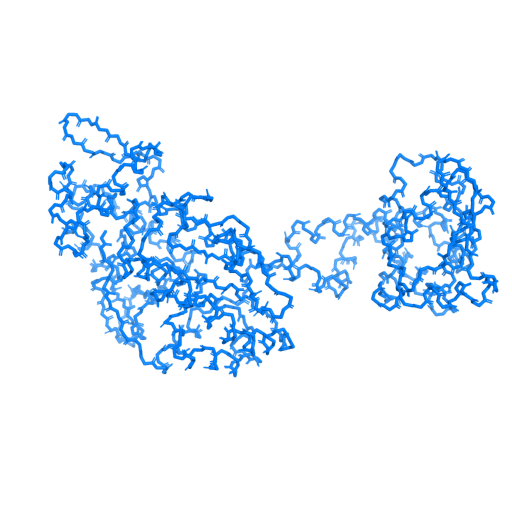 ? -11.457 -2.899 11.512 1.00 96.75 352 ARG A N 1
ATOM 2810 C CA . ARG A 1 352 ? -11.596 -3.465 12.862 1.00 96.75 352 ARG A CA 1
ATOM 2811 C C . ARG A 1 352 ? -13.028 -3.884 13.168 1.00 96.75 352 ARG A C 1
ATOM 2813 O O . ARG A 1 352 ? -13.246 -5.013 13.590 1.00 96.75 352 ARG A O 1
ATOM 2820 N N . ARG A 1 353 ? -14.026 -3.046 12.881 1.00 96.44 353 ARG A N 1
ATOM 2821 C CA . ARG A 1 353 ? -15.430 -3.432 13.072 1.00 96.44 353 ARG A CA 1
ATOM 2822 C C . ARG A 1 353 ? -15.819 -4.653 12.236 1.00 96.44 353 ARG A C 1
ATOM 2824 O O . ARG A 1 353 ? -16.510 -5.531 12.744 1.00 96.44 353 ARG A O 1
ATOM 2831 N N . GLU A 1 354 ? -15.378 -4.742 10.980 1.00 96.44 354 GLU A N 1
ATOM 2832 C CA . GLU A 1 354 ? -15.647 -5.924 10.150 1.00 96.44 354 GLU A CA 1
ATOM 2833 C C . GLU A 1 354 ? -15.022 -7.200 10.739 1.00 96.44 354 GLU A C 1
ATOM 2835 O O . GLU A 1 354 ? -15.666 -8.250 10.696 1.00 96.44 354 GLU A O 1
ATOM 2840 N N . LEU A 1 355 ? -13.820 -7.110 11.328 1.00 97.06 355 LEU A N 1
ATOM 2841 C CA . LEU A 1 355 ? -13.171 -8.218 12.044 1.00 97.06 355 LEU A CA 1
ATOM 2842 C C . LEU A 1 355 ? -13.987 -8.634 13.277 1.00 97.06 355 LEU A C 1
ATOM 2844 O O . LEU A 1 355 ? -14.329 -9.803 13.449 1.00 97.06 355 LEU A O 1
ATOM 2848 N N . GLN A 1 356 ? -14.402 -7.667 14.090 1.00 96.25 356 GLN A N 1
ATOM 2849 C CA . GLN A 1 356 ? -15.205 -7.924 15.285 1.00 96.25 356 GLN A CA 1
ATOM 2850 C C . GLN A 1 356 ? -16.589 -8.514 14.946 1.00 96.25 356 GLN A C 1
ATOM 2852 O O . GLN A 1 356 ? -17.138 -9.314 15.706 1.00 96.25 356 GLN A O 1
ATOM 2857 N N . GLU A 1 357 ? -17.175 -8.154 13.798 1.00 94.81 357 GLU A N 1
ATOM 2858 C CA . GLU A 1 357 ? -18.457 -8.700 13.334 1.00 94.81 357 GLU A CA 1
ATOM 2859 C C . GLU A 1 357 ? -18.382 -10.154 12.856 1.00 94.81 357 GLU A C 1
ATOM 2861 O O . GLU A 1 357 ? -19.402 -10.850 12.880 1.00 94.81 357 GLU A O 1
ATOM 2866 N N . ILE A 1 358 ? -17.208 -10.618 12.425 1.00 95.06 358 ILE A N 1
ATOM 2867 C CA . ILE A 1 358 ? -16.978 -12.032 12.105 1.00 95.06 358 ILE A CA 1
ATOM 2868 C C . ILE A 1 358 ? -16.534 -12.852 13.322 1.00 95.06 358 ILE A C 1
ATOM 2870 O O . ILE A 1 358 ? -16.112 -13.995 13.151 1.00 95.06 358 ILE A O 1
ATOM 2874 N N . ASP A 1 359 ? -16.665 -12.289 14.530 1.00 95.12 359 ASP A N 1
ATOM 2875 C CA . ASP A 1 359 ? -16.207 -12.893 15.784 1.00 95.12 359 ASP A CA 1
ATOM 2876 C C . ASP A 1 359 ? -14.702 -13.204 15.736 1.00 95.12 359 ASP A C 1
ATOM 2878 O O . ASP A 1 359 ? -14.250 -14.291 16.093 1.00 95.12 359 ASP A O 1
ATOM 2882 N N . PHE A 1 360 ? -13.920 -12.259 15.204 1.00 96.69 360 PHE A N 1
ATOM 2883 C CA . PHE A 1 360 ? -12.467 -12.287 15.281 1.00 96.69 360 PHE A CA 1
ATOM 2884 C C . PHE A 1 360 ? -11.995 -11.208 16.255 1.00 96.69 360 PHE A C 1
ATOM 2886 O O . PHE A 1 360 ? -12.046 -10.015 15.955 1.00 96.69 360 PHE A O 1
ATOM 2893 N N . LEU A 1 361 ? -11.586 -11.650 17.441 1.00 96.56 361 LEU A N 1
ATOM 2894 C CA . LEU A 1 361 ? -11.060 -10.806 18.503 1.00 96.56 361 LEU A CA 1
ATOM 2895 C C . LEU A 1 361 ? -9.572 -10.546 18.253 1.00 96.56 361 LEU A C 1
ATOM 2897 O O . LEU A 1 361 ? -8.814 -11.486 17.996 1.00 96.56 361 LEU A O 1
ATOM 2901 N N . THR A 1 362 ? -9.148 -9.285 18.328 1.00 97.12 362 THR A N 1
ATOM 2902 C CA . THR A 1 362 ? -7.734 -8.916 18.186 1.00 97.12 362 THR A CA 1
ATOM 2903 C C . THR A 1 362 ? -7.099 -8.645 19.554 1.00 97.12 362 THR A C 1
ATOM 2905 O O . THR A 1 362 ? -7.816 -8.295 20.500 1.00 97.12 362 THR A O 1
ATOM 2908 N N . PRO A 1 363 ? -5.764 -8.771 19.687 1.00 97.19 363 PRO A N 1
ATOM 2909 C CA . PRO A 1 363 ? -5.061 -8.430 20.924 1.00 97.19 363 PRO A CA 1
ATOM 2910 C C . PRO A 1 363 ? -5.397 -7.040 21.463 1.00 97.19 363 PRO A C 1
ATOM 2912 O O . PRO A 1 363 ? -5.565 -6.887 22.670 1.00 97.19 363 PRO A O 1
ATOM 2915 N N . LEU A 1 364 ? -5.608 -6.061 20.582 1.00 97.38 364 LEU A N 1
ATOM 2916 C CA . LEU A 1 364 ? -5.996 -4.709 20.972 1.00 97.38 364 LEU A CA 1
ATOM 2917 C C . LEU A 1 364 ? -7.274 -4.670 21.827 1.00 97.38 364 LEU A C 1
ATOM 2919 O O . LEU A 1 364 ? -7.372 -3.889 22.770 1.00 97.38 364 LEU A O 1
ATOM 2923 N N . GLU A 1 365 ? -8.264 -5.528 21.561 1.00 96.94 365 GLU A N 1
ATOM 2924 C CA . GLU A 1 365 ? -9.469 -5.566 22.393 1.00 96.94 365 GLU A CA 1
ATOM 2925 C C . GLU A 1 365 ? -9.214 -6.129 23.796 1.00 96.94 365 GLU A C 1
ATOM 2927 O O . GLU A 1 365 ? -9.858 -5.651 24.736 1.00 96.94 365 GLU A O 1
ATOM 2932 N N . ILE A 1 366 ? -8.286 -7.086 23.938 1.00 96.69 366 ILE A N 1
ATOM 2933 C CA . ILE A 1 366 ? -7.809 -7.572 25.244 1.00 96.69 366 ILE A CA 1
ATOM 2934 C C . ILE A 1 366 ? -7.094 -6.436 25.977 1.00 96.69 366 ILE A C 1
ATOM 2936 O O . ILE A 1 366 ? -7.395 -6.159 27.134 1.00 96.69 366 ILE A O 1
ATOM 2940 N N . GLU A 1 367 ? -6.192 -5.736 25.288 1.00 95.94 367 GLU A N 1
ATOM 2941 C CA . GLU A 1 367 ? -5.439 -4.604 25.831 1.00 95.94 367 GLU A CA 1
ATOM 2942 C C . GLU A 1 367 ? -6.375 -3.478 26.306 1.00 95.94 367 GLU A C 1
ATOM 2944 O O . GLU A 1 367 ? -6.225 -2.966 27.413 1.00 95.94 367 GLU A O 1
ATOM 2949 N N . HIS A 1 368 ? -7.422 -3.151 25.543 1.00 95.69 368 HIS A N 1
ATOM 2950 C CA . HIS A 1 368 ? -8.441 -2.185 25.975 1.00 95.69 368 HIS A CA 1
ATOM 2951 C C . HIS A 1 368 ? -9.179 -2.662 27.236 1.00 95.69 368 HIS A C 1
ATOM 2953 O O . HIS A 1 368 ? -9.486 -1.853 28.109 1.00 95.69 368 HIS A O 1
ATOM 2959 N N . ALA A 1 369 ? -9.493 -3.958 27.340 1.00 95.25 369 ALA A N 1
ATOM 2960 C CA . ALA A 1 369 ? -10.171 -4.501 28.515 1.00 95.25 369 ALA A CA 1
ATOM 2961 C C . ALA A 1 369 ? -9.282 -4.414 29.771 1.00 95.25 369 ALA A C 1
ATOM 2963 O O . ALA A 1 369 ? -9.765 -3.977 30.817 1.00 95.25 369 ALA A O 1
ATOM 2964 N N . ILE A 1 370 ? -7.982 -4.697 29.640 1.00 94.50 370 ILE A N 1
ATOM 2965 C CA . ILE A 1 370 ? -6.998 -4.518 30.719 1.00 94.50 370 ILE A CA 1
ATOM 2966 C C . ILE A 1 370 ? -6.927 -3.052 31.160 1.00 94.50 370 ILE A C 1
ATOM 2968 O O . ILE A 1 370 ? -7.002 -2.775 32.354 1.00 94.50 370 ILE A O 1
ATOM 2972 N N . LEU A 1 371 ? -6.855 -2.106 30.215 1.00 92.31 371 LEU A N 1
ATOM 2973 C CA . LEU A 1 371 ? -6.837 -0.669 30.528 1.00 92.31 371 LEU A CA 1
ATOM 2974 C C . LEU A 1 371 ? -8.116 -0.159 31.203 1.00 92.31 371 LEU A C 1
ATOM 2976 O O . LEU A 1 371 ? -8.071 0.840 31.912 1.00 92.31 371 LEU A O 1
ATOM 2980 N N . SER A 1 372 ? -9.250 -0.823 30.984 1.00 91.12 372 SER A N 1
ATOM 2981 C CA . SER A 1 372 ? -10.521 -0.500 31.652 1.00 91.12 372 SER A CA 1
ATOM 2982 C C . SER A 1 372 ? -10.638 -1.080 33.074 1.00 91.12 372 SER A C 1
ATOM 2984 O O . SER A 1 372 ? -11.721 -1.066 33.652 1.00 91.12 372 SER A O 1
ATOM 2986 N N . GLY A 1 373 ? -9.550 -1.640 33.618 1.00 88.25 373 GLY A N 1
ATOM 2987 C CA . GLY A 1 373 ? -9.477 -2.197 34.973 1.00 88.25 373 GLY A CA 1
ATOM 2988 C C . GLY A 1 373 ? -9.726 -3.710 35.068 1.00 88.25 373 GLY A C 1
ATOM 2989 O O . GLY A 1 373 ? -9.564 -4.287 36.143 1.00 88.25 373 GLY A O 1
ATOM 2990 N N . ASN A 1 374 ? -10.064 -4.385 33.961 1.00 88.94 374 ASN A N 1
ATOM 2991 C CA . ASN A 1 374 ? -10.335 -5.829 33.934 1.00 88.94 374 ASN A CA 1
ATOM 2992 C C . ASN A 1 374 ? -9.034 -6.584 33.651 1.00 88.94 374 ASN A C 1
ATOM 2994 O O . ASN A 1 374 ? -8.672 -6.797 32.499 1.00 88.94 374 ASN A O 1
ATOM 2998 N N . SER A 1 375 ? -8.298 -6.948 34.695 1.00 89.06 375 SER A N 1
ATOM 2999 C CA . SER A 1 375 ? -6.931 -7.484 34.568 1.00 89.06 375 SER A CA 1
ATOM 3000 C C . SER A 1 375 ? -6.819 -8.949 34.985 1.00 89.06 375 SER A C 1
ATOM 3002 O O . SER A 1 375 ? -5.849 -9.614 34.621 1.00 89.06 375 SER A O 1
ATOM 3004 N N . GLY A 1 376 ? -7.805 -9.485 35.710 1.00 92.19 376 GLY A N 1
ATOM 3005 C CA . GLY A 1 376 ? -7.919 -10.922 35.956 1.00 92.19 376 GLY A CA 1
ATOM 3006 C C . GLY A 1 376 ? -8.406 -11.679 34.717 1.00 92.19 376 GLY A C 1
ATOM 3007 O O . GLY A 1 376 ? -9.164 -11.147 33.911 1.00 92.19 376 GLY A O 1
ATOM 3008 N N . GLU A 1 377 ? -8.005 -12.944 34.564 1.00 92.81 377 GLU A N 1
ATOM 3009 C CA . GLU A 1 377 ? -8.457 -13.768 33.432 1.00 92.81 377 GLU A CA 1
ATOM 3010 C C . GLU A 1 377 ? -9.985 -13.926 33.400 1.00 92.81 377 GLU A C 1
ATOM 3012 O O . GLU A 1 377 ? -10.599 -13.755 32.350 1.00 92.81 377 GLU A O 1
ATOM 3017 N N . GLU A 1 378 ? -10.606 -14.194 34.553 1.00 93.12 378 GLU A N 1
ATOM 3018 C CA . GLU A 1 378 ? -12.065 -14.323 34.668 1.00 93.12 378 GLU A CA 1
ATOM 3019 C C . GLU A 1 378 ? -12.780 -13.005 34.339 1.00 93.12 378 GLU A C 1
ATOM 3021 O O . GLU A 1 378 ? -13.744 -13.003 33.576 1.00 93.12 378 GLU A O 1
ATOM 3026 N N . GLU A 1 379 ? -12.259 -11.873 34.827 1.00 94.25 379 GLU A N 1
ATOM 3027 C CA . GLU A 1 379 ? -12.791 -10.533 34.537 1.00 94.25 379 GLU A CA 1
ATOM 3028 C C . GLU A 1 379 ? -12.740 -10.223 33.035 1.00 94.25 379 GLU A C 1
ATOM 3030 O O . GLU A 1 379 ? -13.720 -9.743 32.458 1.00 94.25 379 GLU A O 1
ATOM 3035 N N . LEU A 1 380 ? -11.609 -10.534 32.388 1.00 94.88 380 LEU A N 1
ATOM 3036 C CA . LEU A 1 380 ? -11.417 -10.370 30.948 1.00 94.88 380 LEU A CA 1
ATOM 3037 C C . LEU A 1 380 ? -12.411 -11.208 30.149 1.00 94.88 380 LEU A C 1
ATOM 3039 O O . LEU A 1 380 ? -13.051 -10.700 29.225 1.00 94.88 380 LEU A O 1
ATOM 3043 N N . VAL A 1 381 ? -12.562 -12.484 30.505 1.00 96.19 381 VAL A N 1
ATOM 3044 C CA . VAL A 1 381 ? -13.524 -13.371 29.847 1.00 96.19 381 VAL A CA 1
ATOM 3045 C C . VAL A 1 381 ? -14.939 -12.818 30.006 1.00 96.19 381 VAL A C 1
ATOM 3047 O O . VAL A 1 381 ? -15.641 -12.665 29.006 1.00 96.19 381 VAL A O 1
ATOM 3050 N N . ASP A 1 382 ? -15.336 -12.427 31.215 1.00 96.31 382 ASP A N 1
ATOM 3051 C CA . ASP A 1 382 ? -16.676 -11.914 31.492 1.00 96.31 382 ASP A CA 1
ATOM 3052 C C . ASP A 1 382 ? -16.997 -10.633 30.710 1.00 96.31 382 ASP A C 1
ATOM 3054 O O . ASP A 1 382 ? -18.075 -10.521 30.112 1.00 96.31 382 ASP A O 1
ATOM 3058 N N . ILE A 1 383 ? -16.085 -9.653 30.675 1.00 95.75 383 ILE A N 1
ATOM 3059 C CA . ILE A 1 383 ? -16.335 -8.388 29.968 1.00 95.75 383 ILE A CA 1
ATOM 3060 C C . ILE A 1 383 ? -16.377 -8.579 28.448 1.00 95.75 383 ILE A C 1
ATOM 3062 O O . ILE A 1 383 ? -17.234 -8.000 27.773 1.00 95.75 383 ILE A O 1
ATOM 3066 N N . LEU A 1 384 ? -15.513 -9.428 27.889 1.00 96.75 384 LEU A N 1
ATOM 3067 C CA . LEU A 1 384 ? -15.481 -9.705 26.450 1.00 96.75 384 LEU A CA 1
ATOM 3068 C C . LEU A 1 384 ? -16.683 -10.548 26.010 1.00 96.75 384 LEU A C 1
ATOM 3070 O O . LEU A 1 384 ? -17.260 -10.303 24.948 1.00 96.75 384 LEU A O 1
ATOM 3074 N N . GLN A 1 385 ? -17.146 -11.474 26.848 1.00 96.56 385 GLN A N 1
ATOM 3075 C CA . GLN A 1 385 ? -18.396 -12.186 26.601 1.00 96.56 385 GLN A CA 1
ATOM 3076 C C . GLN A 1 385 ? -19.610 -11.257 26.628 1.00 96.56 385 GLN A C 1
ATOM 3078 O O . GLN A 1 385 ? -20.493 -11.394 25.782 1.00 96.56 385 GLN A O 1
ATOM 3083 N N . LYS A 1 386 ? -19.654 -10.273 27.539 1.00 95.62 386 LYS A N 1
ATOM 3084 C CA . LYS A 1 386 ? -20.701 -9.231 27.540 1.00 95.62 386 LYS A CA 1
ATOM 3085 C C . LYS A 1 386 ? -20.675 -8.386 26.263 1.00 95.62 386 LYS A C 1
ATOM 3087 O O . LYS A 1 386 ? -21.724 -7.942 25.805 1.00 95.62 386 LYS A O 1
ATOM 3092 N N . GLN A 1 387 ? -19.506 -8.220 25.643 1.00 94.06 387 GLN A N 1
ATOM 3093 C CA . GLN A 1 387 ? -19.360 -7.613 24.313 1.00 94.06 387 GLN A CA 1
ATOM 3094 C C . GLN A 1 387 ? -19.753 -8.575 23.168 1.00 94.06 387 GLN A C 1
ATOM 3096 O O . GLN A 1 387 ? -19.767 -8.199 21.993 1.00 94.06 387 GLN A O 1
ATOM 3101 N N . GLY A 1 388 ? -20.128 -9.815 23.476 1.00 94.56 388 GLY A N 1
ATOM 3102 C CA . GLY A 1 388 ? -20.657 -10.788 22.526 1.00 94.56 388 GLY A CA 1
ATOM 3103 C C . GLY A 1 388 ? -19.585 -11.509 21.715 1.00 94.56 388 GLY A C 1
ATOM 3104 O O . GLY A 1 388 ? -19.813 -11.737 20.527 1.00 94.56 388 GLY A O 1
ATOM 3105 N N . TYR A 1 389 ? -18.425 -11.788 22.314 1.00 96.12 389 TYR A N 1
ATOM 3106 C CA . TYR A 1 389 ? -17.431 -12.724 21.775 1.00 96.12 389 TYR A CA 1
ATOM 3107 C C . TYR A 1 389 ? -17.629 -14.130 22.348 1.00 96.12 389 TYR A C 1
ATOM 3109 O O . TYR A 1 389 ? -18.037 -14.289 23.503 1.00 96.12 389 TYR A O 1
ATOM 3117 N N . ASP A 1 390 ? -17.323 -15.153 21.550 1.00 94.25 390 ASP A N 1
ATOM 3118 C CA . ASP A 1 390 ? -17.332 -16.540 22.021 1.00 94.25 390 ASP A CA 1
ATOM 3119 C C . ASP A 1 390 ? -16.176 -16.822 23.001 1.00 94.25 390 ASP A C 1
ATOM 3121 O O . ASP A 1 390 ? -15.065 -16.312 22.842 1.00 94.25 390 ASP A O 1
ATOM 3125 N N . LYS A 1 391 ? -16.401 -17.687 24.003 1.00 95.44 391 LYS A N 1
ATOM 3126 C CA . LYS A 1 391 ? -15.350 -18.059 24.971 1.00 95.44 391 LYS A CA 1
ATOM 3127 C C . LYS A 1 391 ? -14.115 -18.641 24.290 1.00 95.44 391 LYS A C 1
ATOM 3129 O O . LYS A 1 391 ? -13.000 -18.307 24.679 1.00 95.44 391 LYS A O 1
ATOM 3134 N N . LYS A 1 392 ? -14.289 -19.505 23.283 1.00 94.31 392 LYS A N 1
ATOM 3135 C CA . LYS A 1 392 ? -13.161 -20.122 22.568 1.00 94.31 392 LYS A CA 1
ATOM 3136 C C . LYS A 1 392 ? -12.330 -19.070 21.848 1.00 94.31 392 LYS A C 1
ATOM 3138 O O . LYS A 1 392 ? -11.109 -19.174 21.826 1.00 94.31 392 LYS A O 1
ATOM 3143 N N . GLU A 1 393 ? -12.987 -18.059 21.287 1.00 95.75 393 GLU A N 1
ATOM 3144 C CA . GLU A 1 393 ? -12.322 -16.945 20.620 1.00 95.75 393 GLU A CA 1
ATOM 3145 C C . GLU A 1 393 ? -11.524 -16.083 21.606 1.00 95.75 393 GLU A C 1
ATOM 3147 O O . GLU A 1 393 ? -10.385 -15.715 21.314 1.00 95.75 393 GLU A O 1
ATOM 3152 N N . ILE A 1 394 ? -12.077 -15.822 22.795 1.00 96.94 394 ILE A N 1
ATOM 3153 C CA . ILE A 1 394 ? -11.378 -15.089 23.859 1.00 96.94 394 ILE A CA 1
ATOM 3154 C C . ILE A 1 394 ? -10.106 -15.832 24.278 1.00 96.94 394 ILE A C 1
ATOM 3156 O O . ILE A 1 394 ? -9.024 -15.245 24.269 1.00 96.94 394 ILE A O 1
ATOM 3160 N N . TYR A 1 395 ? -10.205 -17.133 24.570 1.00 95.44 395 TYR A N 1
ATOM 3161 C CA . TYR A 1 395 ? -9.037 -17.936 24.943 1.00 95.44 395 TYR A CA 1
ATOM 3162 C C . TYR A 1 395 ? -8.015 -18.050 23.807 1.00 95.44 395 TYR A C 1
ATOM 3164 O O . TYR A 1 395 ? -6.820 -17.921 24.059 1.00 95.44 395 TYR A O 1
ATOM 3172 N N . ARG A 1 396 ? -8.456 -18.206 22.550 1.00 94.75 396 ARG A N 1
ATOM 3173 C CA . ARG A 1 396 ? -7.563 -18.173 21.377 1.00 94.75 396 ARG A CA 1
ATOM 3174 C C . ARG A 1 396 ? -6.749 -16.879 21.347 1.00 94.75 396 ARG A C 1
ATOM 3176 O O . ARG A 1 396 ? -5.537 -16.923 21.153 1.00 94.75 396 ARG A O 1
ATOM 3183 N N . CYS A 1 397 ? -7.408 -15.736 21.532 1.00 95.56 397 CYS A N 1
ATOM 3184 C CA . CYS A 1 397 ? -6.737 -14.443 21.509 1.00 95.56 397 CYS A CA 1
ATOM 3185 C C . CYS A 1 397 ? -5.787 -14.264 22.703 1.00 95.56 397 CYS A C 1
ATOM 3187 O O . CYS A 1 397 ? -4.676 -13.778 22.511 1.00 95.56 397 CYS A O 1
ATOM 3189 N N . LEU A 1 398 ? -6.174 -14.694 23.910 1.00 94.69 398 LEU A N 1
ATOM 3190 C CA . LEU A 1 398 ? -5.303 -14.659 25.092 1.00 94.69 398 LEU A CA 1
ATOM 3191 C C . LEU A 1 398 ? -4.027 -15.484 24.889 1.00 94.69 398 LEU A C 1
ATOM 3193 O O . LEU A 1 398 ? -2.937 -15.010 25.206 1.00 94.69 398 LEU A O 1
ATOM 3197 N N . GLU A 1 399 ? -4.135 -16.682 24.314 1.00 92.50 399 GLU A N 1
ATOM 3198 C CA . GLU A 1 399 ? -2.968 -17.514 24.006 1.00 92.50 399 GLU A CA 1
ATOM 3199 C C . GLU A 1 399 ? -2.050 -16.863 22.966 1.00 92.50 399 GLU A C 1
ATOM 3201 O O . GLU A 1 399 ? -0.828 -16.903 23.109 1.00 92.50 399 GLU A O 1
ATOM 3206 N N . ILE A 1 400 ? -2.610 -16.176 21.967 1.00 91.81 400 ILE A N 1
ATOM 3207 C CA . ILE A 1 400 ? -1.820 -15.384 21.012 1.00 91.81 400 ILE A CA 1
ATOM 3208 C C . ILE A 1 400 ? -1.109 -14.228 21.713 1.00 91.81 400 ILE A C 1
ATOM 3210 O O . ILE A 1 400 ? 0.083 -14.024 21.485 1.00 91.81 400 ILE A O 1
ATOM 3214 N N . CYS A 1 401 ? -1.797 -13.502 22.595 1.00 93.12 401 CYS A N 1
ATOM 3215 C CA . CYS A 1 401 ? -1.193 -12.427 23.376 1.00 93.12 401 CYS A CA 1
ATOM 3216 C C . CYS A 1 401 ? -0.018 -12.927 24.232 1.00 93.12 401 CYS A C 1
ATOM 3218 O O . CYS A 1 401 ? 1.008 -12.249 24.304 1.00 93.12 401 CYS A O 1
ATOM 3220 N N . LYS A 1 402 ? -0.138 -14.116 24.840 1.00 90.12 402 LYS A N 1
ATOM 3221 C CA . LYS A 1 402 ? 0.944 -14.762 25.603 1.00 90.12 402 LYS A CA 1
ATOM 3222 C C . LYS A 1 402 ? 2.100 -15.178 24.696 1.00 90.12 402 LYS A C 1
ATOM 3224 O O . LYS A 1 402 ? 3.240 -14.799 24.948 1.00 90.12 402 LYS A O 1
ATOM 3229 N N . HIS A 1 403 ? 1.812 -15.911 23.620 1.00 89.06 403 HIS A N 1
ATOM 3230 C CA . HIS A 1 403 ? 2.819 -16.410 22.682 1.00 89.06 403 HIS A CA 1
ATOM 3231 C C . HIS A 1 403 ? 3.630 -15.271 22.049 1.00 89.06 403 HIS A C 1
ATOM 3233 O O . HIS A 1 403 ? 4.855 -15.330 21.973 1.00 89.06 403 HIS A O 1
ATOM 3239 N N . ASN A 1 404 ? 2.951 -14.198 21.647 1.00 87.69 404 ASN A N 1
ATOM 3240 C CA . ASN A 1 404 ? 3.580 -13.025 21.045 1.00 87.69 404 ASN A CA 1
ATOM 3241 C C . ASN A 1 404 ? 4.194 -12.078 22.079 1.00 87.69 404 ASN A C 1
ATOM 3243 O O . ASN A 1 404 ? 4.725 -11.034 21.708 1.00 87.69 404 ASN A O 1
ATOM 3247 N N . SER A 1 405 ? 4.118 -12.420 23.370 1.00 89.50 405 SER A N 1
ATOM 3248 C CA . SER A 1 405 ? 4.597 -11.580 24.463 1.00 89.50 405 SER A CA 1
ATOM 3249 C C . SER A 1 405 ? 4.027 -10.158 24.389 1.00 89.50 405 SER A C 1
ATOM 3251 O O . SER A 1 405 ? 4.765 -9.200 24.570 1.00 89.50 405 SER A O 1
ATOM 3253 N N . LEU A 1 406 ? 2.738 -9.994 24.085 1.00 90.12 406 LEU A N 1
ATOM 3254 C CA . LEU A 1 406 ? 2.071 -8.681 24.094 1.00 90.12 406 LEU A CA 1
ATOM 3255 C C . LEU A 1 406 ? 1.661 -8.269 25.516 1.00 90.12 406 LEU A C 1
ATOM 3257 O O . LEU A 1 406 ? 1.595 -7.083 25.831 1.00 90.12 406 LEU A O 1
ATOM 3261 N N . LEU A 1 407 ? 1.441 -9.260 26.384 1.00 91.69 407 LEU A N 1
ATOM 3262 C CA . LEU A 1 407 ? 1.036 -9.088 27.777 1.00 91.69 407 LEU A CA 1
ATOM 3263 C C . LEU A 1 407 ? 2.085 -9.681 28.722 1.00 91.69 407 LEU A C 1
ATOM 3265 O O . LEU A 1 407 ? 2.749 -10.664 28.386 1.00 91.69 407 LEU A O 1
ATOM 3269 N N . ALA A 1 408 ? 2.191 -9.113 29.919 1.00 88.25 408 ALA A N 1
ATOM 3270 C CA . ALA A 1 408 ? 2.874 -9.720 31.056 1.00 88.25 408 ALA A CA 1
ATOM 3271 C C . ALA A 1 408 ? 1.840 -10.250 32.062 1.00 88.25 408 ALA A C 1
ATOM 3273 O O . ALA A 1 408 ? 0.692 -9.807 32.079 1.00 88.25 408 ALA A O 1
ATOM 3274 N N . PHE A 1 409 ? 2.229 -11.235 32.874 1.00 87.12 409 PHE A N 1
ATOM 3275 C CA . PHE A 1 409 ? 1.376 -11.794 33.921 1.00 87.12 409 PHE A CA 1
ATOM 3276 C C . PHE A 1 409 ? 2.076 -11.653 35.268 1.00 87.12 409 PHE A C 1
ATOM 3278 O O . PHE A 1 409 ? 3.060 -12.338 35.550 1.00 87.12 409 PHE A O 1
ATOM 3285 N N . GLU A 1 410 ? 1.573 -10.747 36.099 1.00 86.56 410 GLU A N 1
ATOM 3286 C CA . GLU A 1 410 ? 2.176 -10.381 37.374 1.00 86.56 410 GLU A CA 1
ATOM 3287 C C . GLU A 1 410 ? 1.128 -10.448 38.481 1.00 86.56 410 GLU A C 1
ATOM 3289 O O . GLU A 1 410 ? 0.041 -9.886 38.368 1.00 86.56 410 GLU A O 1
ATOM 3294 N N . LYS A 1 411 ? 1.447 -11.142 39.581 1.00 84.75 411 LYS A N 1
ATOM 3295 C CA . LYS A 1 411 ? 0.581 -11.230 40.775 1.00 84.75 411 LYS A CA 1
ATOM 3296 C C . LYS A 1 411 ? -0.869 -11.660 40.468 1.00 84.75 411 LYS A C 1
ATOM 3298 O O . LYS A 1 411 ? -1.801 -11.194 41.116 1.00 84.75 411 LYS A O 1
ATOM 3303 N N . GLY A 1 412 ? -1.058 -12.550 39.491 1.00 85.25 412 GLY A N 1
ATOM 3304 C CA . GLY A 1 412 ? -2.380 -13.056 39.100 1.00 85.25 412 GLY A CA 1
ATOM 3305 C C . GLY A 1 412 ? -3.162 -12.151 38.142 1.00 85.25 412 GLY A C 1
ATOM 3306 O O . GLY A 1 412 ? -4.338 -12.412 37.903 1.00 85.25 412 GLY A O 1
ATOM 3307 N N . LYS A 1 413 ? -2.537 -11.097 37.605 1.00 92.12 413 LYS A N 1
ATOM 3308 C CA . LYS A 1 413 ? -3.161 -10.121 36.708 1.00 92.12 413 LYS A CA 1
ATOM 3309 C C . LYS A 1 413 ? -2.357 -9.951 35.426 1.00 92.12 413 LYS A C 1
ATOM 3311 O O . LYS A 1 413 ? -1.127 -9.971 35.446 1.00 92.12 413 LYS A O 1
ATOM 3316 N N . TYR A 1 414 ? -3.059 -9.752 34.318 1.00 92.81 414 TYR A N 1
ATOM 3317 C CA . TYR A 1 414 ? -2.457 -9.342 33.060 1.00 92.81 414 TYR A CA 1
ATOM 3318 C C . TYR A 1 414 ? -2.121 -7.852 33.092 1.00 92.81 414 TYR A C 1
ATOM 3320 O O . TYR A 1 414 ? -2.933 -7.027 33.514 1.00 92.81 414 TYR A O 1
ATOM 3328 N N . THR A 1 415 ? -0.933 -7.510 32.610 1.00 92.00 415 THR A N 1
ATOM 3329 C CA . THR A 1 415 ? -0.473 -6.133 32.431 1.00 92.00 415 THR A CA 1
ATOM 3330 C C . THR A 1 415 ? -0.024 -5.916 30.991 1.00 92.00 415 THR A C 1
ATOM 3332 O O . THR A 1 415 ? 0.406 -6.837 30.291 1.00 92.00 415 THR A O 1
ATOM 3335 N N . ILE A 1 416 ? -0.163 -4.677 30.529 1.00 91.75 416 ILE A N 1
ATOM 3336 C CA . ILE A 1 416 ? 0.253 -4.261 29.191 1.00 91.75 416 ILE A CA 1
ATOM 3337 C C . ILE A 1 416 ? 1.727 -3.884 29.235 1.00 91.75 416 ILE A C 1
ATOM 3339 O O . ILE A 1 416 ? 2.170 -3.191 30.152 1.00 91.75 416 ILE A O 1
ATOM 3343 N N . LYS A 1 417 ? 2.483 -4.303 28.223 1.00 91.81 417 LYS A N 1
ATOM 3344 C CA . LYS A 1 417 ? 3.867 -3.860 28.062 1.00 91.81 417 LYS A CA 1
ATOM 3345 C C . LYS A 1 417 ? 3.947 -2.369 27.755 1.00 91.81 417 LYS A C 1
ATOM 3347 O O . LYS A 1 417 ? 3.197 -1.868 26.919 1.00 91.81 417 LYS A O 1
ATOM 3352 N N . GLU A 1 418 ? 4.930 -1.686 28.340 1.00 90.38 418 GLU A N 1
ATOM 3353 C CA . GLU A 1 418 ? 5.072 -0.237 28.146 1.00 90.38 418 GLU A CA 1
ATOM 3354 C C . GLU A 1 418 ? 5.224 0.168 26.671 1.00 90.38 418 GLU A C 1
ATOM 3356 O O . GLU A 1 418 ? 4.597 1.118 26.214 1.00 90.38 418 GLU A O 1
ATOM 3361 N N . GLU A 1 419 ? 5.952 -0.617 25.873 1.00 92.94 419 GLU A N 1
ATOM 3362 C CA . GLU A 1 419 ? 6.133 -0.345 24.437 1.00 92.94 419 GLU A CA 1
ATOM 3363 C C . GLU A 1 419 ? 4.818 -0.285 23.640 1.00 92.94 419 GLU A C 1
ATOM 3365 O O . GLU A 1 419 ? 4.762 0.340 22.583 1.00 92.94 419 GLU A O 1
ATOM 3370 N N . ARG A 1 420 ? 3.747 -0.906 24.147 1.00 94.00 420 ARG A N 1
ATOM 3371 C CA . ARG A 1 420 ? 2.426 -0.889 23.514 1.00 94.00 420 ARG A CA 1
ATOM 3372 C C . ARG A 1 420 ? 1.481 0.151 24.095 1.00 94.00 420 ARG A C 1
ATOM 3374 O O . ARG A 1 420 ? 0.505 0.516 23.442 1.00 94.00 420 ARG A O 1
ATOM 3381 N N . ARG A 1 421 ? 1.755 0.658 25.296 1.00 93.69 421 ARG A N 1
ATOM 3382 C CA . ARG A 1 421 ? 0.828 1.519 26.036 1.00 93.69 421 ARG A CA 1
ATOM 3383 C C . ARG A 1 421 ? 0.410 2.746 25.227 1.00 93.69 421 ARG A C 1
ATOM 3385 O O . ARG A 1 421 ? -0.777 3.056 25.157 1.00 93.69 421 ARG A O 1
ATOM 3392 N N . ASP A 1 422 ? 1.363 3.403 24.566 1.00 95.25 422 ASP A N 1
ATOM 3393 C CA . ASP A 1 422 ? 1.095 4.599 23.761 1.00 95.25 422 ASP A CA 1
ATOM 3394 C C . ASP A 1 422 ? 0.120 4.338 22.601 1.00 95.25 422 ASP A C 1
ATOM 3396 O O . ASP A 1 422 ? -0.868 5.064 22.452 1.00 95.25 422 ASP A O 1
ATOM 3400 N N . ILE A 1 423 ? 0.365 3.289 21.806 1.00 96.75 423 ILE A N 1
ATOM 3401 C CA . ILE A 1 423 ? -0.479 2.974 20.649 1.00 96.75 423 ILE A CA 1
ATOM 3402 C C . ILE A 1 423 ? -1.876 2.528 21.086 1.00 96.75 423 ILE A C 1
ATOM 3404 O O . ILE A 1 423 ? -2.866 2.982 20.517 1.00 96.75 423 ILE A O 1
ATOM 3408 N N . ILE A 1 424 ? -1.979 1.739 22.158 1.00 96.12 424 ILE A N 1
ATOM 3409 C CA . ILE A 1 424 ? -3.267 1.281 22.690 1.00 96.12 424 ILE A CA 1
ATOM 3410 C C . ILE A 1 424 ? -4.123 2.476 23.121 1.00 96.12 424 ILE A C 1
ATOM 3412 O O . ILE A 1 424 ? -5.289 2.564 22.746 1.00 96.12 424 ILE A O 1
ATOM 3416 N N . ILE A 1 425 ? -3.550 3.444 23.845 1.00 96.56 425 ILE A N 1
ATOM 3417 C CA . ILE A 1 425 ? -4.295 4.631 24.291 1.00 96.56 425 ILE A CA 1
ATOM 3418 C C . ILE A 1 425 ? -4.815 5.447 23.097 1.00 96.56 425 ILE A C 1
ATOM 3420 O O . ILE A 1 425 ? -5.950 5.929 23.133 1.00 96.56 425 ILE A O 1
ATOM 3424 N N . LYS A 1 426 ? -4.022 5.591 22.026 1.00 97.62 426 LYS A N 1
ATOM 3425 C CA . LYS A 1 426 ? -4.464 6.267 20.792 1.00 97.62 426 LYS A CA 1
ATOM 3426 C C . LYS A 1 426 ? -5.702 5.586 20.200 1.00 97.62 426 LYS A C 1
ATOM 3428 O O . LYS A 1 426 ? -6.666 6.270 19.852 1.00 97.62 426 LYS A O 1
ATOM 3433 N N . TYR A 1 427 ? -5.719 4.254 20.147 1.00 98.00 427 TYR A N 1
ATOM 3434 C CA . TYR A 1 427 ? -6.889 3.501 19.693 1.00 98.00 427 TYR A CA 1
ATOM 3435 C C . TYR A 1 427 ? -8.059 3.543 20.685 1.00 98.00 427 TYR A C 1
ATOM 3437 O O . TYR A 1 427 ? -9.202 3.596 20.240 1.00 98.00 427 TYR A O 1
ATOM 3445 N N . CYS A 1 428 ? -7.826 3.604 22.000 1.00 96.56 428 CYS A N 1
ATOM 3446 C CA . CYS A 1 428 ? -8.893 3.828 22.981 1.00 96.56 428 CYS A CA 1
ATOM 3447 C C . CYS A 1 428 ? -9.614 5.160 22.736 1.00 96.56 428 CYS A C 1
ATOM 3449 O O . CYS A 1 428 ? -10.842 5.193 22.716 1.00 96.56 428 CYS A O 1
ATOM 3451 N N . LEU A 1 429 ? -8.871 6.247 22.498 1.00 97.44 429 LEU A N 1
ATOM 3452 C CA . LEU A 1 429 ? -9.452 7.555 22.176 1.00 97.44 429 LEU A CA 1
ATOM 3453 C C . LEU A 1 429 ? -10.267 7.503 20.877 1.00 97.44 429 LEU A C 1
ATOM 3455 O O . LEU A 1 429 ? -11.389 8.010 20.834 1.00 97.44 429 LEU A O 1
ATOM 3459 N N . LEU A 1 430 ? -9.739 6.853 19.836 1.00 98.12 430 LEU A N 1
ATOM 3460 C CA . LEU A 1 430 ? -10.458 6.650 18.577 1.00 98.12 430 LEU A CA 1
ATOM 3461 C C . LEU A 1 430 ? -11.764 5.862 18.785 1.00 98.12 430 LEU A C 1
ATOM 3463 O O . LEU A 1 430 ? -12.821 6.269 18.295 1.00 98.12 430 LEU A O 1
ATOM 3467 N N . ASP A 1 431 ? -11.703 4.771 19.551 1.00 97.44 431 ASP A N 1
ATOM 3468 C CA . ASP A 1 431 ? -12.849 3.915 19.861 1.00 97.44 431 ASP A CA 1
ATOM 3469 C C . ASP A 1 431 ? -13.886 4.645 20.730 1.00 97.44 431 ASP A C 1
ATOM 3471 O O . ASP A 1 431 ? -15.085 4.436 20.542 1.00 97.44 431 ASP A O 1
ATOM 3475 N N . CYS A 1 432 ? -13.464 5.549 21.622 1.00 97.31 432 CYS A N 1
ATOM 3476 C CA . CYS A 1 432 ? -14.377 6.406 22.377 1.00 97.31 432 CYS A CA 1
ATOM 3477 C C . CYS A 1 432 ? -15.201 7.307 21.445 1.00 97.31 432 CYS A C 1
ATOM 3479 O O . CYS A 1 432 ? -16.426 7.362 21.567 1.00 97.31 432 CYS A O 1
ATOM 3481 N N . ILE A 1 433 ? -14.561 7.969 20.474 1.00 97.19 433 ILE A N 1
ATOM 3482 C CA . ILE A 1 433 ? -15.272 8.806 19.491 1.00 97.19 433 ILE A CA 1
ATOM 3483 C C . ILE A 1 433 ? -16.227 7.938 18.657 1.00 97.19 433 ILE A C 1
ATOM 3485 O O . ILE A 1 433 ? -17.379 8.311 18.435 1.00 97.19 433 ILE A O 1
ATOM 3489 N N . ALA A 1 434 ? -15.772 6.761 18.219 1.00 97.19 434 ALA A N 1
ATOM 3490 C CA . ALA A 1 434 ? -16.575 5.830 17.432 1.00 97.19 434 ALA A CA 1
ATOM 3491 C C . ALA A 1 434 ? -17.825 5.344 18.187 1.00 97.19 434 ALA A C 1
ATOM 3493 O O . ALA A 1 434 ? -18.929 5.388 17.643 1.00 97.19 434 ALA A O 1
ATOM 3494 N N . ASN A 1 435 ? -17.672 4.919 19.442 1.00 96.81 435 ASN A N 1
ATOM 3495 C CA . ASN A 1 435 ? -18.744 4.286 20.207 1.00 96.81 435 ASN A CA 1
ATOM 3496 C C . ASN A 1 435 ? -19.697 5.266 20.889 1.00 96.81 435 ASN A C 1
ATOM 3498 O O . ASN A 1 435 ? -20.890 4.975 20.973 1.00 96.81 435 ASN A O 1
ATOM 3502 N N . PHE A 1 436 ? -19.195 6.409 21.354 1.00 96.69 436 PHE A N 1
ATOM 3503 C CA . PHE A 1 436 ? -19.971 7.370 22.145 1.00 96.69 436 PHE A CA 1
ATOM 3504 C C . PHE A 1 436 ? -20.248 8.681 21.398 1.00 96.69 436 PHE A C 1
ATOM 3506 O O . PHE A 1 436 ? -20.870 9.595 21.944 1.00 96.69 436 PHE A O 1
ATOM 3513 N N . GLY A 1 437 ? -19.785 8.794 20.151 1.00 94.81 437 GLY A N 1
ATOM 3514 C CA . GLY A 1 437 ? -20.123 9.903 19.271 1.00 94.81 437 GLY A CA 1
ATOM 3515 C C . GLY A 1 437 ? -21.614 9.952 18.934 1.00 94.81 437 GLY A C 1
ATOM 3516 O O . GLY A 1 437 ? -22.399 9.065 19.265 1.00 94.81 437 GLY A O 1
ATOM 3517 N N . HIS A 1 438 ? -22.014 11.024 18.267 1.00 93.50 438 HIS A N 1
ATOM 3518 C CA . HIS A 1 438 ? -23.368 11.215 17.761 1.00 93.50 438 HIS A CA 1
ATOM 3519 C C . HIS A 1 438 ? -23.341 12.077 16.497 1.00 93.50 438 HIS A C 1
ATOM 3521 O O . HIS A 1 438 ? -22.302 12.611 16.110 1.00 93.50 438 HIS A O 1
ATOM 3527 N N . VAL A 1 439 ? -24.481 12.210 15.817 1.00 92.00 439 VAL A N 1
ATOM 3528 C CA . VAL A 1 439 ? -24.610 13.119 14.669 1.00 92.00 439 VAL A CA 1
ATOM 3529 C C . VAL A 1 439 ? -24.538 14.562 15.163 1.00 92.00 439 VAL A C 1
ATOM 3531 O O . VAL A 1 439 ? -25.449 15.019 15.852 1.00 92.00 439 VAL A O 1
ATOM 3534 N N . VAL A 1 440 ? -23.495 15.291 14.768 1.00 89.44 440 VAL A N 1
ATOM 3535 C CA . VAL A 1 440 ? -23.280 16.684 15.186 1.00 89.44 440 VAL A CA 1
ATOM 3536 C C . VAL A 1 440 ? -23.712 17.673 14.101 1.00 89.44 440 VAL A C 1
ATOM 3538 O O . VAL A 1 440 ? -23.484 17.471 12.901 1.00 89.44 440 VAL A O 1
ATOM 3541 N N . ASN A 1 441 ? -24.303 18.800 14.515 1.00 81.94 441 ASN A N 1
ATOM 3542 C CA . ASN A 1 441 ? -24.610 19.906 13.613 1.00 81.94 441 ASN A CA 1
ATOM 3543 C C . ASN A 1 441 ? -23.411 20.858 13.478 1.00 81.94 441 ASN A C 1
ATOM 3545 O O . ASN A 1 441 ? -23.236 21.790 14.261 1.00 81.94 441 ASN A O 1
ATOM 3549 N N . VAL A 1 442 ? -22.638 20.666 12.406 1.00 71.50 442 VAL A N 1
ATOM 3550 C CA . VAL A 1 442 ? -21.382 21.388 12.105 1.00 71.50 442 VAL A CA 1
ATOM 3551 C C . VAL A 1 442 ? -21.515 22.922 12.106 1.00 71.50 442 VAL A C 1
ATOM 3553 O O . VAL A 1 442 ? -20.522 23.623 12.248 1.00 71.50 442 VAL A O 1
ATOM 3556 N N . LYS A 1 443 ? -22.721 23.488 11.948 1.00 73.19 443 LYS A N 1
ATOM 3557 C CA . LYS A 1 443 ? -22.913 24.951 11.967 1.00 73.19 443 LYS A CA 1
ATOM 3558 C C . LYS A 1 443 ? -22.905 25.565 13.370 1.00 73.19 443 LYS A C 1
ATOM 3560 O O . LYS A 1 443 ? -22.813 26.784 13.476 1.00 73.19 443 LYS A O 1
ATOM 3565 N N . LYS A 1 444 ? -23.082 24.763 14.422 1.00 67.75 444 LYS A N 1
ATOM 3566 C CA . LYS A 1 444 ? -23.339 25.254 15.787 1.00 67.75 444 LYS A CA 1
ATOM 3567 C C . LYS A 1 444 ? -22.218 24.955 16.775 1.00 67.75 444 LYS A C 1
ATOM 3569 O O . LYS A 1 444 ? -22.150 25.613 17.807 1.00 67.75 444 LYS A O 1
ATOM 3574 N N . GLU A 1 445 ? -21.354 23.999 16.465 1.00 71.69 445 GLU A N 1
ATOM 3575 C CA . GLU A 1 445 ? -20.396 23.445 17.417 1.00 71.69 445 GLU A CA 1
ATOM 3576 C C . GLU A 1 445 ? -18.974 23.526 16.850 1.00 71.69 445 GLU A C 1
ATOM 3578 O O . GLU A 1 445 ? -18.757 23.237 15.674 1.00 71.69 445 GLU A O 1
ATOM 3583 N N . LYS A 1 446 ? -18.022 23.960 17.684 1.00 78.56 446 LYS A N 1
ATOM 3584 C CA . LYS A 1 446 ? -16.587 24.063 17.369 1.00 78.56 446 LYS A CA 1
ATOM 3585 C C . LYS A 1 446 ? -15.801 23.052 18.199 1.00 78.56 446 LYS A C 1
ATOM 3587 O O . LYS A 1 446 ? -16.223 22.723 19.305 1.00 78.56 446 LYS A O 1
ATOM 3592 N N . GLY A 1 447 ? -14.638 22.630 17.710 1.00 86.38 447 GLY A N 1
ATOM 3593 C CA . GLY A 1 447 ? -13.781 21.683 18.426 1.00 86.38 447 GLY A CA 1
ATOM 3594 C C . GLY A 1 447 ? -14.338 20.262 18.388 1.00 86.38 447 GLY A C 1
ATOM 3595 O O . GLY A 1 447 ? -14.186 19.507 19.351 1.00 86.38 447 GLY A O 1
ATOM 3596 N N . ILE A 1 448 ? -15.032 19.921 17.300 1.00 93.94 448 ILE A N 1
ATOM 3597 C CA . ILE A 1 448 ? -15.661 18.616 17.113 1.00 93.94 448 ILE A CA 1
ATOM 3598 C C . ILE A 1 448 ? -14.693 17.695 16.388 1.00 93.94 448 ILE A C 1
ATOM 3600 O O . ILE A 1 448 ? -14.163 18.030 15.328 1.00 93.94 448 ILE A O 1
ATOM 3604 N N . LEU A 1 449 ? -14.498 16.514 16.963 1.00 95.44 449 LEU A N 1
ATOM 3605 C CA . LEU A 1 449 ? -13.726 15.424 16.395 1.00 95.44 449 LEU A CA 1
ATOM 3606 C C . LEU A 1 449 ? -14.683 14.487 15.660 1.00 95.44 449 LEU A C 1
ATOM 3608 O O . LEU A 1 449 ? -15.512 13.818 16.277 1.00 95.44 449 LEU A O 1
ATOM 3612 N N . PHE A 1 450 ? -14.584 14.452 14.335 1.00 95.50 450 PHE A N 1
ATOM 3613 C CA . PHE A 1 450 ? -15.333 13.524 13.492 1.00 95.50 450 PHE A CA 1
ATOM 3614 C C . PHE A 1 450 ? -14.541 12.250 13.252 1.00 95.50 450 PHE A C 1
ATOM 3616 O O . PHE A 1 450 ? -13.340 12.320 13.023 1.00 95.50 450 PHE A O 1
ATOM 3623 N N . VAL A 1 451 ? -15.233 11.117 13.194 1.00 96.00 451 VAL A N 1
ATOM 3624 C CA . VAL A 1 451 ? -14.650 9.794 12.929 1.00 96.00 451 VAL A CA 1
ATOM 3625 C C . VAL A 1 451 ? -15.357 9.146 11.728 1.00 96.00 451 VAL A C 1
ATOM 3627 O O . VAL A 1 451 ? -16.550 9.403 11.510 1.00 96.00 451 VAL A O 1
ATOM 3630 N N . PRO A 1 452 ? -14.663 8.349 10.896 1.00 94.12 452 PRO A N 1
ATOM 3631 C CA . PRO A 1 452 ? -15.309 7.574 9.845 1.00 94.12 452 PRO A CA 1
ATOM 3632 C C . PRO A 1 452 ? -16.048 6.378 10.440 1.00 94.12 452 PRO A C 1
ATOM 3634 O O . PRO A 1 452 ? -15.920 6.066 11.621 1.00 94.12 452 PRO A O 1
ATOM 3637 N N . GLY A 1 453 ? -16.798 5.647 9.622 1.00 91.31 453 GLY A N 1
ATOM 3638 C CA . GLY A 1 453 ? -17.416 4.410 10.081 1.00 91.31 453 GLY A CA 1
ATOM 3639 C C . GLY A 1 453 ? -18.900 4.545 10.427 1.00 91.31 453 GLY A C 1
ATOM 3640 O O . GLY A 1 453 ? -19.545 3.536 10.704 1.00 91.31 453 GLY A O 1
ATOM 3641 N N . PHE A 1 454 ? -19.468 5.744 10.391 1.00 91.31 454 PHE A N 1
ATOM 3642 C CA . PHE A 1 454 ? -20.823 6.011 10.873 1.00 91.31 454 PHE A CA 1
ATOM 3643 C C . PHE A 1 454 ? -21.530 7.014 9.954 1.00 91.31 454 PHE A C 1
ATOM 3645 O O . PHE A 1 454 ? -21.061 7.307 8.853 1.00 91.31 454 PHE A O 1
ATOM 3652 N N . SER A 1 455 ? -22.678 7.537 10.380 1.00 85.75 455 SER A N 1
ATOM 3653 C CA . SER A 1 455 ? -23.392 8.583 9.644 1.00 85.75 455 SER A CA 1
ATOM 3654 C C . SER A 1 455 ? -22.489 9.776 9.329 1.00 85.75 455 SER A C 1
ATOM 3656 O O . SER A 1 455 ? -21.547 10.086 10.067 1.00 85.75 455 SER A O 1
ATOM 3658 N N . ASN A 1 456 ? -22.863 10.544 8.309 1.00 82.44 456 ASN A N 1
ATOM 3659 C CA . ASN A 1 456 ? -22.243 11.836 8.052 1.00 82.44 456 ASN A CA 1
ATOM 3660 C C . ASN A 1 456 ? -22.207 12.697 9.323 1.00 82.44 456 ASN A C 1
ATOM 3662 O O . ASN A 1 456 ? -23.228 12.912 9.969 1.00 82.44 456 ASN A O 1
ATOM 3666 N N . ASN A 1 457 ? -21.023 13.226 9.632 1.00 87.50 457 ASN A N 1
ATOM 3667 C CA . ASN A 1 457 ? -20.778 14.079 10.801 1.00 87.50 457 ASN A CA 1
ATOM 3668 C C . ASN A 1 457 ? -21.002 13.381 12.154 1.00 87.50 457 ASN A C 1
ATOM 3670 O O . ASN A 1 457 ? -21.389 14.032 13.119 1.00 87.50 457 ASN A O 1
ATOM 3674 N N . TRP A 1 458 ? -20.729 12.077 12.234 1.00 94.00 458 TRP A N 1
ATOM 3675 C CA . TRP A 1 458 ? -20.583 11.391 13.514 1.00 94.00 458 TRP A CA 1
ATOM 3676 C C . TRP A 1 458 ? -19.311 11.842 14.233 1.00 94.00 458 TRP A C 1
ATOM 3678 O O . TRP A 1 458 ? -18.219 11.792 13.658 1.00 94.00 458 TRP A O 1
ATOM 3688 N N . GLY A 1 459 ? -19.452 12.302 15.469 1.00 95.25 459 GLY A N 1
ATOM 3689 C CA . GLY A 1 459 ? -18.338 12.809 16.253 1.00 95.25 459 GLY A CA 1
ATOM 3690 C C . GLY A 1 459 ? -18.738 13.220 17.661 1.00 95.25 459 GLY A C 1
ATOM 3691 O O . GLY A 1 459 ? -19.855 12.966 18.109 1.00 95.25 459 GLY A O 1
ATOM 3692 N N . MET A 1 460 ? -17.808 13.863 18.356 1.00 95.25 460 MET A N 1
ATOM 3693 C CA . MET A 1 460 ? -18.026 14.466 19.672 1.00 95.25 460 MET A CA 1
ATOM 3694 C C . MET A 1 460 ? -17.037 15.608 19.913 1.00 95.25 460 MET A C 1
ATOM 3696 O O . MET A 1 460 ? -16.030 15.721 19.214 1.00 95.25 460 MET A O 1
ATOM 3700 N N . SER A 1 461 ? -17.317 16.468 20.892 1.00 93.44 461 SER A N 1
ATOM 3701 C CA . SER A 1 461 ? -16.384 17.520 21.302 1.00 93.44 461 SER A CA 1
ATOM 3702 C C . SER A 1 461 ? -15.155 16.940 22.009 1.00 93.44 461 SER A C 1
ATOM 3704 O O . SER A 1 461 ? -15.222 15.873 22.622 1.00 93.44 461 SER A O 1
ATOM 3706 N N . GLN A 1 462 ? -14.036 17.670 21.972 1.00 92.12 462 GLN A N 1
ATOM 3707 C CA . GLN A 1 462 ? -12.829 17.305 22.727 1.00 92.12 462 GLN A CA 1
ATOM 3708 C C . GLN A 1 462 ? -13.099 17.160 24.234 1.00 92.12 462 GLN A C 1
ATOM 3710 O O . GLN A 1 462 ? -12.592 16.235 24.861 1.00 92.12 462 GLN A O 1
ATOM 3715 N N . THR A 1 463 ? -13.934 18.030 24.812 1.00 90.06 463 THR A N 1
ATOM 3716 C CA . THR A 1 463 ? -14.320 17.957 26.231 1.00 90.06 463 THR A CA 1
ATOM 3717 C C . THR A 1 463 ? -15.062 16.661 26.542 1.00 90.06 463 THR A C 1
ATOM 3719 O O . THR A 1 463 ? -14.680 15.948 27.466 1.00 90.06 463 THR A O 1
ATOM 3722 N N . ASN A 1 464 ? -16.056 16.299 25.725 1.00 92.88 464 ASN A N 1
ATOM 3723 C CA . ASN A 1 464 ? -16.814 15.066 25.931 1.00 92.88 464 ASN A CA 1
ATOM 3724 C C . ASN A 1 464 ? -15.936 13.826 25.732 1.00 92.88 464 ASN A C 1
ATOM 3726 O O . ASN A 1 464 ? -16.143 12.822 26.412 1.00 92.88 464 ASN A O 1
ATOM 3730 N N . LEU A 1 465 ? -14.953 13.884 24.827 1.00 94.50 465 LEU A N 1
ATOM 3731 C CA . LEU A 1 465 ? -13.982 12.806 24.659 1.00 94.50 465 LEU A CA 1
ATOM 3732 C C . LEU A 1 465 ? -13.161 12.593 25.932 1.00 94.50 465 LEU A C 1
ATOM 3734 O O . LEU A 1 465 ? -13.022 11.454 26.358 1.00 94.50 465 LEU A O 1
ATOM 3738 N N . LEU A 1 466 ? -12.659 13.663 26.555 1.00 91.81 466 LEU A N 1
ATOM 3739 C CA . LEU A 1 466 ? -11.892 13.573 27.803 1.00 91.81 466 LEU A CA 1
ATOM 3740 C C . LEU A 1 466 ? -12.727 12.979 28.942 1.00 91.81 466 LEU A C 1
ATOM 3742 O O . LEU A 1 466 ? -12.277 12.062 29.624 1.00 91.81 466 LEU A O 1
ATOM 3746 N N . GLU A 1 467 ? -13.959 13.462 29.116 1.00 92.56 467 GLU A N 1
ATOM 3747 C CA . GLU A 1 467 ? -14.884 12.942 30.130 1.00 92.56 467 GLU A CA 1
ATOM 3748 C C . GLU A 1 467 ? -15.207 11.463 29.899 1.00 92.56 467 GLU A C 1
ATOM 3750 O O . GLU A 1 467 ? -15.174 10.659 30.831 1.00 92.56 467 GLU A O 1
ATOM 3755 N N . THR A 1 468 ? -15.474 11.087 28.646 1.00 94.81 468 THR A N 1
ATOM 3756 C CA . THR A 1 468 ? -15.769 9.700 28.272 1.00 94.81 468 THR A CA 1
ATOM 3757 C C . THR A 1 468 ? -14.549 8.808 28.475 1.00 94.81 468 THR A C 1
ATOM 3759 O O . THR A 1 468 ? -14.670 7.732 29.047 1.00 94.81 468 THR A O 1
ATOM 3762 N N . PHE A 1 469 ? -13.367 9.253 28.053 1.00 94.12 469 PHE A N 1
ATOM 3763 C CA . PHE A 1 469 ? -12.133 8.488 28.193 1.00 94.12 469 PHE A CA 1
ATOM 3764 C C . PHE A 1 469 ? -11.806 8.221 29.666 1.00 94.12 469 PHE A C 1
ATOM 3766 O O . PHE A 1 469 ? -11.591 7.072 30.033 1.00 94.12 469 PHE A O 1
ATOM 3773 N N . ASN A 1 470 ? -11.870 9.243 30.524 1.00 92.25 470 ASN A N 1
ATOM 3774 C CA . ASN A 1 470 ? -11.624 9.085 31.962 1.00 92.25 470 ASN A CA 1
ATOM 3775 C C . ASN A 1 470 ? -12.659 8.178 32.640 1.00 92.25 470 ASN A C 1
ATOM 3777 O O . ASN A 1 470 ? -12.348 7.499 33.613 1.00 92.25 470 ASN A O 1
ATOM 3781 N N . LYS A 1 471 ? -13.898 8.160 32.138 1.00 92.94 471 LYS A N 1
ATOM 3782 C CA . LYS A 1 471 ? -14.945 7.271 32.646 1.00 92.94 471 LYS A CA 1
ATOM 3783 C C . LYS A 1 471 ? -14.708 5.812 32.250 1.00 92.94 471 LYS A C 1
ATOM 3785 O O . LYS A 1 471 ? -14.903 4.926 33.076 1.00 92.94 471 LYS A O 1
ATOM 3790 N N . GLU A 1 472 ? -14.347 5.561 30.994 1.00 93.31 472 GLU A N 1
ATOM 3791 C CA . GLU A 1 472 ? -14.170 4.203 30.461 1.00 93.31 472 GLU A CA 1
ATOM 3792 C C . GLU A 1 472 ? -12.796 3.602 30.815 1.00 93.31 472 GLU A C 1
ATOM 3794 O O . GLU A 1 472 ? -12.646 2.381 30.839 1.00 93.31 472 GLU A O 1
ATOM 3799 N N . PHE A 1 473 ? -11.807 4.448 31.122 1.00 92.25 473 PHE A N 1
ATOM 3800 C CA . PHE A 1 473 ? -10.438 4.062 31.471 1.00 92.25 473 PHE A CA 1
ATOM 3801 C C . PHE A 1 473 ? -9.936 4.811 32.723 1.00 92.25 473 PHE A C 1
ATOM 3803 O O . PHE A 1 473 ? -8.985 5.591 32.639 1.00 92.25 473 PHE A O 1
ATOM 3810 N N . PRO A 1 474 ? -10.566 4.595 33.895 1.00 86.00 474 PRO A N 1
ATOM 3811 C CA . PRO A 1 474 ? -10.313 5.388 35.102 1.00 86.00 474 PRO A CA 1
ATOM 3812 C C . PRO A 1 474 ? -8.899 5.227 35.676 1.00 86.00 474 PRO A C 1
ATOM 3814 O O . PRO A 1 474 ? -8.412 6.133 36.345 1.00 86.00 474 PRO A O 1
ATOM 3817 N N . ASP A 1 475 ? -8.229 4.109 35.389 1.00 84.06 475 ASP A N 1
ATOM 3818 C CA . ASP A 1 475 ? -6.884 3.804 35.895 1.00 84.06 475 ASP A CA 1
ATOM 3819 C C . ASP A 1 475 ? -5.762 4.427 35.038 1.00 84.06 475 ASP A C 1
ATOM 3821 O O . ASP A 1 475 ? -4.572 4.253 35.316 1.00 84.06 475 ASP A O 1
ATOM 3825 N N . ILE A 1 476 ? -6.115 5.143 33.963 1.00 86.56 476 ILE A N 1
ATOM 3826 C CA . ILE A 1 476 ? -5.150 5.826 33.103 1.00 86.56 476 ILE A CA 1
ATOM 3827 C C . ILE A 1 476 ? -4.929 7.253 33.606 1.00 86.56 476 ILE A C 1
ATOM 3829 O O . ILE A 1 476 ? -5.686 8.173 33.305 1.00 86.56 476 ILE A O 1
ATOM 3833 N N . GLU A 1 477 ? -3.819 7.455 34.309 1.00 83.62 477 GLU A N 1
ATOM 3834 C CA . GLU A 1 477 ? -3.350 8.788 34.683 1.00 83.62 477 GLU A CA 1
ATOM 3835 C C . GLU A 1 477 ? -2.572 9.426 33.522 1.00 83.62 477 GLU A C 1
ATOM 3837 O O . GLU A 1 477 ? -1.394 9.139 33.304 1.00 83.62 477 GLU A O 1
ATOM 3842 N N . LEU A 1 478 ? -3.237 10.291 32.753 1.00 86.31 478 LEU A N 1
ATOM 3843 C CA . LEU A 1 478 ? -2.611 11.124 31.723 1.00 86.31 478 LEU A CA 1
ATOM 3844 C C . LEU A 1 478 ? -2.898 12.595 31.986 1.00 86.31 478 LEU A C 1
ATOM 3846 O O . LEU A 1 478 ? -4.002 12.970 32.386 1.00 86.31 478 LEU A O 1
ATOM 3850 N N . SER A 1 479 ? -1.920 13.452 31.700 1.00 87.06 479 SER A N 1
ATOM 3851 C CA . SER A 1 479 ? -2.173 14.886 31.685 1.00 87.06 479 SER A CA 1
ATOM 3852 C C . SER A 1 479 ? -3.035 15.263 30.476 1.00 87.06 479 SER A C 1
ATOM 3854 O O . SER A 1 479 ? -3.046 14.583 29.446 1.00 87.06 479 SER A O 1
ATOM 3856 N N . ALA A 1 480 ? -3.721 16.407 30.555 1.00 83.81 480 ALA A N 1
ATOM 3857 C CA . ALA A 1 480 ? -4.459 16.942 29.409 1.00 83.81 480 ALA A CA 1
ATOM 3858 C C . ALA A 1 480 ? -3.553 17.126 28.176 1.00 83.81 480 ALA A C 1
ATOM 3860 O O . ALA A 1 480 ? -3.997 16.925 27.048 1.00 83.81 480 ALA A O 1
ATOM 3861 N N . LYS A 1 481 ? -2.272 17.460 28.390 1.00 89.25 481 LYS A N 1
ATOM 3862 C CA . LYS A 1 481 ? -1.278 17.585 27.322 1.00 89.25 481 LYS A CA 1
ATOM 3863 C C . LYS A 1 481 ? -1.040 16.244 26.623 1.00 89.25 481 LYS A C 1
ATOM 3865 O O . LYS A 1 481 ? -1.093 16.203 25.399 1.00 89.25 481 LYS A O 1
ATOM 3870 N N . ASP A 1 482 ? -0.861 15.161 27.377 1.00 91.81 482 ASP A N 1
ATOM 3871 C CA . ASP A 1 482 ? -0.608 13.833 26.802 1.00 91.81 482 ASP A CA 1
ATOM 3872 C C . ASP A 1 482 ? -1.790 13.353 25.951 1.00 91.81 482 ASP A C 1
ATOM 3874 O O . ASP A 1 482 ? -1.604 12.764 24.887 1.00 91.81 482 ASP A O 1
ATOM 3878 N N . ILE A 1 483 ? -3.025 13.622 26.391 1.00 90.19 483 ILE A N 1
ATOM 3879 C CA . ILE A 1 483 ? -4.218 13.260 25.617 1.00 90.19 483 ILE A CA 1
ATOM 3880 C C . ILE A 1 483 ? -4.308 14.097 24.337 1.00 90.19 483 ILE A C 1
ATOM 3882 O O . ILE A 1 483 ? -4.589 13.553 23.270 1.00 90.19 483 ILE A O 1
ATOM 3886 N N . LEU A 1 484 ? -4.029 15.402 24.413 1.00 91.62 484 LEU A N 1
ATOM 3887 C CA . LEU A 1 484 ? -4.018 16.274 23.238 1.00 91.62 484 LEU A CA 1
ATOM 3888 C C . LEU A 1 484 ? -2.953 15.857 22.216 1.00 91.62 484 LEU A C 1
ATOM 3890 O O . LEU A 1 484 ? -3.244 15.864 21.024 1.00 91.62 484 LEU A O 1
ATOM 3894 N N . GLU A 1 485 ? -1.766 15.430 22.650 1.00 95.44 485 GLU A N 1
ATOM 3895 C CA . GLU A 1 485 ? -0.730 14.886 21.756 1.00 95.44 485 GLU A CA 1
ATOM 3896 C C . GLU A 1 485 ? -1.201 13.606 21.045 1.00 95.44 485 GLU A C 1
ATOM 3898 O O . GLU A 1 485 ? -0.962 13.421 19.851 1.00 95.44 485 GLU A O 1
ATOM 3903 N N . LYS A 1 486 ? -1.945 12.737 21.738 1.00 96.44 486 LYS A N 1
ATOM 3904 C CA . LYS A 1 486 ? -2.525 11.528 21.127 1.00 96.44 486 LYS A CA 1
ATOM 3905 C C . LYS A 1 486 ? -3.670 11.848 20.167 1.00 96.44 486 LYS A C 1
ATOM 3907 O O . LYS A 1 486 ? -3.761 11.229 19.110 1.00 96.44 486 LYS A O 1
ATOM 3912 N N . ILE A 1 487 ? -4.511 12.833 20.488 1.00 96.44 487 ILE A N 1
ATOM 3913 C CA . ILE A 1 487 ? -5.536 13.353 19.568 1.00 96.44 487 ILE A CA 1
ATOM 3914 C C . ILE A 1 487 ? -4.871 13.955 18.327 1.00 96.44 487 ILE A C 1
ATOM 3916 O O . ILE A 1 487 ? -5.319 13.699 17.212 1.00 96.44 487 ILE A O 1
ATOM 3920 N N . GLN A 1 488 ? -3.785 14.707 18.503 1.00 96.75 488 GLN A N 1
ATOM 3921 C CA . GLN A 1 488 ? -3.020 15.281 17.401 1.00 96.75 488 GLN A CA 1
ATOM 3922 C C . GLN A 1 488 ? -2.464 14.186 16.483 1.00 96.75 488 GLN A C 1
ATOM 3924 O O . GLN A 1 488 ? -2.623 14.284 15.270 1.00 96.75 488 GLN A O 1
ATOM 3929 N N . TRP A 1 489 ? -1.937 13.091 17.039 1.00 97.19 489 TRP A N 1
ATOM 3930 C CA . TRP A 1 489 ? -1.519 11.930 16.248 1.00 97.19 489 TRP A CA 1
ATOM 3931 C C . TRP A 1 489 ? -2.672 11.331 15.420 1.00 97.19 489 TRP A C 1
ATOM 3933 O O . TRP A 1 489 ? -2.477 10.990 14.253 1.00 97.19 489 TRP A O 1
ATOM 3943 N N . LEU A 1 490 ? -3.887 11.239 15.979 1.00 97.81 490 LEU A N 1
ATOM 3944 C CA . LEU A 1 490 ? -5.070 10.766 15.241 1.00 97.81 490 LEU A CA 1
ATOM 3945 C C . LEU A 1 490 ? -5.470 11.719 14.100 1.00 97.81 490 LEU A C 1
ATOM 3947 O O . LEU A 1 490 ? -5.950 11.257 13.065 1.00 97.81 490 LEU A O 1
ATOM 3951 N N . ILE A 1 491 ? -5.282 13.030 14.283 1.00 96.56 491 ILE A N 1
ATOM 3952 C CA . ILE A 1 491 ? -5.533 14.054 13.255 1.00 96.56 491 ILE A CA 1
ATOM 3953 C C . ILE A 1 491 ? -4.475 13.978 12.150 1.00 96.56 491 ILE A C 1
ATOM 3955 O O . ILE A 1 491 ? -4.823 14.021 10.975 1.00 96.56 491 ILE A O 1
ATOM 3959 N N . GLU A 1 492 ? -3.197 13.834 12.505 1.00 94.75 492 GLU A N 1
ATOM 3960 C CA . GLU A 1 492 ? -2.077 13.741 11.555 1.00 94.75 492 GLU A CA 1
ATOM 3961 C C . GLU A 1 492 ? -2.148 12.490 10.680 1.00 94.75 492 GLU A C 1
ATOM 3963 O O . GLU A 1 492 ? -1.822 12.546 9.498 1.00 94.75 492 GLU A O 1
ATOM 3968 N N . ASN A 1 493 ? -2.633 11.378 11.240 1.00 93.69 493 ASN A N 1
ATOM 3969 C CA . ASN A 1 493 ? -2.929 10.159 10.484 1.00 93.69 493 ASN A CA 1
ATOM 3970 C C . ASN A 1 493 ? -4.302 10.206 9.787 1.00 93.69 493 ASN A C 1
ATOM 3972 O O . ASN A 1 493 ? -4.701 9.247 9.129 1.00 93.69 493 ASN A O 1
ATOM 3976 N N . GLU A 1 494 ? -5.035 11.311 9.940 1.00 95.00 494 GLU A N 1
ATOM 3977 C CA . GLU A 1 494 ? -6.355 11.557 9.359 1.00 95.00 494 GLU A CA 1
ATOM 3978 C C . GLU A 1 494 ? -7.415 10.503 9.731 1.00 95.00 494 GLU A C 1
ATOM 3980 O O . GLU A 1 494 ? -8.398 10.312 9.013 1.00 95.00 494 GLU A O 1
ATOM 3985 N N . PHE A 1 495 ? -7.251 9.831 10.874 1.00 96.56 495 PHE A N 1
ATOM 3986 C CA . PHE A 1 495 ? -8.248 8.897 11.417 1.00 96.56 495 PHE A CA 1
ATOM 3987 C C . PHE A 1 495 ? -9.449 9.638 11.993 1.00 96.56 495 PHE A C 1
ATOM 3989 O O . PHE A 1 495 ? -10.547 9.087 12.084 1.00 96.56 495 PHE A O 1
ATOM 3996 N N . ILE A 1 496 ? -9.236 10.899 12.368 1.00 96.62 496 ILE A N 1
ATOM 3997 C CA . ILE A 1 496 ? -10.276 11.835 12.768 1.00 96.62 496 ILE A CA 1
ATOM 3998 C C . ILE A 1 496 ? -10.069 13.184 12.082 1.00 96.62 496 ILE A C 1
ATOM 4000 O O . ILE A 1 496 ? -8.956 13.556 11.721 1.00 96.62 496 ILE A O 1
ATOM 4004 N N . ILE A 1 497 ? -11.153 13.943 11.932 1.00 94.25 497 ILE A N 1
ATOM 4005 C CA . ILE A 1 497 ? -11.119 15.320 11.426 1.00 94.25 497 ILE A CA 1
ATOM 4006 C C . ILE A 1 497 ? -11.570 16.248 12.547 1.00 94.25 497 ILE A C 1
ATOM 4008 O O . ILE A 1 497 ? -12.692 16.116 13.035 1.00 94.25 497 ILE A O 1
ATOM 4012 N N . LEU A 1 498 ? -10.731 17.217 12.903 1.00 92.62 498 LEU A N 1
ATOM 4013 C CA . LEU A 1 498 ? -11.095 18.319 13.791 1.00 92.62 498 LEU A CA 1
ATOM 4014 C C . LEU A 1 498 ? -11.754 19.449 12.981 1.00 92.62 498 LEU A C 1
ATOM 4016 O O . LEU A 1 498 ? -11.203 19.875 11.964 1.00 92.62 498 LEU A O 1
ATOM 4020 N N . LYS A 1 499 ? -12.920 19.939 13.420 1.00 87.00 499 LYS A N 1
ATOM 4021 C CA . LYS A 1 499 ? -13.539 21.170 12.891 1.00 87.00 499 LYS A CA 1
ATOM 4022 C C . LYS A 1 499 ? -13.990 22.136 13.974 1.00 87.00 499 LYS A C 1
ATOM 4024 O O . LYS A 1 499 ? -14.364 21.679 15.081 1.00 87.00 499 LYS A O 1
#

Secondary structure (DSSP, 8-state):
-PPPP----HHHHHHHHHHS--S-SS-GGGSHHHHHHHHHHHHHHHHHHHHTTTT-SSGGGSHHHHHHHHHHHGGG-S-HHHHHHHHHHHHHHHHT--HHHHHHHHHHHHHHH-TTSEEEEEETTEEEEEEPPS---HHHHHHHHHHHTT-HHHHHHHHHHHHHHHS-SHHHHHHHHHHHHHHHHHHHTT-HHHHHHHHHHHHHHHHHHHHHTTHHHHHHHHHHHHTTPPBTTTB-SS-B-HHHHTT-PPPTT-----BSEEESSSS--SS--EEEEEEE-SS--HHHHHHHHHHHHHHHHHHHHH-TT-EEEEEEESHHHHTTTHHHHHHHHHSTTEEEEE-TTTHHHHHHHHHHHTT---HHHHHHHHHTT--SHHHHHHHHHHTT--HHHHHHHHHHHHHTT-EEEETTEEEE-HHHHHHHHHHHHHHHHHHH-EE--TTT-SSEEE-SSSSTTEEEEHHHHHHHHHHH-TT----HHHHHHHHHHHHHTTSSEE-

Radius of gyration: 29.28 Å; chains: 1; bounding box: 64×53×85 Å

pLDDT: mean 90.06, std 8.68, range [50.03, 98.12]

Foldseek 3Di:
DAFDDFDDDLVQQVVLQVVQFDLDPDDLCVDPVNVVLLVLLLLQLVLLCVQLVLLPDLVSLALLSSLLSLLVCLVVDPCQLSNLVSNVVNLCLLQVNDLVVCQQVLLVLVCVVPVVQWAWFADPNDTDTDGRDNGQGPSNLSVRLVRCSSPSVRNSVSSSSSSCVSCVDSVSSVSSSVLSNVLSVVVVVVCNSVSCSVRVCVVCVVPSVVVCLCVLVVLLVVLLVLLVDDEPAQWDPDFDWPCNLVVHDDDPPQQTGTFSIWGRRHLDPDFEIETEHGDEDSDQPVVVLVVCLVSVVSNVVVNCVVVVRYAYEYAYHHPNCVPNCVVSVSSLCPPPRHPYYHYSLACLRAVSNVCVVRLADTLLLLQLQVLLVQFAPVSSLVVVVVVPHDSVNSVSNVVSCVVSVQWDADPRTIDGDPVSPLSSLLSLLLSLLSRVWDADDPVPDAQWKAARDHGPRTTGHPVVSVVSSCNRRVVDDDDPVSVVVSVVVSVVSNRIPGD